Protein AF-A0A060ZEU7-F1 (afdb_monomer_lite)

Secondary structure (DSSP, 8-state):
----GGGTT-EEEE--EEEEEETTEEEEEEB----SSTT---EEEEE--GGG--TT-----------BPPPHHHHTT--STTHHHHHHHHHHHHHHHHHHHHHHHHHHGGGGS--HHHHHHHHHHHHHHHHHHTS-EEESSSEEE---S-SHHHHHHHHHHHHHHHHTT---SSS---TTTT--HHHHHHHHHHHHHHTT---GGGHHHHHHHTSPP---HHHHHHHHHHHHHHS-TTS-HHHHHHHHHHHHHHTT-GGGGGSHHHHHHHHTSS-TTPPPP--SS--HHHHTT-TT--PPTTHHHHTT-HHHHHHHHHHHHHTTHHHHH-TTHHHHHHHHH-GGGHHHHHTTSPPPHHHHHHHHHHHHHHHHTTSS-S--------

Radius of gyration: 28.47 Å; chains: 1; bounding box: 65×80×84 Å

Structure (mmCIF, N/CA/C/O backbone):
data_AF-A0A060ZEU7-F1
#
_entry.id   AF-A0A060ZEU7-F1
#
loop_
_atom_site.group_PDB
_atom_site.id
_atom_site.type_symbol
_atom_site.label_atom_id
_atom_site.label_alt_id
_atom_site.label_comp_id
_atom_site.label_asym_id
_atom_site.label_entity_id
_atom_site.label_seq_id
_atom_site.pdbx_PDB_ins_code
_atom_site.Cartn_x
_atom_site.Cartn_y
_atom_site.Cartn_z
_atom_site.occupancy
_atom_site.B_iso_or_equiv
_atom_site.auth_seq_id
_atom_site.auth_comp_id
_atom_site.auth_asym_id
_atom_site.auth_atom_id
_atom_site.pdbx_PDB_model_num
ATOM 1 N N . MET A 1 1 ? -24.480 -6.484 14.211 1.00 64.69 1 MET A N 1
ATOM 2 C CA . MET A 1 1 ? -25.674 -5.676 14.548 1.00 64.69 1 MET A CA 1
ATOM 3 C C . MET A 1 1 ? -26.291 -5.219 13.241 1.00 64.69 1 MET A C 1
ATOM 5 O O . MET A 1 1 ? -25.563 -4.674 12.428 1.00 64.69 1 MET A O 1
ATOM 9 N N . VAL A 1 2 ? -27.580 -5.465 13.013 1.00 76.12 2 VAL A N 1
ATOM 10 C CA . VAL A 1 2 ? -28.284 -4.910 11.846 1.00 76.12 2 VAL A CA 1
ATOM 11 C C . VAL A 1 2 ? -28.922 -3.600 12.283 1.00 76.12 2 VAL A C 1
ATOM 13 O O . VAL A 1 2 ? -29.631 -3.571 13.288 1.00 76.12 2 VAL A O 1
ATOM 16 N N . THR A 1 3 ? -28.646 -2.515 11.564 1.00 75.31 3 THR A N 1
ATOM 17 C CA . THR A 1 3 ? -29.233 -1.200 11.835 1.00 75.31 3 THR A CA 1
ATOM 18 C C . THR A 1 3 ? -29.981 -0.701 10.596 1.00 75.31 3 THR A C 1
ATOM 20 O O . THR A 1 3 ? -29.470 -0.839 9.484 1.00 75.31 3 THR A O 1
ATOM 23 N N . PRO A 1 4 ? -31.201 -0.154 10.736 1.00 83.44 4 PRO A N 1
ATOM 24 C CA . PRO A 1 4 ? -31.922 0.458 9.622 1.00 83.44 4 PRO A CA 1
ATOM 25 C C . PRO A 1 4 ? -31.134 1.596 8.956 1.00 83.44 4 PRO A C 1
ATOM 27 O O . PRO A 1 4 ? -30.493 2.379 9.652 1.00 83.44 4 PRO A O 1
ATOM 30 N N . LYS A 1 5 ? -31.281 1.785 7.634 1.00 84.50 5 LYS A N 1
ATOM 31 C CA . LYS A 1 5 ? -30.634 2.894 6.893 1.00 84.50 5 LYS A CA 1
ATOM 32 C C . LYS A 1 5 ? -30.878 4.282 7.497 1.00 84.50 5 LYS A C 1
ATOM 34 O O . LYS A 1 5 ? -29.985 5.114 7.473 1.00 84.50 5 LYS A O 1
ATOM 39 N N . LYS A 1 6 ? -32.048 4.520 8.104 1.00 88.69 6 LYS A N 1
ATOM 40 C CA . LYS A 1 6 ? -32.369 5.789 8.794 1.00 88.69 6 LYS A CA 1
ATOM 41 C C . LYS A 1 6 ? -31.418 6.145 9.950 1.00 88.69 6 LYS A C 1
ATOM 43 O O . LYS A 1 6 ? -31.461 7.266 10.435 1.00 88.69 6 LYS A O 1
ATOM 48 N N . ASN A 1 7 ? -30.618 5.188 10.416 1.00 89.19 7 ASN A N 1
ATOM 49 C CA . ASN A 1 7 ? -29.653 5.371 11.492 1.00 89.19 7 ASN A CA 1
ATOM 50 C C . ASN A 1 7 ? -28.231 5.676 10.981 1.00 89.19 7 ASN A C 1
ATOM 52 O O . ASN A 1 7 ? -27.319 5.854 11.788 1.00 89.19 7 ASN A O 1
ATOM 56 N N . VAL A 1 8 ? -28.014 5.714 9.664 1.00 91.25 8 VAL A N 1
ATOM 57 C CA . VAL A 1 8 ? -26.755 6.194 9.079 1.00 91.25 8 VAL A CA 1
ATOM 58 C C . VAL A 1 8 ? -26.611 7.689 9.374 1.00 91.25 8 VAL A C 1
ATOM 60 O O . VAL A 1 8 ? -27.589 8.431 9.322 1.00 91.25 8 VAL A O 1
ATOM 63 N N . GLY A 1 9 ? -25.410 8.126 9.760 1.00 91.50 9 GLY A N 1
ATOM 64 C CA . GLY A 1 9 ? -25.161 9.501 10.205 1.00 91.50 9 GLY A CA 1
ATOM 65 C C . GLY A 1 9 ? -25.761 9.851 11.573 1.00 91.50 9 GLY A C 1
ATOM 66 O O . GLY A 1 9 ? -25.706 11.010 11.983 1.00 91.50 9 GLY A O 1
ATOM 67 N N . VAL A 1 10 ? -26.314 8.874 12.299 1.00 93.19 10 VAL A N 1
ATOM 68 C CA . VAL A 1 10 ? -26.868 9.063 13.645 1.00 93.19 10 VAL A CA 1
ATOM 69 C C . VAL A 1 10 ? -25.928 8.452 14.681 1.00 93.19 10 VAL A C 1
ATOM 71 O O . VAL A 1 10 ? -25.426 7.343 14.517 1.00 93.19 10 VAL A O 1
ATOM 74 N N . SER A 1 11 ? -25.702 9.185 15.772 1.00 93.25 11 SER A N 1
ATOM 75 C CA . SER A 1 11 ? -24.952 8.709 16.936 1.00 93.25 11 SER A CA 1
ATOM 76 C C . SER A 1 11 ? -25.828 7.782 17.779 1.00 93.25 11 SER A C 1
ATOM 78 O O . SER A 1 11 ? -26.808 8.234 18.369 1.00 93.25 11 SER A O 1
ATOM 80 N N . ILE A 1 12 ? -25.464 6.502 17.863 1.00 93.25 12 ILE A N 1
ATOM 81 C CA . ILE A 1 12 ? -26.206 5.488 18.619 1.00 93.25 12 ILE A CA 1
ATOM 82 C C . ILE A 1 12 ? -25.380 5.028 19.832 1.00 93.25 12 ILE A C 1
ATOM 84 O O . ILE A 1 12 ? -24.279 4.499 19.647 1.00 93.25 12 ILE A O 1
ATOM 88 N N . PRO A 1 13 ? -25.887 5.186 21.070 1.00 94.94 13 PRO A N 1
ATOM 89 C CA . PRO A 1 13 ? -25.239 4.646 22.259 1.00 94.94 13 PRO A CA 1
ATOM 90 C C . PRO A 1 13 ? -25.407 3.125 22.351 1.00 94.94 13 PRO A C 1
ATOM 92 O O . PRO A 1 13 ? -26.502 2.605 22.148 1.00 94.94 13 PRO A O 1
ATOM 95 N N . TYR A 1 14 ? -24.347 2.415 22.735 1.00 94.00 14 TYR A N 1
ATOM 96 C CA . TYR A 1 14 ? -24.414 0.989 23.077 1.00 94.00 14 TYR A CA 1
ATOM 97 C C . TYR A 1 14 ? -23.328 0.588 24.087 1.00 94.00 14 TYR A C 1
ATOM 99 O O . TYR A 1 14 ? -22.384 1.339 24.340 1.00 94.00 14 TYR A O 1
ATOM 107 N N . LYS A 1 15 ? -23.462 -0.607 24.668 1.00 93.38 15 LYS A N 1
ATOM 108 C CA . LYS A 1 15 ? -22.473 -1.235 25.554 1.00 93.38 15 LYS A CA 1
ATOM 109 C C . LYS A 1 15 ? -22.391 -2.727 25.294 1.00 93.38 15 LYS A C 1
ATOM 111 O O . LYS A 1 15 ? -23.374 -3.341 24.880 1.00 93.38 15 LYS A O 1
ATOM 116 N N . TYR A 1 16 ? -21.235 -3.302 25.597 1.00 93.81 16 TYR A N 1
ATOM 117 C CA . TYR A 1 16 ? -21.082 -4.748 25.653 1.00 93.81 16 TYR A CA 1
ATOM 118 C C . TYR A 1 16 ? -21.463 -5.297 27.030 1.00 93.81 16 TYR A C 1
ATOM 120 O O . TYR A 1 16 ? -21.271 -4.642 28.054 1.00 93.81 16 TYR A O 1
ATOM 128 N N . VAL A 1 17 ? -21.952 -6.537 27.041 1.00 92.25 17 VAL A N 1
ATOM 129 C CA . VAL A 1 17 ? -22.127 -7.340 28.253 1.00 92.25 17 VAL A CA 1
ATOM 130 C C . VAL A 1 17 ? -21.084 -8.449 28.226 1.00 92.25 17 VAL A C 1
ATOM 132 O O . VAL A 1 17 ? -21.043 -9.258 27.299 1.00 92.25 17 VAL A O 1
ATOM 135 N N . VAL A 1 18 ? -20.227 -8.490 29.240 1.00 89.69 18 VAL A N 1
ATOM 136 C CA . VAL A 1 18 ? -19.214 -9.529 29.416 1.00 89.69 18 VAL A CA 1
ATOM 137 C C . VAL A 1 18 ? -19.847 -10.704 30.143 1.00 89.69 18 VAL A C 1
ATOM 139 O O . VAL A 1 18 ? -20.282 -10.584 31.287 1.00 89.69 18 VAL A O 1
ATOM 142 N N . CYS A 1 19 ? -19.879 -11.853 29.475 1.00 90.38 19 CYS A N 1
ATOM 143 C CA . CYS A 1 19 ? -20.367 -13.102 30.038 1.00 90.38 19 CYS A CA 1
ATOM 144 C C . CYS A 1 19 ? -19.181 -13.967 30.484 1.00 90.38 19 CYS A C 1
ATOM 146 O O . CYS A 1 19 ? -18.345 -14.355 29.666 1.00 90.38 19 CYS A O 1
ATOM 148 N N . LYS A 1 20 ? -19.102 -14.283 31.779 1.00 86.00 20 LYS A N 1
ATOM 149 C CA . LYS A 1 20 ? -18.091 -15.178 32.350 1.00 86.00 20 LYS A CA 1
ATOM 150 C C . LYS A 1 20 ? -18.757 -16.458 32.839 1.00 86.00 20 LYS A C 1
ATOM 152 O O . LYS A 1 20 ? -19.618 -16.419 33.715 1.00 86.00 20 LYS A O 1
ATOM 157 N N . ARG A 1 21 ? -18.330 -17.605 32.307 1.00 86.69 21 ARG A N 1
ATOM 158 C CA . ARG A 1 21 ? -18.752 -18.914 32.819 1.00 86.69 21 ARG A CA 1
ATOM 159 C C . ARG A 1 21 ? -18.134 -19.146 34.202 1.00 86.69 21 ARG A C 1
ATOM 161 O O . ARG A 1 21 ? -16.923 -19.003 34.369 1.00 86.69 21 ARG A O 1
ATOM 168 N N . LYS A 1 22 ? -18.965 -19.513 35.172 1.00 84.25 22 LYS A N 1
ATOM 169 C CA . LYS A 1 22 ? -18.578 -19.970 36.510 1.00 84.25 22 LYS A CA 1
ATOM 170 C C . LYS A 1 22 ? -19.196 -21.338 36.716 1.00 84.25 22 LYS A C 1
ATOM 172 O O . LYS A 1 22 ? -20.406 -21.412 36.851 1.00 84.25 22 LYS A O 1
ATOM 177 N N . ASP A 1 23 ? -18.393 -22.395 36.716 1.00 86.19 23 ASP A N 1
ATOM 178 C CA . ASP A 1 23 ? -18.834 -23.784 36.894 1.00 86.19 23 ASP A CA 1
ATOM 179 C C . ASP A 1 23 ? -20.121 -24.113 36.095 1.00 86.19 23 ASP A C 1
ATOM 181 O O . ASP A 1 23 ? -20.058 -24.330 34.877 1.00 86.19 23 ASP A O 1
ATOM 185 N N . ASN A 1 24 ? -21.281 -24.060 36.768 1.00 84.50 24 ASN A N 1
ATOM 186 C CA . ASN A 1 24 ? -22.624 -24.357 36.254 1.00 84.50 24 ASN A CA 1
ATOM 187 C C . ASN A 1 24 ? -23.519 -23.122 35.993 1.00 84.50 24 ASN A C 1
ATOM 189 O O . ASN A 1 24 ? -24.722 -23.273 35.790 1.00 84.50 24 ASN A O 1
ATOM 193 N N . SER A 1 25 ? -22.983 -21.902 36.017 1.00 86.44 25 SER A N 1
ATOM 194 C CA . SER A 1 25 ? -23.726 -20.662 35.771 1.00 86.44 25 SER A CA 1
ATOM 195 C C . SER A 1 25 ? -22.935 -19.649 34.935 1.00 86.44 25 SER A C 1
ATOM 197 O O . SER A 1 25 ? -21.752 -19.822 34.625 1.00 86.44 25 SER A O 1
ATOM 199 N N . TYR A 1 26 ? -23.622 -18.578 34.543 1.00 87.94 26 TYR A N 1
ATOM 200 C CA . TYR A 1 26 ? -23.045 -17.448 33.828 1.00 87.94 26 TYR A CA 1
ATOM 201 C C . TYR A 1 26 ? -23.180 -16.183 34.672 1.00 87.94 26 TYR A C 1
ATOM 203 O O . TYR A 1 26 ? -24.261 -15.857 35.159 1.00 87.94 26 TYR A O 1
ATOM 211 N N . GLU A 1 27 ? -22.074 -15.467 34.835 1.00 88.81 27 GLU A N 1
ATOM 212 C CA . GLU A 1 27 ? -22.042 -14.129 35.413 1.00 88.81 27 GLU A CA 1
ATOM 213 C C . GLU A 1 27 ? -22.002 -13.112 34.273 1.00 88.81 27 GLU A C 1
ATOM 215 O O . GLU A 1 27 ? -21.115 -13.165 33.419 1.00 88.81 27 GLU A O 1
ATOM 220 N N . TYR A 1 28 ? -22.962 -12.191 34.263 1.00 89.62 28 TYR A N 1
ATOM 221 C CA . TYR A 1 28 ? -23.043 -11.112 33.285 1.00 89.62 28 TYR A CA 1
ATOM 222 C C . TYR A 1 28 ? -22.639 -9.804 33.957 1.00 89.62 28 TYR A C 1
ATOM 224 O O . TYR A 1 28 ? -23.165 -9.461 35.015 1.00 89.62 28 TYR A O 1
ATOM 232 N N . LYS A 1 29 ? -21.694 -9.085 33.353 1.00 89.62 29 LYS A N 1
ATOM 233 C CA . LYS A 1 29 ? -21.277 -7.753 33.796 1.00 89.62 29 LYS A CA 1
ATOM 234 C C . LYS A 1 29 ? -21.305 -6.793 32.627 1.00 89.62 29 LYS A C 1
ATOM 236 O O . LYS A 1 29 ? -20.761 -7.104 31.570 1.00 89.62 29 LYS A O 1
ATOM 241 N N . ASP A 1 30 ? -21.878 -5.621 32.841 1.00 89.50 30 ASP A N 1
ATOM 242 C CA . ASP A 1 30 ? -21.797 -4.552 31.858 1.00 89.50 30 ASP A CA 1
ATOM 243 C C . ASP A 1 30 ? -20.356 -4.071 31.697 1.00 89.50 30 ASP A C 1
ATOM 245 O O . ASP A 1 30 ? -19.542 -4.070 32.629 1.00 89.50 30 ASP A O 1
ATOM 249 N N . GLU A 1 31 ? -20.055 -3.626 30.487 1.00 92.25 31 GLU A N 1
ATOM 250 C CA . GLU A 1 31 ? -18.825 -2.921 30.200 1.00 92.25 31 GLU A CA 1
ATOM 251 C C . GLU A 1 31 ? -18.691 -1.632 31.025 1.00 92.25 31 GLU A C 1
ATOM 253 O O . GLU A 1 31 ? -19.613 -0.807 31.152 1.00 92.25 31 GLU A O 1
ATOM 258 N N . HIS A 1 32 ? -17.471 -1.432 31.512 1.00 89.81 32 HIS A N 1
ATOM 259 C CA . HIS A 1 32 ? -17.011 -0.220 32.154 1.00 89.81 32 HIS A CA 1
ATOM 260 C C . HIS A 1 32 ? -16.075 0.561 31.223 1.00 89.81 32 HIS A C 1
ATOM 262 O O . HIS A 1 32 ? -15.017 0.072 30.822 1.00 89.81 32 HIS A O 1
ATOM 268 N N . ILE A 1 33 ? -16.455 1.804 30.919 1.00 90.56 33 ILE A N 1
ATOM 269 C CA . ILE A 1 33 ? -15.672 2.740 30.106 1.00 90.56 33 ILE A CA 1
ATOM 270 C C . ILE A 1 33 ? -15.039 3.774 31.035 1.00 90.56 33 ILE A C 1
ATOM 272 O O . ILE A 1 33 ? -15.743 4.499 31.737 1.00 90.56 33 ILE A O 1
ATOM 276 N N . TYR A 1 34 ? -13.711 3.863 31.018 1.00 87.56 34 TYR A N 1
ATOM 277 C CA . TYR A 1 34 ? -12.969 4.791 31.867 1.00 87.56 34 TYR A CA 1
ATOM 278 C C . TYR A 1 34 ? -13.044 6.229 31.329 1.00 87.56 34 TYR A C 1
ATOM 280 O O . TYR A 1 34 ? -12.693 6.505 30.180 1.00 87.56 34 TYR A O 1
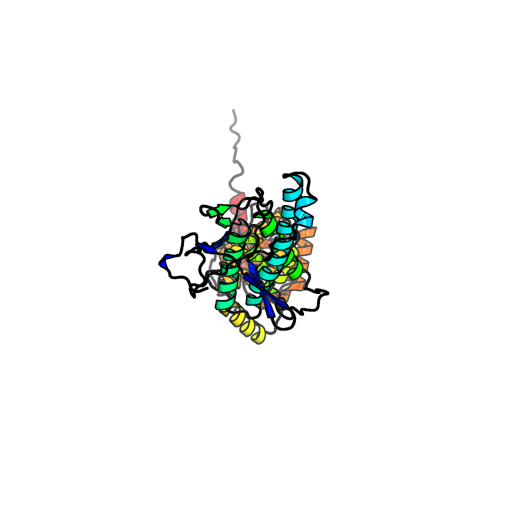ATOM 288 N N . LEU A 1 35 ? -13.438 7.165 32.191 1.00 85.81 35 LEU A N 1
ATOM 289 C CA . LEU A 1 35 ? -13.516 8.603 31.909 1.00 85.81 35 LEU A CA 1
ATOM 290 C C . LEU A 1 35 ? -12.639 9.395 32.876 1.00 85.81 35 LEU A C 1
ATOM 292 O O . LEU A 1 35 ? -12.253 8.876 33.905 1.00 85.81 35 LEU A O 1
ATOM 296 N N . LYS A 1 36 ? -12.376 10.678 32.616 1.00 83.00 36 LYS A N 1
ATOM 297 C CA . LYS A 1 36 ? -11.674 11.546 33.583 1.00 83.00 36 LYS A CA 1
ATOM 298 C C . LYS A 1 36 ? -12.494 11.843 34.845 1.00 83.00 36 LYS A C 1
ATOM 300 O O . LYS A 1 36 ? -11.922 12.142 35.892 1.00 83.00 36 LYS A O 1
ATOM 305 N N . ASP A 1 37 ? -13.822 11.774 34.761 1.00 80.62 37 ASP A N 1
ATOM 306 C CA . ASP A 1 37 ? -14.698 11.829 35.930 1.00 80.62 37 ASP A CA 1
ATOM 307 C C . ASP A 1 37 ? -15.328 10.458 36.181 1.00 80.62 37 ASP A C 1
ATOM 309 O O . ASP A 1 37 ? -16.213 10.034 35.445 1.00 80.62 37 ASP A O 1
ATOM 313 N N . ALA A 1 38 ? -14.883 9.777 37.241 1.00 71.38 38 ALA A N 1
ATOM 314 C CA . ALA A 1 38 ? -15.315 8.418 37.585 1.00 71.38 38 ALA A CA 1
ATOM 315 C C . ALA A 1 38 ? -16.822 8.295 37.865 1.00 71.38 38 ALA A C 1
ATOM 317 O O . ALA A 1 38 ? -17.357 7.193 37.855 1.00 71.38 38 ALA A O 1
ATOM 318 N N . LYS A 1 39 ? -17.500 9.413 38.157 1.00 73.25 39 LYS A N 1
ATOM 319 C CA . LYS A 1 39 ? -18.947 9.445 38.412 1.00 73.25 39 LYS A CA 1
ATOM 320 C C . LYS A 1 39 ? -19.781 9.511 37.135 1.00 73.25 39 LYS A C 1
ATOM 322 O O . LYS A 1 39 ? -20.988 9.303 37.193 1.00 73.25 39 LYS A O 1
ATOM 327 N N . GLN A 1 40 ? -19.167 9.861 36.008 1.00 80.06 40 GLN A N 1
ATOM 328 C CA . GLN A 1 40 ? -19.864 9.971 34.739 1.00 80.06 40 GLN A CA 1
ATOM 329 C C . GLN A 1 40 ? -19.981 8.581 34.110 1.00 80.06 40 GLN A C 1
ATOM 331 O O . GLN A 1 40 ? -19.019 7.816 34.075 1.00 80.06 40 GLN A O 1
ATOM 336 N N . HIS A 1 41 ? -21.162 8.257 33.595 1.00 84.62 41 HIS A N 1
ATOM 337 C CA . HIS A 1 41 ? -21.360 7.053 32.802 1.00 84.62 41 HIS A CA 1
ATOM 338 C C . HIS A 1 41 ? -21.219 7.396 31.318 1.00 84.62 41 HIS A C 1
ATOM 340 O O . HIS A 1 41 ? -21.709 8.426 30.862 1.00 84.62 41 HIS A O 1
ATOM 346 N N . ALA A 1 42 ? -20.550 6.527 30.566 1.00 91.25 42 ALA A N 1
ATOM 347 C CA . ALA A 1 42 ? -20.471 6.606 29.114 1.00 91.25 42 ALA A CA 1
ATOM 348 C C . ALA A 1 42 ? -20.898 5.283 28.486 1.00 91.25 42 ALA A C 1
ATOM 350 O O . ALA A 1 42 ? -20.689 4.210 29.058 1.00 91.25 42 ALA A O 1
ATOM 351 N N . ASN A 1 43 ? -21.442 5.394 27.283 1.00 94.19 43 ASN A N 1
ATOM 352 C CA . ASN A 1 43 ? -21.645 4.308 26.341 1.00 94.19 43 ASN A CA 1
ATOM 353 C C . ASN A 1 43 ? -20.629 4.436 25.200 1.00 94.19 43 ASN A C 1
ATOM 355 O O . ASN A 1 43 ? -20.075 5.515 24.954 1.00 94.19 43 ASN A O 1
ATOM 359 N N . ARG A 1 44 ? -20.411 3.347 24.468 1.00 94.38 44 ARG A N 1
ATOM 360 C CA . ARG A 1 44 ? -19.762 3.416 23.160 1.00 94.38 44 ARG A CA 1
ATOM 361 C C . ARG A 1 44 ? -20.671 4.165 22.191 1.00 94.38 44 ARG A C 1
ATOM 363 O O . ARG A 1 44 ? -21.886 4.226 22.387 1.00 94.38 44 ARG A O 1
ATOM 370 N N . CYS A 1 45 ? -20.074 4.766 21.171 1.00 94.06 45 CYS A N 1
ATOM 371 C CA . CYS A 1 45 ? -20.788 5.547 20.171 1.00 94.06 45 CYS A CA 1
ATOM 372 C C . CYS A 1 45 ? -20.638 4.887 18.802 1.00 94.06 45 CYS A C 1
ATOM 374 O O . CYS A 1 45 ? -19.542 4.850 18.239 1.00 94.06 45 CYS A O 1
ATOM 376 N N . LEU A 1 46 ? -21.739 4.358 18.272 1.00 93.44 46 LEU A N 1
ATOM 377 C CA . LEU A 1 46 ? -21.801 3.889 16.896 1.00 93.44 46 LEU A CA 1
ATOM 378 C C . LEU A 1 46 ? -22.180 5.082 16.028 1.00 93.44 46 LEU A C 1
ATOM 380 O O . LEU A 1 46 ? -23.205 5.719 16.264 1.00 93.44 46 LEU A O 1
ATOM 384 N N . PHE A 1 47 ? -21.365 5.357 15.018 1.00 92.38 47 PHE A N 1
ATOM 385 C CA . PHE A 1 47 ? -21.632 6.399 14.039 1.00 92.38 47 PHE A CA 1
ATOM 386 C C . PHE A 1 47 ? -21.256 5.887 12.652 1.00 92.38 47 PHE A C 1
ATOM 388 O O . PHE A 1 47 ? -20.082 5.864 12.286 1.00 92.38 47 PHE A O 1
ATOM 395 N N . VAL A 1 48 ? -22.259 5.441 11.899 1.00 93.38 48 VAL A N 1
ATOM 396 C CA . VAL A 1 48 ? -22.057 4.885 10.558 1.00 93.38 48 VAL A CA 1
ATOM 397 C C . VAL A 1 48 ? -21.928 6.025 9.556 1.00 93.38 48 VAL A C 1
ATOM 399 O O . VAL A 1 48 ? -22.834 6.851 9.438 1.00 93.38 48 VAL A O 1
ATOM 402 N N . LYS A 1 49 ? -20.810 6.051 8.830 1.00 92.38 49 LYS A N 1
ATOM 403 C CA . LYS A 1 49 ? -20.544 7.011 7.756 1.00 92.38 49 LYS A CA 1
ATOM 404 C C . LYS A 1 49 ? -20.904 6.393 6.414 1.00 92.38 49 LYS A C 1
ATOM 406 O O . LYS A 1 49 ? -20.328 5.374 6.047 1.00 92.38 49 LYS A O 1
ATOM 411 N N . GLU A 1 50 ? -21.868 6.990 5.718 1.00 91.94 50 GLU A N 1
ATOM 412 C CA . GLU A 1 50 ? -22.392 6.458 4.453 1.00 91.94 50 GLU A CA 1
ATOM 413 C C . GLU A 1 50 ? -21.310 6.356 3.374 1.00 91.94 50 GLU A C 1
ATOM 415 O O . GLU A 1 50 ? -21.221 5.349 2.682 1.00 91.94 50 GLU A O 1
ATOM 420 N N . ASP A 1 51 ? -20.441 7.365 3.301 1.00 92.19 51 ASP A N 1
ATOM 421 C CA . ASP A 1 51 ? -19.333 7.477 2.351 1.00 92.19 51 ASP A CA 1
ATOM 422 C C . ASP A 1 51 ? -18.215 6.449 2.575 1.00 92.19 51 ASP A C 1
ATOM 424 O O . ASP A 1 51 ? -17.328 6.319 1.736 1.00 92.19 51 ASP A O 1
ATOM 428 N N . LEU A 1 52 ? -18.254 5.719 3.693 1.00 93.00 52 LEU A N 1
ATOM 429 C CA . LEU A 1 52 ? -17.255 4.718 4.058 1.00 93.00 52 LEU A CA 1
ATOM 430 C C . LEU A 1 52 ? -17.820 3.300 4.130 1.00 93.00 52 LEU A C 1
ATOM 432 O O . LEU A 1 52 ? -17.118 2.410 4.604 1.00 93.00 52 LEU A O 1
ATOM 436 N N . LEU A 1 53 ? -19.072 3.066 3.735 1.00 93.12 53 LEU A N 1
ATOM 437 C CA . LEU A 1 53 ? -19.624 1.711 3.692 1.00 93.12 53 LEU A CA 1
ATOM 438 C C . LEU A 1 53 ? -18.891 0.857 2.650 1.00 93.12 53 LEU A C 1
ATOM 440 O O . LEU A 1 53 ? -18.449 1.363 1.619 1.00 93.12 53 LEU A O 1
ATOM 444 N N . THR A 1 54 ? -18.776 -0.448 2.910 1.00 89.94 54 THR A N 1
ATOM 445 C CA . THR A 1 54 ? -18.318 -1.390 1.875 1.00 89.94 54 THR A CA 1
ATOM 446 C C . THR A 1 54 ? -19.308 -1.418 0.710 1.00 89.94 54 THR A C 1
ATOM 448 O O . THR A 1 54 ? -20.440 -0.940 0.824 1.00 89.94 54 THR A O 1
ATOM 451 N N . HIS A 1 55 ? -18.906 -2.015 -0.413 1.00 85.12 55 HIS A N 1
ATOM 452 C CA . HIS A 1 55 ? -19.800 -2.217 -1.557 1.00 85.12 55 HIS A CA 1
ATOM 453 C C . HIS A 1 55 ? -21.100 -2.949 -1.163 1.00 85.12 55 HIS A C 1
ATOM 455 O O . HIS A 1 55 ? -22.172 -2.640 -1.680 1.00 85.12 55 HIS A O 1
ATOM 461 N N . ASP A 1 56 ? -21.016 -3.854 -0.185 1.00 87.50 56 ASP A N 1
ATOM 462 C CA . ASP A 1 56 ? -22.154 -4.618 0.335 1.00 87.50 56 ASP A CA 1
ATOM 463 C C . ASP A 1 56 ? -22.952 -3.855 1.415 1.00 87.50 56 ASP A C 1
ATOM 465 O O . ASP A 1 56 ? -23.903 -4.377 1.997 1.00 87.50 56 ASP A O 1
ATOM 469 N N . GLY A 1 57 ? -22.600 -2.592 1.675 1.00 89.69 57 GLY A N 1
ATOM 470 C CA . GLY A 1 57 ? -23.259 -1.734 2.658 1.00 89.69 57 GLY A CA 1
ATOM 471 C C . GLY A 1 57 ? -22.847 -2.021 4.102 1.00 89.69 57 GLY A C 1
ATOM 472 O O . GLY A 1 57 ? -23.581 -1.665 5.027 1.00 89.69 57 GLY A O 1
ATOM 473 N N . GLU A 1 58 ? -21.702 -2.671 4.316 1.00 92.25 58 GLU A N 1
ATOM 474 C CA . GLU A 1 58 ? -21.247 -3.077 5.642 1.00 92.25 58 GLU A CA 1
ATOM 475 C C . GLU A 1 58 ? -20.427 -1.985 6.334 1.00 92.25 58 GLU A C 1
ATOM 477 O O . GLU A 1 58 ? -19.645 -1.242 5.730 1.00 92.25 58 GLU A O 1
ATOM 482 N N . TRP A 1 59 ? -20.585 -1.929 7.654 1.00 93.75 59 TRP A N 1
ATOM 483 C CA . TRP A 1 59 ? -19.813 -1.078 8.545 1.00 93.75 59 TRP A CA 1
ATOM 484 C C . TRP A 1 59 ? -19.113 -1.933 9.593 1.00 93.75 59 TRP A C 1
ATOM 486 O O . TRP A 1 59 ? -19.771 -2.648 10.355 1.00 93.75 59 TRP A O 1
ATOM 496 N N . HIS A 1 60 ? -17.790 -1.807 9.679 1.00 92.81 60 HIS A N 1
ATOM 497 C CA . HIS A 1 60 ? -17.011 -2.428 10.741 1.00 92.81 60 HIS A CA 1
ATOM 498 C C . HIS A 1 60 ? -16.765 -1.412 11.858 1.00 92.81 60 HIS A C 1
ATOM 500 O O . HIS A 1 60 ? -16.215 -0.330 11.645 1.00 92.81 60 HIS A O 1
ATOM 506 N N . GLN A 1 61 ? -17.185 -1.767 13.072 1.00 90.81 61 GLN A N 1
ATOM 507 C CA . GLN A 1 61 ? -16.970 -0.954 14.263 1.00 90.81 61 GLN A CA 1
ATOM 508 C C . GLN A 1 61 ? -15.665 -1.368 14.953 1.00 90.81 61 GLN A C 1
ATOM 510 O O . GLN A 1 61 ? -15.470 -2.538 15.27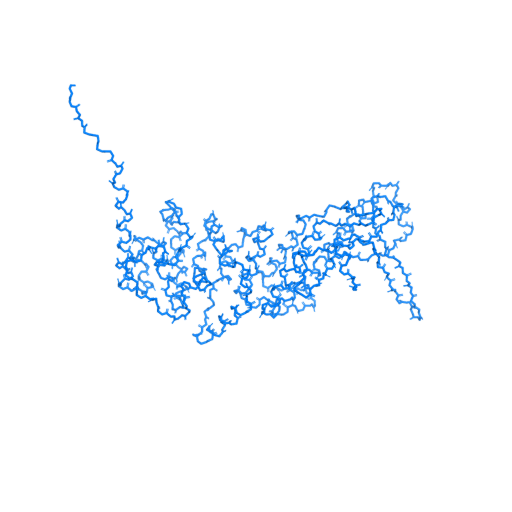7 1.00 90.81 61 GLN A O 1
ATOM 515 N N . TYR A 1 62 ? -14.781 -0.398 15.197 1.00 93.00 62 TYR A N 1
ATOM 516 C CA . TYR A 1 62 ? -13.432 -0.630 15.728 1.00 93.00 62 TYR A CA 1
ATOM 517 C C . TYR A 1 62 ? -13.327 -0.198 17.192 1.00 93.00 62 TYR A C 1
ATOM 519 O O . TYR A 1 62 ? -12.819 0.878 17.521 1.00 93.00 62 TYR A O 1
ATOM 527 N N . ASP A 1 63 ? -13.852 -1.053 18.064 1.00 91.00 63 ASP A N 1
ATOM 528 C CA . ASP A 1 63 ? -13.900 -0.868 19.514 1.00 91.00 63 ASP A CA 1
ATOM 529 C C . ASP A 1 63 ? -12.662 -1.413 20.228 1.00 91.00 63 ASP A C 1
ATOM 531 O O . ASP A 1 63 ? -12.216 -2.516 19.953 1.00 91.00 63 ASP A O 1
ATOM 535 N N . ASP A 1 64 ? -12.128 -0.685 21.203 1.00 90.06 64 ASP A N 1
ATOM 536 C CA . ASP A 1 64 ? -11.034 -1.181 22.048 1.00 90.06 64 ASP A CA 1
ATOM 537 C C . ASP A 1 64 ? -11.449 -2.302 23.023 1.00 90.06 64 ASP A C 1
ATOM 539 O O . ASP A 1 64 ? -12.567 -2.813 23.006 1.00 90.06 64 ASP A O 1
ATOM 543 N N . ILE A 1 65 ? -10.505 -2.722 23.870 1.00 91.38 65 ILE A N 1
ATOM 544 C CA . ILE A 1 65 ? -10.695 -3.824 24.816 1.00 91.38 65 ILE A CA 1
ATOM 545 C C . ILE A 1 65 ? -11.883 -3.550 25.740 1.00 91.38 65 ILE A C 1
ATOM 547 O O . ILE A 1 65 ? -11.876 -2.594 26.517 1.00 91.38 65 ILE A O 1
ATOM 551 N N . ILE A 1 66 ? -12.837 -4.476 25.716 1.00 91.69 66 ILE A N 1
ATOM 552 C CA . ILE A 1 66 ? -13.981 -4.508 26.622 1.00 91.69 66 ILE A CA 1
ATOM 553 C C . ILE A 1 66 ? -13.486 -4.861 28.024 1.00 91.69 66 ILE A C 1
ATOM 555 O O . ILE A 1 66 ? -12.809 -5.873 28.229 1.00 91.69 66 ILE A O 1
ATOM 559 N N . ARG A 1 67 ? -13.824 -4.025 29.006 1.00 88.06 67 ARG A N 1
ATOM 560 C CA . ARG A 1 67 ? -13.411 -4.200 30.404 1.00 88.06 67 ARG A CA 1
ATOM 561 C C . ARG A 1 67 ? -14.627 -4.202 31.312 1.00 88.06 67 ARG A C 1
ATOM 563 O O . ARG A 1 67 ? -15.562 -3.438 31.104 1.00 88.06 67 ARG A O 1
ATOM 570 N N . THR A 1 68 ? -14.605 -5.048 32.333 1.00 87.19 68 THR A N 1
ATOM 571 C CA . THR A 1 68 ? -15.564 -4.971 33.440 1.00 87.19 68 THR A CA 1
ATOM 572 C C . THR A 1 68 ? -15.079 -3.966 34.475 1.00 87.19 68 THR A C 1
ATOM 574 O O . THR A 1 68 ? -13.885 -3.666 34.536 1.00 87.19 68 THR A O 1
ATOM 577 N N . GLU A 1 69 ? -15.990 -3.478 35.314 1.00 81.25 69 GLU A N 1
ATOM 578 C CA . GLU A 1 69 ? -15.637 -2.574 36.408 1.00 81.25 69 GLU A CA 1
ATOM 579 C C . GLU A 1 69 ? -14.545 -3.196 37.302 1.00 81.25 69 GLU A C 1
ATOM 581 O O . GLU A 1 69 ? -14.635 -4.383 37.644 1.00 81.25 69 GLU A O 1
ATOM 586 N N . PRO A 1 70 ? -13.479 -2.444 37.631 1.00 71.25 70 PRO A N 1
ATOM 587 C CA . PRO A 1 70 ? -12.428 -2.944 38.502 1.00 71.25 70 PRO A CA 1
ATOM 588 C C . PRO A 1 70 ? -12.916 -2.994 39.957 1.00 71.25 70 PRO A C 1
ATOM 590 O O . PRO A 1 70 ? -13.771 -2.208 40.359 1.00 71.25 70 PRO A O 1
ATOM 593 N N . ASP A 1 71 ? -12.344 -3.886 40.770 1.00 68.19 71 ASP A N 1
ATOM 594 C CA . ASP A 1 71 ? -12.750 -4.025 42.173 1.00 68.19 71 ASP A CA 1
ATOM 595 C C . ASP A 1 71 ? -12.632 -2.691 42.937 1.00 68.19 71 ASP A C 1
ATOM 597 O O . ASP A 1 71 ? -11.640 -1.963 42.827 1.00 68.19 71 ASP A O 1
ATOM 601 N N . GLN A 1 72 ? -13.634 -2.384 43.770 1.00 61.06 72 GLN A N 1
ATOM 602 C CA . GLN A 1 72 ? -13.722 -1.125 44.531 1.00 61.06 72 GLN A CA 1
ATOM 603 C C . GLN A 1 72 ? -12.503 -0.866 45.441 1.00 61.06 72 GLN A C 1
ATOM 605 O O . GLN A 1 72 ? -12.184 0.284 45.760 1.00 61.06 72 GLN A O 1
ATOM 610 N N . SER A 1 73 ? -11.785 -1.923 45.838 1.00 59.84 73 SER A N 1
ATOM 611 C CA . SER A 1 73 ? -10.538 -1.855 46.617 1.00 59.84 73 SER A CA 1
ATOM 612 C C . SER A 1 73 ? -9.383 -1.173 45.868 1.00 59.84 73 SER A C 1
ATOM 614 O O . SER A 1 73 ? -8.487 -0.607 46.492 1.00 59.84 73 SER A O 1
ATOM 616 N N . TRP A 1 74 ? -9.396 -1.196 44.534 1.00 57.59 74 TRP A N 1
ATOM 617 C CA . TRP A 1 74 ? -8.416 -0.506 43.696 1.00 57.59 74 TRP A CA 1
ATOM 618 C C . TRP A 1 74 ? -8.732 0.996 43.601 1.00 57.59 74 TRP A C 1
ATOM 620 O O . TRP A 1 74 ? -7.840 1.825 43.775 1.00 57.59 74 TRP A O 1
ATOM 630 N N . ILE A 1 75 ? -10.011 1.351 43.426 1.00 58.34 75 ILE A N 1
ATOM 631 C CA . ILE A 1 75 ? -10.476 2.744 43.293 1.00 58.34 75 ILE A CA 1
ATOM 632 C C . ILE A 1 75 ? -10.190 3.527 44.583 1.00 58.34 75 ILE A C 1
ATOM 634 O O . ILE A 1 75 ? -9.725 4.664 44.549 1.00 58.34 75 ILE A O 1
ATOM 638 N N . SER A 1 76 ? -10.408 2.884 45.731 1.00 57.91 76 SER A N 1
ATOM 639 C CA . SER A 1 76 ? -10.177 3.443 47.070 1.00 57.91 76 SER A CA 1
ATOM 640 C C . SER A 1 76 ? -8.698 3.650 47.431 1.00 57.91 76 SER A C 1
ATOM 642 O O . SER A 1 76 ? -8.398 4.441 48.327 1.00 57.91 76 SER A O 1
ATOM 644 N N . ARG A 1 77 ? -7.754 2.996 46.736 1.00 59.53 77 ARG A N 1
ATOM 645 C CA . ARG A 1 77 ? -6.304 3.183 46.950 1.00 59.53 77 ARG A CA 1
ATOM 646 C C . ARG A 1 77 ? -5.759 4.449 46.284 1.00 59.53 77 ARG A C 1
ATOM 648 O O . ARG A 1 77 ? -4.738 4.979 46.723 1.00 59.53 77 ARG A O 1
ATOM 655 N N . CYS A 1 78 ? -6.438 4.969 45.264 1.00 59.59 78 CYS A N 1
ATOM 656 C CA . CYS A 1 78 ? -6.035 6.188 44.572 1.00 59.59 78 CYS A CA 1
ATOM 657 C C . CYS A 1 78 ? -6.580 7.429 45.299 1.00 59.59 78 CYS A C 1
ATOM 659 O O . CYS A 1 78 ? -7.720 7.838 45.106 1.00 59.59 78 CYS A O 1
ATOM 661 N N . LYS A 1 79 ? -5.741 8.071 46.123 1.00 57.59 79 LYS A N 1
ATOM 662 C CA . LYS A 1 79 ? -6.124 9.225 46.964 1.00 57.59 79 LYS A CA 1
ATOM 663 C C . LYS A 1 79 ? -6.452 10.526 46.199 1.00 57.59 79 LYS A C 1
ATOM 665 O O . LYS A 1 79 ? -6.885 11.486 46.828 1.00 57.59 79 LYS A O 1
ATOM 670 N N . ASN A 1 80 ? -6.254 10.599 44.876 1.00 69.75 80 ASN A N 1
ATOM 671 C CA . ASN A 1 80 ? -6.523 11.804 44.074 1.00 69.75 80 ASN A CA 1
ATOM 672 C C . ASN A 1 80 ? -7.142 11.475 42.695 1.00 69.75 80 ASN A C 1
ATOM 674 O O . ASN A 1 80 ? -6.666 10.586 41.986 1.00 69.75 80 ASN A O 1
ATOM 678 N N . LYS A 1 81 ? -8.153 12.271 42.299 1.00 66.94 81 LYS A N 1
ATOM 679 C CA . LYS A 1 81 ? -8.818 12.288 40.984 1.00 66.94 81 LYS A CA 1
ATOM 680 C C . LYS A 1 81 ? -7.890 12.554 39.778 1.00 66.94 81 LYS A C 1
ATOM 682 O O . LYS A 1 81 ? -8.303 12.325 38.649 1.00 66.94 81 LYS A O 1
ATOM 687 N N . LEU A 1 82 ? -6.666 13.033 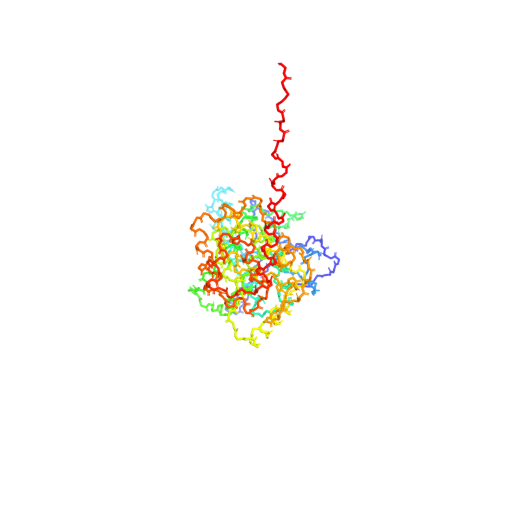39.961 1.00 69.56 82 LEU A N 1
ATOM 688 C CA . LEU A 1 82 ? -5.720 13.150 38.844 1.00 69.56 82 LEU A CA 1
ATOM 689 C C . LEU A 1 82 ? -4.933 11.845 38.638 1.00 69.56 82 LEU A C 1
ATOM 691 O O . LEU A 1 82 ? -4.937 11.283 37.549 1.00 69.56 82 LEU A O 1
ATOM 695 N N . ALA A 1 83 ? -4.381 11.302 39.726 1.00 74.69 83 ALA A N 1
ATOM 696 C CA . ALA A 1 83 ? -3.548 10.101 39.705 1.00 74.69 83 ALA A CA 1
ATOM 697 C C . ALA A 1 83 ? -4.289 8.846 39.207 1.00 74.69 83 ALA A C 1
ATOM 699 O O . ALA A 1 83 ? -3.705 8.037 38.494 1.00 74.69 83 ALA A O 1
ATOM 700 N N . TRP A 1 84 ? -5.576 8.673 39.541 1.00 75.94 84 TRP A N 1
ATOM 701 C CA . TRP A 1 84 ? -6.344 7.531 39.019 1.00 75.94 84 TRP A CA 1
ATOM 702 C C . TRP A 1 84 ? -6.555 7.624 37.500 1.00 75.94 84 TRP A C 1
ATOM 704 O O . TRP A 1 84 ? -6.497 6.605 36.815 1.00 75.94 84 TRP A O 1
ATOM 714 N N . TRP A 1 85 ? -6.792 8.833 36.969 1.00 82.69 85 TRP A N 1
ATOM 715 C CA . TRP A 1 85 ? -7.047 9.015 35.545 1.00 82.69 85 TRP A CA 1
ATOM 716 C C . TRP A 1 85 ? -5.789 8.716 34.750 1.00 82.69 85 TRP A C 1
ATOM 718 O O . TRP A 1 85 ? -5.883 8.079 33.711 1.00 82.69 85 TRP A O 1
ATOM 728 N N . ASP A 1 86 ? -4.618 9.106 35.251 1.00 81.12 86 ASP A N 1
ATOM 729 C CA . ASP A 1 86 ? -3.355 8.813 34.578 1.00 81.12 86 ASP A CA 1
ATOM 730 C C . ASP A 1 86 ? -3.086 7.301 34.481 1.00 81.12 86 ASP A C 1
ATOM 732 O O . ASP A 1 86 ? -2.774 6.819 33.392 1.00 81.12 86 ASP A O 1
ATOM 736 N N . VAL A 1 87 ? -3.344 6.528 35.544 1.00 79.38 87 VAL A N 1
ATOM 737 C CA . VAL A 1 87 ? -3.202 5.056 35.517 1.00 79.38 87 VAL A CA 1
ATOM 738 C C . VAL A 1 87 ? -4.235 4.388 34.595 1.00 79.38 87 VAL A C 1
ATOM 740 O O . VAL A 1 87 ? -3.902 3.508 33.793 1.00 79.38 87 VAL A O 1
ATOM 743 N N . CYS A 1 88 ? -5.504 4.802 34.672 1.00 83.06 88 CYS A N 1
ATOM 744 C CA . CYS A 1 88 ? -6.557 4.272 33.802 1.00 83.06 88 CYS A CA 1
ATOM 745 C C . CYS A 1 88 ? -6.283 4.589 32.330 1.00 83.06 88 CYS A C 1
ATOM 747 O O . CYS A 1 88 ? -6.423 3.721 31.472 1.00 83.06 88 CYS A O 1
ATOM 749 N N . LYS A 1 89 ? -5.869 5.822 32.037 1.00 87.81 89 LYS A N 1
ATOM 750 C CA . LYS A 1 89 ? -5.569 6.309 30.689 1.00 87.81 89 LYS A CA 1
ATOM 751 C C . LYS A 1 89 ? -4.462 5.491 30.038 1.00 87.81 89 LYS A C 1
ATOM 753 O O . LYS A 1 89 ? -4.640 5.060 28.904 1.00 87.81 89 LYS A O 1
ATOM 758 N N . GLU A 1 90 ? -3.370 5.214 30.747 1.00 87.44 90 GLU A N 1
ATOM 759 C CA . GLU A 1 90 ? -2.291 4.353 30.244 1.00 87.44 90 GLU A CA 1
ATOM 760 C C . GLU A 1 90 ? -2.790 2.933 29.928 1.00 87.44 90 GLU A C 1
ATOM 762 O O . GLU A 1 90 ? -2.498 2.370 28.869 1.00 87.44 90 GLU A O 1
ATOM 767 N N . THR A 1 91 ? -3.627 2.378 30.806 1.00 87.25 91 THR A N 1
ATOM 768 C CA . THR A 1 91 ? -4.233 1.049 30.630 1.00 87.25 91 THR A CA 1
ATOM 769 C C . THR A 1 91 ? -5.174 0.990 29.420 1.00 87.25 91 THR A C 1
ATOM 771 O O . THR A 1 91 ? -5.183 0.002 28.675 1.00 87.25 91 THR A O 1
ATOM 774 N N . VAL A 1 92 ? -5.973 2.040 29.206 1.00 90.56 92 VAL A N 1
ATOM 775 C CA . VAL A 1 92 ? -6.865 2.170 28.045 1.00 90.56 92 VAL A CA 1
ATOM 776 C C . VAL A 1 92 ? -6.050 2.325 26.766 1.00 90.56 92 VAL A C 1
ATOM 778 O O . VAL A 1 92 ? -6.300 1.600 25.810 1.00 90.56 92 VAL A O 1
ATOM 781 N N . VAL A 1 93 ? -5.037 3.194 26.757 1.00 92.31 93 VAL A N 1
ATOM 782 C CA . VAL A 1 93 ? -4.143 3.414 25.608 1.00 92.31 93 VAL A CA 1
ATOM 783 C C . VAL A 1 93 ? -3.419 2.129 25.212 1.00 92.31 93 VAL A C 1
ATOM 785 O O . VAL A 1 93 ? -3.426 1.760 24.040 1.00 92.31 93 VAL A O 1
ATOM 788 N N . THR A 1 94 ? -2.865 1.399 26.180 1.00 91.94 94 THR A N 1
ATOM 789 C CA . THR A 1 94 ? -2.186 0.117 25.934 1.00 91.94 94 THR A CA 1
ATOM 790 C C . THR A 1 94 ? -3.158 -0.929 25.395 1.00 91.94 94 THR A C 1
ATOM 792 O O . THR A 1 94 ? -2.859 -1.630 24.428 1.00 91.94 94 THR A O 1
ATOM 795 N N . GLY A 1 95 ? -4.358 -1.007 25.978 1.00 92.62 95 GLY A N 1
ATOM 796 C CA . GLY A 1 95 ? -5.400 -1.906 25.491 1.00 92.62 95 GLY A CA 1
ATOM 797 C C . GLY A 1 95 ? -5.840 -1.571 24.067 1.00 92.62 95 GLY A C 1
ATOM 798 O O . GLY A 1 95 ? -5.965 -2.459 23.227 1.00 92.62 95 GLY A O 1
ATOM 799 N N . ARG A 1 96 ? -5.999 -0.283 23.766 1.00 93.25 96 ARG A N 1
ATOM 800 C CA . ARG A 1 96 ? -6.316 0.222 22.431 1.00 93.25 96 ARG A CA 1
ATOM 801 C C . ARG A 1 96 ? -5.196 -0.086 21.436 1.00 93.25 96 ARG A C 1
ATOM 803 O O . ARG A 1 96 ? -5.481 -0.504 20.318 1.00 93.25 96 ARG A O 1
ATOM 810 N N . GLN A 1 97 ? -3.930 0.012 21.830 1.00 93.81 97 GLN A N 1
ATOM 811 C CA . GLN A 1 97 ? -2.820 -0.411 20.975 1.00 93.81 97 GLN A CA 1
ATOM 812 C C . GLN A 1 97 ? -2.916 -1.906 20.634 1.00 93.81 97 GLN A C 1
ATOM 814 O O . GLN A 1 97 ? -2.810 -2.273 19.466 1.00 93.81 97 GLN A O 1
ATOM 819 N N . LEU A 1 98 ? -3.173 -2.769 21.624 1.00 92.94 98 LEU A N 1
ATOM 820 C CA . LEU A 1 98 ? -3.296 -4.216 21.416 1.00 92.94 98 LEU A CA 1
ATOM 821 C C . LEU A 1 98 ? -4.494 -4.580 20.524 1.00 92.94 98 LEU A C 1
ATOM 823 O O . LEU A 1 98 ? -4.334 -5.334 19.565 1.00 92.94 98 LEU A O 1
ATOM 827 N N . ALA A 1 99 ? -5.672 -4.017 20.800 1.00 94.75 99 ALA A N 1
ATOM 828 C CA . ALA A 1 99 ? -6.868 -4.240 19.989 1.00 94.75 99 ALA A CA 1
ATOM 829 C C . ALA A 1 99 ? -6.664 -3.768 18.540 1.00 94.75 99 ALA A C 1
ATOM 831 O O . ALA A 1 99 ? -7.022 -4.479 17.604 1.00 94.75 99 ALA A O 1
ATOM 832 N N . GLY A 1 100 ? -5.990 -2.627 18.353 1.00 95.12 100 GLY A N 1
ATOM 833 C CA . GLY A 1 100 ? -5.644 -2.103 17.033 1.00 95.12 100 GLY A CA 1
ATOM 834 C C . GLY A 1 100 ? -4.756 -3.062 16.238 1.00 95.12 100 GLY A C 1
ATOM 835 O O . GLY A 1 100 ? -4.995 -3.262 15.051 1.00 95.12 100 GLY A O 1
ATOM 836 N N . LYS A 1 101 ? -3.791 -3.731 16.889 1.00 93.12 101 LYS A N 1
ATOM 837 C CA . LYS A 1 101 ? -2.974 -4.777 16.246 1.00 93.12 101 LYS A CA 1
ATOM 838 C C . LYS A 1 101 ? -3.820 -5.972 15.799 1.00 93.12 101 LYS A C 1
ATOM 840 O O . LYS A 1 101 ? -3.630 -6.472 14.695 1.00 93.12 101 LYS A O 1
ATOM 845 N N . VAL A 1 102 ? -4.769 -6.425 16.614 1.00 91.94 102 VAL A N 1
ATOM 846 C CA . VAL A 1 102 ? -5.659 -7.535 16.228 1.00 91.94 102 VAL A CA 1
ATOM 847 C C . VAL A 1 102 ? -6.534 -7.140 15.034 1.00 91.94 102 VAL A C 1
ATOM 849 O O . VAL A 1 102 ? -6.597 -7.871 14.049 1.00 91.94 102 VAL A O 1
ATOM 852 N N . MET A 1 103 ? -7.149 -5.955 15.076 1.00 94.75 103 MET A N 1
ATOM 853 C CA . MET A 1 103 ? -8.006 -5.456 13.993 1.00 94.75 103 MET A CA 1
ATOM 854 C C . MET A 1 103 ? -7.244 -5.261 12.691 1.00 94.75 103 MET A C 1
ATOM 856 O O . MET A 1 103 ? -7.706 -5.718 11.653 1.00 94.75 103 MET A O 1
ATOM 860 N N . LEU A 1 104 ? -6.066 -4.631 12.738 1.00 93.94 104 LEU A N 1
ATOM 861 C CA . LEU A 1 104 ? -5.211 -4.507 11.562 1.00 93.94 104 LEU A CA 1
ATOM 862 C C . LEU A 1 104 ? -4.778 -5.878 11.050 1.00 93.94 104 LEU A C 1
ATOM 864 O O . LEU A 1 104 ? -4.750 -6.072 9.845 1.00 93.94 104 LEU A O 1
ATOM 868 N N . GLY A 1 105 ? -4.514 -6.848 11.929 1.00 91.00 105 GLY A N 1
ATOM 869 C CA . GLY A 1 105 ? -4.302 -8.239 11.527 1.00 91.00 105 GLY A CA 1
ATOM 870 C C . GLY A 1 105 ? -5.454 -8.778 10.680 1.00 91.00 105 GLY A C 1
ATOM 871 O O . GLY A 1 105 ? -5.214 -9.285 9.592 1.00 91.00 105 GLY A O 1
ATOM 872 N N . ASN A 1 106 ? -6.694 -8.588 11.131 1.00 91.56 106 ASN A N 1
ATOM 873 C CA . ASN A 1 106 ? -7.888 -9.034 10.411 1.00 91.56 106 ASN A CA 1
ATOM 874 C C . ASN A 1 106 ? -8.128 -8.272 9.100 1.00 91.56 106 ASN A C 1
ATOM 876 O O . ASN A 1 106 ? -8.506 -8.884 8.108 1.00 91.56 106 ASN A O 1
ATOM 880 N N . ILE A 1 107 ? -7.896 -6.957 9.079 1.00 94.44 107 ILE A N 1
ATOM 881 C CA . ILE A 1 107 ? -8.019 -6.149 7.858 1.00 94.44 107 ILE A CA 1
ATOM 882 C C . ILE A 1 107 ? -6.985 -6.610 6.845 1.00 94.44 107 ILE A C 1
ATOM 884 O O . ILE A 1 107 ? -7.333 -6.883 5.700 1.00 94.44 107 ILE A O 1
ATOM 888 N N . PHE A 1 108 ? -5.724 -6.733 7.274 1.00 91.12 108 PHE A N 1
ATOM 889 C CA . PHE A 1 108 ? -4.682 -7.261 6.414 1.00 91.12 108 PHE A CA 1
ATOM 890 C C . PHE A 1 108 ? -5.106 -8.630 5.922 1.00 91.12 108 PHE A C 1
ATOM 892 O O . PHE A 1 108 ? -5.095 -8.749 4.713 1.00 91.12 108 PHE A O 1
ATOM 899 N N . ASN A 1 109 ? -5.638 -9.531 6.770 1.00 89.06 109 ASN A N 1
ATOM 900 C CA . ASN A 1 109 ? -6.113 -10.881 6.417 1.00 89.06 109 ASN A CA 1
ATOM 901 C C . ASN A 1 109 ? -7.053 -10.989 5.191 1.00 89.06 109 ASN A C 1
ATOM 903 O O . ASN A 1 109 ? -7.178 -12.070 4.623 1.00 89.06 109 ASN A O 1
ATOM 907 N N . LEU A 1 110 ? -7.609 -9.888 4.684 1.00 91.38 110 LEU A N 1
ATOM 908 C CA . LEU A 1 110 ? -8.336 -9.847 3.412 1.00 91.38 110 LEU A CA 1
ATOM 909 C C . LEU A 1 110 ? -7.451 -10.048 2.162 1.00 91.38 110 LEU A C 1
ATOM 911 O O . LEU A 1 110 ? -7.889 -10.693 1.214 1.00 91.38 110 LEU A O 1
ATOM 915 N N . LEU A 1 111 ? -6.198 -9.573 2.135 1.00 91.19 111 LEU A N 1
ATOM 916 C CA . LEU A 1 111 ? -5.293 -9.746 0.976 1.00 91.19 111 LEU A CA 1
ATOM 917 C C . LEU A 1 111 ? -4.699 -11.166 0.811 1.00 91.19 111 LEU A C 1
ATOM 919 O O . LEU A 1 111 ? -3.832 -11.361 -0.037 1.00 91.19 111 LEU A O 1
ATOM 923 N N . GLN A 1 112 ? -5.160 -12.165 1.577 1.00 87.50 112 GLN A N 1
ATOM 924 C CA . GLN A 1 112 ? -4.670 -13.555 1.532 1.00 87.50 112 GLN A CA 1
ATOM 925 C C . GLN A 1 112 ? -5.019 -14.171 0.182 1.00 87.50 112 GLN A C 1
ATOM 927 O O . GLN A 1 112 ? -4.327 -15.032 -0.347 1.00 87.50 112 GLN A O 1
ATOM 932 N N . THR A 1 113 ? -6.129 -13.694 -0.374 1.00 89.81 113 THR A N 1
ATOM 933 C CA . THR A 1 113 ? -6.577 -13.981 -1.723 1.00 89.81 113 THR A CA 1
ATOM 934 C C . THR A 1 113 ? -6.568 -12.675 -2.505 1.00 89.81 113 THR A C 1
ATOM 936 O O . THR A 1 113 ? -7.351 -11.766 -2.218 1.00 89.81 113 THR A O 1
ATOM 939 N N . TRP A 1 114 ? -5.683 -12.590 -3.497 1.00 93.06 114 TRP A N 1
ATOM 940 C CA . TRP A 1 114 ? -5.589 -11.450 -4.406 1.00 93.06 114 TRP A CA 1
ATOM 941 C C . TRP A 1 114 ? -6.794 -11.432 -5.349 1.00 93.06 114 TRP A C 1
ATOM 943 O O . TRP A 1 114 ? -6.861 -12.209 -6.296 1.00 93.06 114 TRP A O 1
ATOM 953 N N . SER A 1 115 ? -7.766 -10.570 -5.070 1.00 93.44 115 SER A N 1
ATOM 954 C CA . SER A 1 115 ? -8.950 -10.388 -5.906 1.00 93.44 115 SER A CA 1
ATOM 955 C C . SER A 1 115 ? -9.481 -8.969 -5.769 1.00 93.44 115 SER A C 1
ATOM 957 O O . SER A 1 115 ? -9.314 -8.342 -4.722 1.00 93.44 115 SER A O 1
ATOM 959 N N . ASP A 1 116 ? -10.173 -8.502 -6.804 1.00 94.25 116 ASP A N 1
ATOM 960 C CA . ASP A 1 116 ? -10.759 -7.165 -6.855 1.00 94.25 116 ASP A CA 1
ATOM 961 C C . ASP A 1 116 ? -11.604 -6.858 -5.602 1.00 94.25 116 ASP A C 1
ATOM 963 O O . ASP A 1 116 ? -11.370 -5.865 -4.910 1.00 94.25 116 ASP A O 1
ATOM 967 N N . VAL A 1 117 ? -12.493 -7.786 -5.233 1.00 93.94 117 VAL A N 1
ATOM 968 C CA . VAL A 1 117 ? -13.372 -7.681 -4.058 1.00 93.94 117 VAL A CA 1
ATOM 969 C C . VAL A 1 117 ? -12.571 -7.548 -2.763 1.00 93.94 117 VAL A C 1
ATOM 971 O O . VAL A 1 117 ? -12.824 -6.648 -1.961 1.00 93.94 117 VAL A O 1
ATOM 974 N N . ASN A 1 118 ? -11.573 -8.408 -2.555 1.00 94.25 118 ASN A N 1
ATOM 975 C CA . ASN A 1 118 ? -10.787 -8.387 -1.324 1.00 94.25 118 ASN A CA 1
ATOM 976 C C . ASN A 1 118 ? -9.923 -7.138 -1.201 1.00 94.25 118 ASN A C 1
ATOM 978 O O . ASN A 1 118 ? -9.785 -6.607 -0.100 1.00 94.25 118 ASN A O 1
ATOM 982 N N . ILE A 1 119 ? -9.361 -6.645 -2.306 1.00 95.06 119 ILE A N 1
ATOM 983 C CA . ILE A 1 119 ? -8.568 -5.418 -2.279 1.00 95.06 119 ILE A CA 1
ATOM 984 C C . ILE A 1 119 ? -9.465 -4.203 -1.994 1.00 95.06 119 ILE A C 1
ATOM 986 O O . ILE A 1 119 ? -9.100 -3.372 -1.158 1.00 95.06 119 ILE A O 1
ATOM 990 N N . ARG A 1 120 ? -10.658 -4.108 -2.602 1.00 95.06 120 ARG A N 1
ATOM 991 C CA . ARG A 1 120 ? -11.632 -3.048 -2.263 1.00 95.06 120 ARG A CA 1
ATOM 992 C C . ARG A 1 120 ? -12.019 -3.094 -0.790 1.00 95.06 120 ARG A C 1
ATOM 994 O O . ARG A 1 120 ? -12.010 -2.061 -0.117 1.00 95.06 120 ARG A O 1
ATOM 1001 N N . ASN A 1 121 ? -12.318 -4.288 -0.280 1.00 94.75 121 ASN A N 1
ATOM 1002 C CA . ASN A 1 121 ? -12.675 -4.481 1.121 1.00 94.75 121 ASN A CA 1
ATOM 1003 C C . ASN A 1 121 ? -11.514 -4.123 2.051 1.00 94.75 121 ASN A C 1
ATOM 1005 O O . ASN A 1 121 ? -11.739 -3.434 3.042 1.00 94.75 121 ASN A O 1
ATOM 1009 N N . PHE A 1 122 ? -10.276 -4.489 1.705 1.00 95.56 122 PHE A N 1
ATOM 1010 C CA . PHE A 1 122 ? -9.085 -4.082 2.448 1.00 95.56 122 PHE A CA 1
ATOM 1011 C C . PHE A 1 122 ? -8.983 -2.560 2.560 1.00 95.56 122 PHE A C 1
ATOM 1013 O O . PHE A 1 122 ? -8.904 -2.041 3.673 1.00 95.56 122 PHE A O 1
ATOM 1020 N N . PHE A 1 123 ? -9.015 -1.829 1.441 1.00 96.06 123 PHE A N 1
ATOM 1021 C CA . PHE A 1 123 ? -8.856 -0.373 1.482 1.00 96.06 123 PHE A CA 1
ATOM 1022 C C . PHE A 1 123 ? -10.023 0.322 2.185 1.00 96.06 123 PHE A C 1
ATOM 1024 O O . PHE A 1 123 ? -9.787 1.236 2.976 1.00 96.06 123 PHE A O 1
ATOM 1031 N N . THR A 1 124 ? -11.253 -0.151 1.974 1.00 95.81 124 THR A N 1
ATOM 1032 C CA . THR A 1 124 ? -12.440 0.403 2.638 1.00 95.81 124 THR A CA 1
ATOM 1033 C C . THR A 1 124 ? -12.384 0.173 4.146 1.00 95.81 124 THR A C 1
ATOM 1035 O O . THR A 1 124 ? -12.519 1.116 4.925 1.00 95.81 124 THR A O 1
ATOM 1038 N N . GLN A 1 125 ? -12.112 -1.057 4.590 1.00 97.12 125 GLN A N 1
ATOM 1039 C CA . GLN A 1 125 ? -12.013 -1.369 6.016 1.00 97.12 125 GLN A CA 1
ATOM 1040 C C . GLN A 1 125 ? -10.823 -0.665 6.670 1.00 97.12 125 GLN A C 1
ATOM 1042 O O . GLN A 1 125 ? -10.956 -0.152 7.780 1.00 97.12 125 GLN A O 1
ATOM 1047 N N . LEU A 1 126 ? -9.687 -0.545 5.979 1.00 97.44 126 LEU A N 1
ATOM 1048 C CA . LEU A 1 126 ? -8.546 0.226 6.467 1.00 97.44 126 LEU A CA 1
ATOM 1049 C C . LEU A 1 126 ? -8.899 1.711 6.641 1.00 97.44 126 LEU A C 1
ATOM 1051 O O . LEU A 1 126 ? -8.498 2.321 7.634 1.00 97.44 126 LEU A O 1
ATOM 1055 N N . GLN A 1 127 ? -9.690 2.284 5.729 1.00 96.50 127 GLN A N 1
ATOM 1056 C CA . GLN A 1 127 ? -10.163 3.665 5.823 1.00 96.50 127 GLN A CA 1
ATOM 1057 C C . GLN A 1 127 ? -11.170 3.849 6.964 1.00 96.50 127 GLN A C 1
ATOM 1059 O O . GLN A 1 127 ? -11.066 4.826 7.717 1.00 96.50 127 GLN A O 1
ATOM 1064 N N . GLN A 1 128 ? -12.107 2.910 7.137 1.00 96.31 128 GLN A N 1
ATOM 1065 C CA . GLN A 1 128 ? -13.019 2.885 8.283 1.00 96.31 128 GLN A CA 1
ATOM 1066 C C . GLN A 1 128 ? -12.223 2.807 9.599 1.00 96.31 128 GLN A C 1
ATOM 1068 O O . GLN A 1 128 ? -12.456 3.608 10.509 1.00 96.31 128 GLN A O 1
ATOM 1073 N N . PHE A 1 129 ? -11.236 1.904 9.678 1.00 97.06 129 PHE A N 1
ATOM 1074 C CA . PHE A 1 129 ? -10.343 1.764 10.827 1.00 97.06 129 PHE A CA 1
ATOM 1075 C C . PHE A 1 129 ? -9.617 3.072 11.102 1.00 97.06 129 PHE A C 1
ATOM 1077 O O . PHE A 1 129 ? -9.776 3.636 12.178 1.00 97.06 129 PHE A O 1
ATOM 1084 N N . PHE A 1 130 ? -8.881 3.615 10.132 1.00 96.69 130 PHE A N 1
ATOM 1085 C CA . PHE A 1 130 ? -8.107 4.835 10.332 1.00 96.69 130 PHE A CA 1
ATOM 1086 C C . PHE A 1 130 ? -8.986 5.999 10.800 1.00 96.69 130 PHE A C 1
ATOM 1088 O O . PHE A 1 130 ? -8.643 6.696 11.756 1.00 96.69 130 PHE A O 1
ATOM 1095 N N . THR A 1 131 ? -10.150 6.174 10.172 1.00 94.06 131 THR A N 1
ATOM 1096 C CA . THR A 1 131 ? -11.089 7.261 10.469 1.00 94.06 131 THR A CA 1
ATOM 1097 C C . THR A 1 131 ? -11.658 7.178 11.883 1.00 94.06 131 THR A C 1
ATOM 1099 O O . THR A 1 131 ? -11.694 8.193 12.582 1.00 94.06 131 THR A O 1
ATOM 1102 N N . ASN A 1 132 ? -12.087 5.991 12.314 1.00 92.25 132 ASN A N 1
ATOM 1103 C CA . ASN A 1 132 ? -12.699 5.799 13.630 1.00 92.25 132 ASN A CA 1
ATOM 1104 C C . ASN A 1 132 ? -11.647 5.704 14.735 1.00 92.25 132 ASN A C 1
ATOM 1106 O O . ASN A 1 132 ? -11.810 6.249 15.827 1.00 92.25 132 ASN A O 1
ATOM 1110 N N . TYR A 1 133 ? -10.536 5.024 14.460 1.00 94.75 133 TYR A N 1
ATOM 1111 C CA . TYR A 1 133 ? -9.556 4.700 15.483 1.00 94.75 133 TYR A CA 1
ATOM 1112 C C . TYR A 1 133 ? -8.720 5.911 15.896 1.00 94.75 133 TYR A C 1
ATOM 1114 O O . TYR A 1 133 ? -8.377 6.018 17.078 1.00 94.75 133 TYR A O 1
ATOM 1122 N N . LYS A 1 134 ? -8.476 6.852 14.964 1.00 94.00 134 LYS A N 1
ATOM 1123 C CA . LYS A 1 134 ? -7.734 8.101 15.217 1.00 94.00 134 LYS A CA 1
ATOM 1124 C C . LYS A 1 134 ? -8.504 9.133 16.034 1.00 94.00 134 LYS A C 1
ATOM 1126 O O . LYS A 1 134 ? -7.923 10.120 16.481 1.00 94.00 134 LYS A O 1
ATOM 1131 N N . SER A 1 135 ? -9.815 8.964 16.170 1.00 90.75 135 SER A N 1
ATOM 1132 C CA . SER A 1 135 ? -10.662 9.882 16.923 1.00 90.75 135 SER A CA 1
ATOM 1133 C C . SER A 1 135 ? -11.737 9.084 17.655 1.00 90.75 135 SER A C 1
ATOM 1135 O O . SER A 1 135 ? -12.855 8.974 17.160 1.00 90.75 135 SER A O 1
ATOM 1137 N N . PRO A 1 136 ? -11.413 8.487 18.815 1.00 90.19 136 PRO A N 1
ATOM 1138 C CA . PRO A 1 136 ? -12.390 7.739 19.594 1.00 90.19 136 PRO A CA 1
ATOM 1139 C C . PRO A 1 136 ? -13.524 8.647 20.080 1.00 90.19 136 PRO A C 1
ATOM 1141 O O . PRO A 1 136 ? -13.275 9.696 20.679 1.00 90.19 136 PRO A O 1
ATOM 1144 N N . PHE A 1 137 ? -14.767 8.216 19.871 1.00 92.38 137 PHE A N 1
ATOM 1145 C CA . PHE A 1 137 ? -15.965 8.872 20.391 1.00 92.38 137 PHE A CA 1
ATOM 1146 C C . PHE A 1 137 ? -16.708 7.963 21.366 1.00 92.38 137 PHE A C 1
ATOM 1148 O O . PHE A 1 137 ? -16.836 6.758 21.161 1.00 92.38 137 PHE A O 1
ATOM 1155 N N . LEU A 1 138 ? -17.234 8.585 22.411 1.00 93.75 138 LEU A N 1
ATOM 1156 C CA . LEU A 1 138 ? -18.145 7.999 23.380 1.00 93.75 138 LEU A CA 1
ATOM 1157 C C . LEU A 1 138 ? -19.490 8.712 23.308 1.00 93.75 138 LEU A C 1
ATOM 1159 O O . LEU A 1 138 ? -19.601 9.809 22.761 1.00 93.75 138 LEU A O 1
ATOM 1163 N N . HIS A 1 139 ? -20.508 8.093 23.888 1.00 94.12 139 HIS A N 1
ATOM 1164 C CA . HIS A 1 139 ? -21.816 8.693 24.059 1.00 94.12 139 HIS A CA 1
ATOM 1165 C C . HIS A 1 139 ? -22.082 8.908 25.546 1.00 94.12 139 HIS A C 1
ATOM 1167 O O . HIS A 1 139 ? -22.211 7.944 26.298 1.00 94.12 139 HIS A O 1
ATOM 1173 N N . VAL A 1 140 ? -22.175 10.169 25.966 1.00 89.56 140 VAL A N 1
ATOM 1174 C CA . VAL A 1 140 ? -22.559 10.521 27.342 1.00 89.56 140 VAL A CA 1
ATOM 1175 C C . VAL A 1 140 ? -23.947 11.147 27.317 1.00 89.56 140 VAL A C 1
ATOM 1177 O O . VAL A 1 140 ? -24.919 10.434 27.524 1.00 89.56 140 VAL A O 1
ATOM 1180 N N . ASP A 1 141 ? -24.039 12.393 26.853 1.00 88.62 141 ASP A N 1
ATOM 1181 C CA . ASP A 1 141 ? -25.291 13.118 26.567 1.00 88.62 141 ASP A CA 1
ATOM 1182 C C . ASP A 1 141 ? -25.379 13.475 25.070 1.00 88.62 141 ASP A C 1
ATOM 1184 O O . ASP A 1 141 ? -25.838 14.540 24.667 1.00 88.62 141 ASP A O 1
ATOM 1188 N N . GLY A 1 142 ? -24.825 12.591 24.240 1.00 90.06 142 GLY A N 1
ATOM 1189 C CA . GLY A 1 142 ? -24.523 12.813 22.829 1.00 90.06 142 GLY A CA 1
ATOM 1190 C C . GLY A 1 142 ? -23.083 12.406 22.496 1.00 90.06 142 GLY A C 1
ATOM 1191 O O . GLY A 1 142 ? -22.326 12.012 23.397 1.00 90.06 142 GLY A O 1
ATOM 1192 N N . PRO A 1 143 ? -22.687 12.480 21.212 1.00 91.88 143 PRO A N 1
ATOM 1193 C CA . PRO A 1 143 ? -21.350 12.109 20.772 1.00 91.88 143 PRO A CA 1
ATOM 1194 C C . PRO A 1 143 ? -20.309 13.072 21.348 1.00 91.88 143 PRO A C 1
ATOM 1196 O O . PRO A 1 143 ? -20.349 14.281 21.125 1.00 91.88 143 PRO A O 1
ATOM 1199 N N . LYS A 1 144 ? -19.336 12.523 22.071 1.00 92.62 144 LYS A N 1
ATOM 1200 C CA . LYS A 1 144 ? -18.245 13.265 22.701 1.00 92.62 144 LYS A CA 1
ATOM 1201 C C . LYS A 1 144 ? -16.920 12.570 22.426 1.00 92.62 144 LYS A C 1
ATOM 1203 O O . LYS A 1 144 ? -16.796 11.364 22.628 1.00 92.62 144 LYS A O 1
ATOM 1208 N N . LYS A 1 145 ? -15.908 13.330 22.003 1.00 91.62 145 LYS A N 1
ATOM 1209 C CA . LYS A 1 145 ? -14.554 12.797 21.820 1.00 91.62 145 LYS A CA 1
ATOM 1210 C C . LYS A 1 145 ? -14.011 12.284 23.156 1.00 91.62 145 LYS A C 1
ATOM 1212 O O . LYS A 1 145 ? -14.119 12.966 24.177 1.00 91.62 145 LYS A O 1
ATOM 1217 N N . TRP A 1 146 ? -13.428 11.092 23.146 1.00 91.12 146 TRP A N 1
ATOM 1218 C CA . TRP A 1 146 ? -12.790 10.516 24.322 1.00 91.12 146 TRP A CA 1
ATOM 1219 C C . TRP A 1 146 ? -11.452 11.220 24.577 1.00 91.12 146 TRP A C 1
ATOM 1221 O O . TRP A 1 146 ? -10.623 11.322 23.673 1.00 91.12 146 TRP A O 1
ATOM 1231 N N . ASP A 1 147 ? -11.251 11.718 25.799 1.00 88.50 147 ASP A N 1
ATOM 1232 C CA . ASP A 1 147 ? -10.042 12.430 26.248 1.00 88.50 147 ASP A CA 1
ATOM 1233 C C . ASP A 1 147 ? -8.831 11.486 26.421 1.00 88.50 147 ASP A C 1
ATOM 1235 O O . ASP A 1 147 ? -8.296 11.313 27.513 1.00 88.50 147 ASP A O 1
ATOM 1239 N N . LEU A 1 148 ? -8.427 10.814 25.341 1.00 88.94 148 LEU A N 1
ATOM 1240 C CA . LEU A 1 148 ? -7.280 9.911 25.303 1.00 88.94 148 LEU A CA 1
ATOM 1241 C C . LEU A 1 148 ? -6.128 10.538 24.507 1.00 88.94 148 LEU A C 1
ATOM 1243 O O . LEU A 1 148 ? -6.370 11.129 23.452 1.00 88.94 148 LEU A O 1
ATOM 1247 N N . PRO A 1 149 ? -4.863 10.340 24.926 1.00 90.75 149 PRO A N 1
ATOM 1248 C CA . PRO A 1 149 ? -3.686 10.686 24.132 1.00 90.75 149 PRO A CA 1
ATOM 1249 C C . PRO A 1 149 ? -3.470 9.632 23.031 1.00 90.75 149 PRO A C 1
ATOM 1251 O O . PRO A 1 149 ? -2.423 8.997 22.939 1.00 90.75 149 PRO A O 1
ATOM 1254 N N . TYR A 1 150 ? -4.511 9.393 22.236 1.00 92.12 150 TYR A N 1
ATOM 1255 C CA . TYR A 1 150 ? -4.547 8.399 21.176 1.00 92.12 150 TYR A CA 1
ATOM 1256 C C . TYR A 1 150 ? -5.245 9.001 19.963 1.00 92.12 150 TYR A C 1
ATOM 1258 O O . TYR A 1 150 ? -6.471 9.125 19.922 1.00 92.12 150 TYR A O 1
ATOM 1266 N N . GLY A 1 151 ? -4.440 9.428 19.000 1.00 93.50 151 GLY A N 1
ATOM 1267 C CA . GLY A 1 151 ? -4.881 10.147 17.822 1.00 93.50 151 GLY A CA 1
ATOM 1268 C C . GLY A 1 151 ? -4.281 9.592 16.540 1.00 93.50 151 GLY A C 1
ATOM 1269 O O . GLY A 1 151 ? -3.829 8.450 16.471 1.00 93.50 151 GLY A O 1
ATOM 1270 N N . GLU A 1 152 ? -4.264 10.436 15.515 1.00 95.69 152 GLU A N 1
ATOM 1271 C CA . GLU A 1 152 ? -3.770 10.088 14.183 1.00 95.69 152 GLU A CA 1
ATOM 1272 C C . GLU A 1 152 ? -2.340 9.541 14.192 1.00 95.69 152 GLU A C 1
ATOM 1274 O O . GLU A 1 152 ? -2.082 8.519 13.564 1.00 95.69 152 GLU A O 1
ATOM 1279 N N . GLU A 1 153 ? -1.434 10.147 14.957 1.00 95.00 153 GLU A N 1
ATOM 1280 C CA . GLU A 1 153 ? -0.033 9.718 15.003 1.00 95.00 153 GLU A CA 1
ATOM 1281 C C . GLU A 1 153 ? 0.145 8.323 15.619 1.00 95.00 153 GLU A C 1
ATOM 1283 O O . GLU A 1 153 ? 0.950 7.532 15.125 1.00 95.00 153 GLU A O 1
ATOM 1288 N N . GLN A 1 154 ? -0.648 7.958 16.634 1.00 95.12 154 GLN A N 1
ATOM 1289 C CA . GLN A 1 154 ? -0.637 6.596 17.185 1.00 95.12 154 GLN A CA 1
ATOM 1290 C C . GLN A 1 154 ? -1.144 5.578 16.154 1.00 95.12 154 GLN A C 1
ATOM 1292 O O . GLN A 1 154 ? -0.556 4.507 16.005 1.00 95.12 154 GLN A O 1
ATOM 1297 N N . VAL A 1 155 ? -2.183 5.925 15.387 1.00 96.12 155 VAL A N 1
ATOM 1298 C CA . VAL A 1 155 ? -2.709 5.050 14.326 1.00 96.12 155 VAL A CA 1
ATOM 1299 C C . VAL A 1 155 ? -1.716 4.916 13.170 1.00 96.12 155 VAL A C 1
ATOM 1301 O O . VAL A 1 155 ? -1.464 3.806 12.710 1.00 96.12 155 VAL A O 1
ATOM 1304 N N . LYS A 1 156 ? -1.084 6.011 12.730 1.00 96.38 156 LYS A N 1
ATOM 1305 C CA . LYS A 1 156 ? -0.002 5.963 11.734 1.00 96.38 156 LYS A CA 1
ATOM 1306 C C . LYS A 1 156 ? 1.174 5.118 12.217 1.00 96.38 156 LYS A C 1
ATOM 1308 O O . LYS A 1 156 ? 1.744 4.375 11.424 1.00 96.38 156 LYS A O 1
ATOM 1313 N N . THR A 1 157 ? 1.522 5.200 13.501 1.00 94.25 157 THR A N 1
ATOM 1314 C CA . THR A 1 157 ? 2.573 4.364 14.103 1.00 94.25 157 THR A CA 1
ATOM 1315 C C . THR A 1 157 ? 2.206 2.882 14.026 1.00 94.25 157 THR A C 1
ATOM 1317 O O . THR A 1 157 ? 3.024 2.087 13.573 1.00 94.25 157 THR A O 1
ATOM 1320 N N . LEU A 1 158 ? 0.960 2.512 14.347 1.00 93.75 158 LEU A N 1
ATOM 1321 C CA . LEU A 1 158 ? 0.466 1.144 14.148 1.00 93.75 158 LEU A CA 1
ATOM 1322 C C . LEU A 1 158 ? 0.587 0.688 12.688 1.00 93.75 158 LEU A C 1
ATOM 1324 O O . LEU A 1 158 ? 1.107 -0.393 12.429 1.00 93.75 158 LEU A O 1
ATOM 1328 N N . LEU A 1 159 ? 0.141 1.503 11.728 1.00 95.06 159 LEU A N 1
ATOM 1329 C CA . LEU A 1 159 ? 0.246 1.165 10.304 1.00 95.06 159 LEU A CA 1
ATOM 1330 C C . LEU A 1 159 ? 1.705 0.965 9.871 1.00 95.06 159 LEU A C 1
ATOM 1332 O O . LEU A 1 159 ? 2.008 -0.003 9.175 1.00 95.06 159 LEU A O 1
ATOM 1336 N N . LYS A 1 160 ? 2.616 1.836 10.323 1.00 92.38 160 LYS A N 1
ATOM 1337 C CA . LYS A 1 160 ? 4.061 1.708 10.079 1.00 92.38 160 LYS A CA 1
ATOM 1338 C C . LYS A 1 160 ? 4.625 0.408 10.644 1.00 92.38 160 LYS A C 1
ATOM 1340 O O . LYS A 1 160 ? 5.338 -0.279 9.924 1.00 92.38 160 LYS A O 1
ATOM 1345 N N . GLU A 1 161 ? 4.277 0.036 11.878 1.00 89.31 161 GLU A N 1
ATOM 1346 C CA . GLU A 1 161 ? 4.702 -1.241 12.472 1.00 89.31 161 GLU A CA 1
ATOM 1347 C C . GLU A 1 161 ? 4.265 -2.440 11.612 1.00 89.31 161 GLU A C 1
ATOM 1349 O O . GLU A 1 161 ? 5.053 -3.360 11.399 1.00 89.31 161 GLU A O 1
ATOM 1354 N N . PHE A 1 162 ? 3.035 -2.427 11.089 1.00 87.56 162 PHE A N 1
ATOM 1355 C CA . PHE A 1 162 ? 2.521 -3.497 10.226 1.00 87.56 162 PHE A CA 1
ATOM 1356 C C . PHE A 1 162 ? 3.247 -3.571 8.883 1.00 87.56 162 PHE A C 1
ATOM 1358 O O . PHE A 1 162 ? 3.644 -4.656 8.461 1.00 87.56 162 PHE A O 1
ATOM 1365 N N . MET A 1 163 ? 3.451 -2.428 8.224 1.00 87.25 163 MET A N 1
ATOM 1366 C CA . MET A 1 163 ? 4.200 -2.382 6.967 1.00 87.25 163 MET A CA 1
ATOM 1367 C C . MET A 1 163 ? 5.655 -2.811 7.168 1.00 87.25 163 MET A C 1
ATOM 1369 O O . MET A 1 163 ? 6.185 -3.552 6.349 1.00 87.25 163 MET A O 1
ATOM 1373 N N . GLN A 1 164 ? 6.286 -2.408 8.272 1.00 86.31 164 GLN A N 1
ATOM 1374 C CA . GLN A 1 164 ? 7.654 -2.808 8.587 1.00 86.31 164 GLN A CA 1
ATOM 1375 C C . GLN A 1 164 ? 7.771 -4.323 8.765 1.00 86.31 164 GLN A C 1
ATOM 1377 O O . GLN A 1 164 ? 8.620 -4.958 8.148 1.00 86.31 164 GLN A O 1
ATOM 1382 N N . GLN A 1 165 ? 6.867 -4.925 9.542 1.00 82.69 165 GLN A N 1
ATOM 1383 C CA . GLN A 1 165 ? 6.834 -6.379 9.729 1.00 82.69 165 GLN A CA 1
ATOM 1384 C C . GLN A 1 165 ? 6.646 -7.135 8.409 1.00 82.69 165 GLN A C 1
ATOM 1386 O O . GLN A 1 165 ? 7.222 -8.210 8.230 1.00 82.69 165 GLN A O 1
ATOM 1391 N N . ALA A 1 166 ? 5.857 -6.573 7.491 1.00 80.25 166 ALA A N 1
ATOM 1392 C CA . ALA A 1 166 ? 5.679 -7.119 6.155 1.00 80.25 166 ALA A CA 1
ATOM 1393 C C . ALA A 1 166 ? 6.970 -7.054 5.320 1.00 80.25 166 ALA A C 1
ATOM 1395 O O . ALA A 1 166 ? 7.332 -8.031 4.668 1.00 80.25 166 ALA A O 1
ATOM 1396 N N . LEU A 1 167 ? 7.685 -5.924 5.367 1.00 81.56 167 LEU A N 1
ATOM 1397 C CA . LEU A 1 167 ? 8.959 -5.726 4.664 1.00 81.56 167 LEU A CA 1
ATOM 1398 C C . LEU A 1 167 ? 10.075 -6.641 5.184 1.00 81.56 167 LEU A C 1
ATOM 1400 O O . LEU A 1 167 ? 10.898 -7.106 4.394 1.00 81.56 167 LEU A O 1
ATOM 1404 N N . ASP A 1 168 ? 10.084 -6.919 6.488 1.00 79.44 168 ASP A N 1
ATOM 1405 C CA . ASP A 1 168 ? 11.100 -7.743 7.153 1.00 79.44 168 ASP A CA 1
ATOM 1406 C C . ASP A 1 168 ? 10.893 -9.257 6.953 1.00 79.44 168 ASP A C 1
ATOM 1408 O O . ASP A 1 168 ? 11.673 -10.066 7.457 1.00 79.44 168 ASP A O 1
ATOM 1412 N N . GLY A 1 169 ? 9.860 -9.672 6.209 1.00 66.06 169 GLY A N 1
ATOM 1413 C CA . GLY A 1 169 ? 9.629 -11.082 5.878 1.00 66.06 169 GLY A CA 1
ATOM 1414 C C . GLY A 1 169 ? 9.049 -11.923 7.021 1.00 66.06 169 GLY A C 1
ATOM 1415 O O . GLY A 1 169 ? 9.155 -13.145 6.990 1.00 66.06 169 GLY A O 1
ATOM 1416 N N . GLY A 1 170 ? 8.426 -11.287 8.020 1.00 52.91 170 GLY A N 1
ATOM 1417 C CA . GLY A 1 170 ? 7.427 -11.910 8.893 1.00 52.91 170 GLY A CA 1
ATOM 1418 C C . GLY A 1 170 ? 7.808 -13.207 9.624 1.00 52.91 170 GLY A C 1
ATOM 1419 O O . GLY A 1 170 ? 7.016 -14.140 9.616 1.00 52.91 170 GLY A O 1
ATOM 1420 N N . ASN A 1 171 ? 8.937 -13.279 10.337 1.00 39.91 171 ASN A N 1
ATOM 1421 C CA . ASN A 1 171 ? 9.109 -14.306 11.379 1.00 39.91 171 ASN A CA 1
ATOM 1422 C C . ASN A 1 171 ? 8.560 -13.792 12.721 1.00 39.91 171 ASN A C 1
ATOM 1424 O O . ASN A 1 171 ? 9.301 -13.264 13.552 1.00 39.91 171 ASN A O 1
ATOM 1428 N N . GLN A 1 172 ? 7.257 -13.958 12.962 1.00 46.88 172 GLN A N 1
ATOM 1429 C CA . GLN A 1 172 ? 6.715 -13.813 14.315 1.00 46.88 172 GLN A CA 1
ATOM 1430 C C . GLN A 1 172 ? 6.999 -15.092 15.116 1.00 46.88 172 GLN A C 1
ATOM 1432 O O . GLN A 1 172 ? 6.480 -16.165 14.825 1.00 46.88 172 GLN A O 1
ATOM 1437 N N . LYS A 1 173 ? 7.818 -14.975 16.170 1.00 37.22 173 LYS A N 1
ATOM 1438 C CA . LYS A 1 173 ? 7.879 -15.961 17.261 1.00 37.22 173 LYS A CA 1
ATOM 1439 C C . LYS A 1 173 ? 6.590 -15.853 18.089 1.00 37.22 173 LYS A C 1
ATOM 1441 O O . LYS A 1 173 ? 6.564 -15.193 19.121 1.00 37.22 173 LYS A O 1
ATOM 1446 N N . GLY A 1 174 ? 5.516 -16.467 17.611 1.00 39.78 174 GLY A N 1
ATOM 1447 C CA . GLY A 1 174 ? 4.229 -16.573 18.296 1.00 39.78 174 GLY A CA 1
ATOM 1448 C C . GLY A 1 174 ? 3.288 -17.428 17.453 1.00 39.78 174 GLY A C 1
ATOM 1449 O O . GLY A 1 174 ? 3.262 -17.263 16.243 1.00 39.78 174 GLY A O 1
ATOM 1450 N N . ASN A 1 175 ? 2.580 -18.370 18.077 1.00 34.03 175 ASN A N 1
ATOM 1451 C CA . ASN A 1 175 ? 1.915 -19.545 17.479 1.00 34.03 175 ASN A CA 1
ATOM 1452 C C . ASN A 1 175 ? 0.867 -19.328 16.357 1.00 34.03 175 ASN A C 1
ATOM 1454 O O . ASN A 1 175 ? 0.206 -20.290 15.975 1.00 34.03 175 ASN A O 1
ATOM 1458 N N . GLU A 1 176 ? 0.708 -18.138 15.788 1.00 44.09 176 GLU A N 1
ATOM 1459 C CA . GLU A 1 176 ? -0.156 -17.918 14.628 1.00 44.09 176 GLU A CA 1
ATOM 1460 C C . GLU A 1 176 ? 0.708 -17.715 13.387 1.00 44.09 176 GLU A C 1
ATOM 1462 O O . GLU A 1 176 ? 1.154 -16.614 13.065 1.00 44.09 176 GLU A O 1
ATOM 1467 N N . LYS A 1 177 ? 0.955 -18.820 12.685 1.00 41.25 177 LYS A N 1
ATOM 1468 C CA . LYS A 1 177 ? 1.482 -18.822 11.323 1.00 41.25 177 LYS A CA 1
ATOM 1469 C C . LYS A 1 177 ? 0.562 -17.975 10.435 1.00 41.25 177 LYS A C 1
ATOM 1471 O O . LYS A 1 177 ? -0.415 -18.480 9.892 1.00 41.25 177 LYS A O 1
ATOM 1476 N N . ARG A 1 178 ? 0.877 -16.688 10.253 1.00 50.56 178 ARG A N 1
ATOM 1477 C CA . ARG A 1 178 ? 0.394 -15.890 9.111 1.00 50.56 178 ARG A CA 1
ATOM 1478 C C . ARG A 1 178 ? 1.154 -16.327 7.858 1.00 50.56 178 ARG A C 1
ATOM 1480 O O . ARG A 1 178 ? 1.873 -15.540 7.250 1.00 50.56 178 ARG A O 1
ATOM 1487 N N . GLU A 1 179 ? 1.084 -17.615 7.542 1.00 44.94 179 GLU A N 1
ATOM 1488 C CA . GLU A 1 179 ? 1.662 -18.158 6.319 1.00 44.94 179 GLU A CA 1
ATOM 1489 C C . GLU A 1 179 ? 0.890 -17.555 5.121 1.00 44.94 179 GLU A C 1
ATOM 1491 O O . GLU A 1 179 ? -0.330 -17.407 5.154 1.00 44.94 179 GLU A O 1
ATOM 1496 N N . ASP A 1 180 ? 1.637 -17.124 4.105 1.00 54.44 180 ASP A N 1
ATOM 1497 C CA . ASP A 1 180 ? 1.213 -16.744 2.745 1.00 54.44 180 ASP A CA 1
ATOM 1498 C C . ASP A 1 180 ? 0.686 -15.342 2.406 1.00 54.44 180 ASP A C 1
ATOM 1500 O O . ASP A 1 180 ? 0.550 -15.039 1.221 1.00 54.44 180 ASP A O 1
ATOM 1504 N N . PHE A 1 181 ? 0.548 -14.416 3.355 1.00 54.31 181 PHE A N 1
ATOM 1505 C CA . PHE A 1 181 ? 0.128 -13.039 3.029 1.00 54.31 181 PHE A CA 1
ATOM 1506 C C . PHE A 1 181 ? 1.105 -12.231 2.167 1.00 54.31 181 PHE A C 1
ATOM 1508 O O . PHE A 1 181 ? 0.726 -11.422 1.323 1.00 54.31 181 PHE A O 1
ATOM 1515 N N . PHE A 1 182 ? 2.388 -12.423 2.453 1.00 62.97 182 PHE A N 1
ATOM 1516 C CA . PHE A 1 182 ? 3.499 -11.600 1.981 1.00 62.97 182 PHE A CA 1
ATOM 1517 C C . PHE A 1 182 ? 4.369 -12.340 0.961 1.00 62.97 182 PHE A C 1
ATOM 1519 O O . PHE A 1 182 ? 5.510 -11.955 0.721 1.00 62.97 182 PHE A O 1
ATOM 1526 N N . SER A 1 183 ? 3.860 -13.439 0.398 1.00 71.62 183 SER A N 1
ATOM 1527 C CA . SER A 1 183 ? 4.648 -14.329 -0.457 1.00 71.62 183 SER A CA 1
ATOM 1528 C C . SER A 1 183 ? 4.944 -13.728 -1.832 1.00 71.62 183 SER A C 1
ATOM 1530 O O . SER A 1 183 ? 5.983 -14.040 -2.412 1.00 71.62 183 SER A O 1
ATOM 1532 N N . ASP A 1 184 ? 4.076 -12.844 -2.339 1.00 90.00 184 ASP A N 1
ATOM 1533 C CA . ASP A 1 184 ? 4.280 -12.140 -3.605 1.00 90.00 184 ASP A CA 1
ATOM 1534 C C . ASP A 1 184 ? 4.865 -10.729 -3.387 1.00 90.00 184 ASP A C 1
ATOM 1536 O O . ASP A 1 184 ? 4.166 -9.839 -2.886 1.00 90.00 184 ASP A O 1
ATOM 1540 N N . PRO A 1 185 ? 6.130 -10.490 -3.789 1.00 92.19 185 PRO A N 1
ATOM 1541 C CA . PRO A 1 185 ? 6.794 -9.206 -3.589 1.00 92.19 185 PRO A CA 1
ATOM 1542 C C . PRO A 1 185 ? 6.099 -8.026 -4.271 1.00 92.19 185 PRO A C 1
ATOM 1544 O O . PRO A 1 185 ? 6.028 -6.947 -3.686 1.00 92.19 185 PRO A O 1
ATOM 1547 N N . LEU A 1 186 ? 5.568 -8.220 -5.481 1.00 95.38 186 LEU A N 1
ATOM 1548 C CA . LEU A 1 186 ? 4.988 -7.141 -6.277 1.00 95.38 186 LEU A CA 1
ATOM 1549 C C . LEU A 1 186 ? 3.637 -6.711 -5.711 1.00 95.38 186 LEU A C 1
ATOM 1551 O O . LEU A 1 186 ? 3.405 -5.517 -5.512 1.00 95.38 186 LEU A O 1
ATOM 1555 N N . LYS A 1 187 ? 2.770 -7.679 -5.390 1.00 94.62 187 LYS A N 1
ATOM 1556 C CA . LYS A 1 187 ? 1.485 -7.421 -4.722 1.00 94.62 187 LYS A CA 1
ATOM 1557 C C . LYS A 1 187 ? 1.712 -6.691 -3.396 1.00 94.62 187 LYS A C 1
ATOM 1559 O O . LYS A 1 187 ? 1.060 -5.681 -3.132 1.00 94.62 187 LYS A O 1
ATOM 1564 N N . LEU A 1 188 ? 2.697 -7.130 -2.608 1.00 92.56 188 LEU A N 1
ATOM 1565 C CA . LEU A 1 188 ? 3.076 -6.461 -1.365 1.00 92.56 188 LEU A CA 1
ATOM 1566 C C . LEU A 1 188 ? 3.570 -5.026 -1.594 1.00 92.56 188 LEU A C 1
ATOM 1568 O O . LEU A 1 188 ? 3.110 -4.101 -0.922 1.00 92.56 188 LEU A O 1
ATOM 1572 N N . GLY A 1 189 ? 4.484 -4.832 -2.547 1.00 94.94 189 GLY A N 1
ATOM 1573 C CA . GLY A 1 189 ? 5.017 -3.516 -2.890 1.00 94.94 189 GLY A CA 1
ATOM 1574 C C . GLY A 1 189 ? 3.911 -2.526 -3.256 1.00 94.94 189 GLY A C 1
ATOM 1575 O O . GLY A 1 189 ? 3.916 -1.395 -2.772 1.00 94.94 189 GLY A O 1
ATOM 1576 N N . VAL A 1 190 ? 2.918 -2.960 -4.039 1.00 96.12 190 VAL A N 1
ATOM 1577 C CA . VAL A 1 190 ? 1.770 -2.122 -4.417 1.00 96.12 190 VAL A CA 1
ATOM 1578 C C . VAL A 1 190 ? 0.928 -1.739 -3.206 1.00 96.12 190 VAL A C 1
ATOM 1580 O O . VAL A 1 190 ? 0.618 -0.561 -3.035 1.00 96.12 190 VAL A O 1
ATOM 1583 N N . ILE A 1 191 ? 0.591 -2.695 -2.337 1.00 95.25 191 ILE A N 1
ATOM 1584 C CA . ILE A 1 191 ? -0.200 -2.405 -1.135 1.00 95.25 191 ILE A CA 1
ATOM 1585 C C . ILE A 1 191 ? 0.534 -1.416 -0.225 1.00 95.25 191 ILE A C 1
ATOM 1587 O O . ILE A 1 191 ? -0.058 -0.419 0.187 1.00 95.25 191 ILE A O 1
ATOM 1591 N N . ILE A 1 192 ? 1.826 -1.635 0.044 1.00 94.06 192 ILE A N 1
ATOM 1592 C CA . ILE A 1 192 ? 2.631 -0.728 0.877 1.00 94.06 192 ILE A CA 1
ATOM 1593 C C . ILE A 1 192 ? 2.679 0.670 0.265 1.00 94.06 192 ILE A C 1
ATOM 1595 O O . ILE A 1 192 ? 2.482 1.649 0.981 1.00 94.06 192 ILE A O 1
ATOM 1599 N N . LEU A 1 193 ? 2.905 0.775 -1.047 1.00 95.69 193 LEU A N 1
ATOM 1600 C CA . LEU A 1 193 ? 2.974 2.056 -1.742 1.00 95.69 193 LEU A CA 1
ATOM 1601 C C . LEU A 1 193 ? 1.653 2.836 -1.641 1.00 95.69 193 LEU A C 1
ATOM 1603 O O . LEU A 1 193 ? 1.655 4.021 -1.306 1.00 95.69 193 LEU A O 1
ATOM 1607 N N . VAL A 1 194 ? 0.522 2.178 -1.899 1.00 95.81 194 VAL A N 1
ATOM 1608 C CA . VAL A 1 194 ? -0.792 2.834 -1.858 1.00 95.81 194 VAL A CA 1
ATOM 1609 C C . VAL A 1 194 ? -1.163 3.226 -0.425 1.00 95.81 194 VAL A C 1
ATOM 1611 O O . VAL A 1 194 ? -1.629 4.341 -0.197 1.00 95.81 194 VAL A O 1
ATOM 1614 N N . VAL A 1 195 ? -0.914 2.360 0.563 1.00 95.31 195 VAL A N 1
ATOM 1615 C CA . VAL A 1 195 ? -1.144 2.678 1.985 1.00 95.31 195 VAL A CA 1
ATOM 1616 C C . VAL A 1 195 ? -0.255 3.841 2.432 1.00 95.31 195 VAL A C 1
ATOM 1618 O O . VAL A 1 195 ? -0.732 4.757 3.102 1.00 95.31 195 VAL A O 1
ATOM 1621 N N . HIS A 1 196 ? 1.014 3.853 2.025 1.00 92.75 196 HIS A N 1
ATOM 1622 C CA . HIS A 1 196 ? 1.933 4.956 2.290 1.00 92.75 196 HIS A CA 1
ATOM 1623 C C . HIS A 1 196 ? 1.359 6.300 1.825 1.00 92.75 196 HIS A C 1
ATOM 1625 O O . HIS A 1 196 ? 1.330 7.248 2.612 1.00 92.75 196 HIS A O 1
ATOM 1631 N N . ILE A 1 197 ? 0.865 6.359 0.587 1.00 92.81 197 ILE A N 1
ATOM 1632 C CA . ILE A 1 197 ? 0.330 7.585 -0.012 1.00 92.81 197 ILE A CA 1
ATOM 1633 C C . ILE A 1 197 ? -0.992 7.992 0.637 1.00 92.81 197 ILE A C 1
ATOM 1635 O O . ILE A 1 197 ? -1.152 9.150 1.014 1.00 92.81 197 ILE A O 1
ATOM 1639 N N . ASN A 1 198 ? -1.920 7.051 0.823 1.00 93.44 198 ASN A N 1
ATOM 1640 C CA . ASN A 1 198 ? -3.256 7.348 1.345 1.00 93.44 198 ASN A CA 1
ATOM 1641 C C . ASN A 1 198 ? -3.236 7.887 2.782 1.00 93.44 198 ASN A C 1
ATOM 1643 O O . ASN A 1 198 ? -4.126 8.646 3.165 1.00 93.44 198 ASN A O 1
ATOM 1647 N N . TYR A 1 199 ? -2.232 7.507 3.577 1.00 94.94 199 TYR A N 1
ATOM 1648 C CA . TYR A 1 199 ? -2.127 7.894 4.987 1.00 94.94 199 TYR A CA 1
ATOM 1649 C C . TYR A 1 199 ? -0.903 8.763 5.298 1.00 94.94 199 TYR A C 1
ATOM 1651 O O . TYR A 1 199 ? -0.615 9.010 6.473 1.00 94.94 199 TYR A O 1
ATOM 1659 N N . SER A 1 200 ? -0.191 9.236 4.268 1.00 92.81 200 SER A N 1
ATOM 1660 C CA . SER A 1 200 ? 1.015 10.069 4.385 1.00 92.81 200 SER A CA 1
ATOM 1661 C C . SER A 1 200 ? 2.031 9.498 5.381 1.00 92.81 200 SER A C 1
ATOM 1663 O O . SER A 1 200 ? 2.528 10.195 6.270 1.00 92.81 200 SER A O 1
ATOM 1665 N N . LEU A 1 201 ? 2.287 8.192 5.288 1.00 92.12 201 LEU A N 1
ATOM 1666 C CA . LEU A 1 201 ? 3.227 7.508 6.176 1.00 92.12 201 LEU A CA 1
ATOM 1667 C C . LEU A 1 201 ? 4.655 7.832 5.738 1.00 92.12 201 LEU A C 1
ATOM 1669 O O . LEU A 1 201 ? 4.912 8.027 4.565 1.00 92.12 201 LEU A O 1
ATOM 1673 N N . ASP A 1 202 ? 5.615 7.889 6.646 1.00 86.75 202 ASP A N 1
ATOM 1674 C CA . ASP A 1 202 ? 7.018 8.039 6.244 1.00 86.75 202 ASP A CA 1
ATOM 1675 C C . ASP A 1 202 ? 7.597 6.674 5.842 1.00 86.75 202 ASP A C 1
ATOM 1677 O O . ASP A 1 202 ? 7.577 5.749 6.655 1.00 86.75 202 ASP A O 1
ATOM 1681 N N . VAL A 1 203 ? 8.087 6.557 4.603 1.00 81.44 203 VAL A N 1
ATOM 1682 C CA . VAL A 1 203 ? 8.775 5.365 4.063 1.00 81.44 203 VAL A CA 1
ATOM 1683 C C . VAL A 1 203 ? 10.201 5.672 3.603 1.00 81.44 203 VAL A C 1
ATOM 1685 O O . VAL A 1 203 ? 10.803 4.861 2.901 1.00 81.44 203 VAL A O 1
ATOM 1688 N N . SER A 1 204 ? 10.759 6.826 3.983 1.00 81.69 204 SER A N 1
ATOM 1689 C CA . SER A 1 204 ? 12.100 7.271 3.571 1.00 81.69 204 SER A CA 1
ATOM 1690 C C . SER A 1 204 ? 13.187 6.213 3.802 1.00 81.69 204 SER A C 1
ATOM 1692 O O . SER A 1 204 ? 13.993 5.956 2.910 1.00 81.69 204 SER A O 1
ATOM 1694 N N . GLY A 1 205 ? 13.145 5.513 4.939 1.00 85.12 205 GLY A N 1
ATOM 1695 C CA . GLY A 1 205 ? 14.071 4.421 5.266 1.00 85.12 205 GLY A CA 1
ATOM 1696 C C . GLY A 1 205 ? 13.912 3.140 4.432 1.00 85.12 205 GLY A C 1
ATOM 1697 O O . GLY A 1 205 ? 14.780 2.272 4.480 1.00 85.12 205 GLY A O 1
ATOM 1698 N N . HIS A 1 206 ? 12.835 3.007 3.652 1.00 88.19 206 HIS A N 1
ATOM 1699 C CA . HIS A 1 206 ? 12.474 1.766 2.953 1.00 88.19 206 HIS A CA 1
ATOM 1700 C C . HIS A 1 206 ? 12.266 1.933 1.447 1.00 88.19 206 HIS A C 1
ATOM 1702 O O . HIS A 1 206 ? 11.967 0.947 0.776 1.00 88.19 206 HIS A O 1
ATOM 1708 N N . ILE A 1 207 ? 12.470 3.132 0.886 1.00 91.25 207 ILE A N 1
ATOM 1709 C CA . ILE A 1 207 ? 12.277 3.412 -0.551 1.00 91.25 207 ILE A CA 1
ATOM 1710 C C . ILE A 1 207 ? 13.032 2.398 -1.418 1.00 91.25 207 ILE A C 1
ATOM 1712 O O . ILE A 1 207 ? 12.472 1.839 -2.358 1.00 91.25 207 ILE A O 1
ATOM 1716 N N . SER A 1 208 ? 14.298 2.131 -1.081 1.00 92.38 208 SER A N 1
ATOM 1717 C CA . SER A 1 208 ? 15.152 1.193 -1.819 1.00 92.38 208 SER A CA 1
ATOM 1718 C C . SER A 1 208 ? 14.536 -0.208 -1.861 1.00 92.38 208 SER A C 1
ATOM 1720 O O . SER A 1 208 ? 14.448 -0.815 -2.926 1.00 92.38 208 SER A O 1
ATOM 1722 N N . LYS A 1 209 ? 14.036 -0.693 -0.716 1.00 92.88 209 LYS A N 1
ATOM 1723 C CA . LYS A 1 209 ? 13.378 -1.998 -0.608 1.00 92.88 209 LYS A CA 1
ATOM 1724 C C . LYS A 1 209 ? 12.037 -2.023 -1.338 1.00 92.88 209 LYS A C 1
ATOM 1726 O O . LYS A 1 209 ? 11.726 -3.000 -2.008 1.00 92.88 209 LYS A O 1
ATOM 1731 N N . LEU A 1 210 ? 11.267 -0.943 -1.246 1.00 94.19 210 LEU A N 1
ATOM 1732 C CA . LEU A 1 210 ? 9.998 -0.799 -1.950 1.00 94.19 210 LEU A CA 1
ATOM 1733 C C . LEU A 1 210 ? 10.192 -0.858 -3.474 1.00 94.19 210 LEU A C 1
ATOM 1735 O O . LEU A 1 210 ? 9.436 -1.542 -4.154 1.00 94.19 210 LEU A O 1
ATOM 1739 N N . CYS A 1 211 ? 11.243 -0.225 -4.003 1.00 96.00 211 CYS A N 1
ATOM 1740 C CA . CYS A 1 211 ? 11.584 -0.313 -5.425 1.00 96.00 211 CYS A CA 1
ATOM 1741 C C . CYS A 1 211 ? 11.950 -1.744 -5.856 1.00 96.00 211 CYS A C 1
ATOM 1743 O O . CYS A 1 211 ? 11.596 -2.160 -6.953 1.00 96.00 211 CYS A O 1
ATOM 1745 N N . GLU A 1 212 ? 12.628 -2.515 -4.998 1.00 95.00 212 GLU A N 1
ATOM 1746 C CA . GLU A 1 212 ? 12.909 -3.932 -5.272 1.00 95.00 212 GLU A CA 1
ATOM 1747 C C . GLU A 1 212 ? 11.638 -4.782 -5.293 1.00 95.00 212 GLU A C 1
ATOM 1749 O O . GLU A 1 212 ? 11.498 -5.638 -6.161 1.00 95.00 212 GLU A O 1
ATOM 1754 N N . LEU A 1 213 ? 10.720 -4.553 -4.348 1.00 95.31 213 LEU A N 1
ATOM 1755 C CA . LEU A 1 213 ? 9.436 -5.256 -4.295 1.00 95.31 213 LEU A CA 1
ATOM 1756 C C . LEU A 1 213 ? 8.588 -4.972 -5.538 1.00 95.31 213 LEU A C 1
ATOM 1758 O O . LEU A 1 213 ? 7.967 -5.879 -6.076 1.00 95.31 213 LEU A O 1
ATOM 1762 N N . LEU A 1 214 ? 8.610 -3.728 -6.019 1.00 97.12 214 LEU A N 1
ATOM 1763 C CA . LEU A 1 214 ? 7.883 -3.281 -7.209 1.00 97.12 214 LEU A CA 1
ATOM 1764 C C . LEU A 1 214 ? 8.572 -3.647 -8.537 1.00 97.12 214 LEU A C 1
ATOM 1766 O O . LEU A 1 214 ? 8.060 -3.316 -9.607 1.00 97.12 214 LEU A O 1
ATOM 1770 N N . CYS A 1 215 ? 9.721 -4.323 -8.499 1.00 97.31 215 CYS A N 1
ATOM 1771 C CA . CYS A 1 215 ? 10.370 -4.847 -9.696 1.00 97.31 215 CYS A CA 1
ATOM 1772 C C . CYS A 1 215 ? 9.547 -6.013 -10.266 1.00 97.31 215 CYS A C 1
ATOM 1774 O O . CYS A 1 215 ? 9.143 -6.920 -9.533 1.00 97.31 215 CYS A O 1
ATOM 1776 N N . LEU A 1 216 ? 9.312 -6.017 -11.582 1.00 97.31 216 LEU A N 1
ATOM 1777 C CA . LEU A 1 216 ? 8.584 -7.111 -12.228 1.00 97.31 216 LEU A CA 1
ATOM 1778 C C . LEU A 1 216 ? 9.321 -8.446 -12.019 1.00 97.31 216 LEU A C 1
ATOM 1780 O O . LEU A 1 216 ? 10.535 -8.521 -12.226 1.00 97.31 216 LEU A O 1
ATOM 1784 N N . PRO A 1 217 ? 8.617 -9.527 -11.639 1.00 95.06 217 PRO A N 1
ATOM 1785 C CA . PRO A 1 217 ? 9.276 -10.772 -11.288 1.00 95.06 217 PRO A CA 1
ATOM 1786 C C . PRO A 1 217 ? 9.854 -11.472 -12.519 1.00 95.06 217 PRO A C 1
ATOM 1788 O O . PRO A 1 217 ? 9.171 -11.687 -13.521 1.00 95.06 217 PRO A O 1
ATOM 1791 N N . LYS A 1 218 ? 11.096 -11.947 -12.405 1.00 94.75 218 LYS A N 1
ATOM 1792 C CA . LYS A 1 218 ? 11.732 -12.786 -13.425 1.00 94.75 218 LYS A CA 1
ATOM 1793 C C . LYS A 1 218 ? 11.056 -14.160 -13.488 1.00 94.75 218 LYS A C 1
ATOM 1795 O O . LYS A 1 218 ? 11.336 -15.035 -12.669 1.00 94.75 218 LYS A O 1
ATOM 1800 N N . LYS A 1 219 ? 10.183 -14.361 -14.476 1.00 94.19 219 LYS A N 1
ATOM 1801 C CA . LYS A 1 219 ? 9.464 -15.621 -14.728 1.00 94.19 219 LYS A CA 1
ATOM 1802 C C . LYS A 1 219 ? 9.542 -16.001 -16.218 1.00 94.19 219 LYS A C 1
ATOM 1804 O O . LYS A 1 219 ? 9.737 -15.115 -17.051 1.00 94.19 219 LYS A O 1
ATOM 1809 N N . PRO A 1 220 ? 9.394 -17.291 -16.582 1.00 95.56 220 PRO A N 1
ATOM 1810 C CA . PRO A 1 220 ? 9.212 -17.691 -17.979 1.00 95.56 220 PRO A CA 1
ATOM 1811 C C . PRO A 1 220 ? 7.999 -16.994 -18.610 1.00 95.56 220 PRO A C 1
ATOM 1813 O O . PRO A 1 220 ? 7.019 -16.750 -17.908 1.00 95.56 220 PRO A O 1
ATOM 1816 N N . ARG A 1 221 ? 8.041 -16.723 -19.923 1.00 95.25 221 ARG A N 1
ATOM 1817 C CA . ARG A 1 221 ? 7.035 -15.925 -20.655 1.00 95.25 221 ARG A CA 1
ATOM 1818 C C . ARG A 1 221 ? 5.589 -16.288 -20.316 1.00 95.25 221 ARG A C 1
ATOM 1820 O O . ARG A 1 221 ? 4.855 -15.447 -19.814 1.00 95.25 221 ARG A O 1
ATOM 1827 N N . GLU A 1 222 ? 5.198 -17.540 -20.538 1.00 96.44 222 GLU A N 1
ATOM 1828 C CA . GLU A 1 222 ? 3.810 -17.980 -20.324 1.00 96.44 222 GLU A CA 1
ATOM 1829 C C . GLU A 1 222 ? 3.388 -17.883 -18.850 1.00 96.44 222 GLU A C 1
ATOM 1831 O O . GLU A 1 222 ? 2.274 -17.468 -18.535 1.00 96.44 222 GLU A O 1
ATOM 1836 N N . VAL A 1 223 ? 4.313 -18.177 -17.931 1.00 97.06 223 VAL A N 1
ATOM 1837 C CA . VAL A 1 223 ? 4.080 -18.059 -16.484 1.00 97.06 223 VAL A CA 1
ATOM 1838 C C . VAL A 1 223 ? 3.905 -16.594 -16.085 1.00 97.06 223 VAL A C 1
ATOM 1840 O O . VAL A 1 223 ? 3.042 -16.278 -15.269 1.00 97.06 223 VAL A O 1
ATOM 1843 N N . PHE A 1 224 ? 4.698 -15.687 -16.661 1.00 97.00 224 PHE A N 1
ATOM 1844 C CA . PHE A 1 224 ? 4.554 -14.254 -16.435 1.00 97.00 224 PHE A CA 1
ATOM 1845 C C . PHE A 1 224 ? 3.238 -13.721 -17.007 1.00 97.00 224 PHE A C 1
ATOM 1847 O O . PHE A 1 224 ? 2.580 -12.930 -16.346 1.00 97.00 224 PHE A O 1
ATOM 1854 N N . LEU A 1 225 ? 2.828 -14.139 -18.207 1.00 97.56 225 LEU A N 1
ATOM 1855 C CA . LEU A 1 225 ? 1.578 -13.676 -18.821 1.00 97.56 225 LEU A CA 1
ATOM 1856 C C . LEU A 1 225 ? 0.350 -14.085 -17.996 1.00 97.56 225 LEU A C 1
ATOM 1858 O O . LEU A 1 225 ? -0.534 -13.256 -17.756 1.00 97.56 225 LEU A O 1
ATOM 1862 N N . ALA A 1 226 ? 0.323 -15.328 -17.507 1.00 97.56 226 ALA A N 1
ATOM 1863 C CA . ALA A 1 226 ? -0.706 -15.791 -16.579 1.00 97.56 226 ALA A CA 1
ATOM 1864 C C . ALA A 1 226 ? -0.681 -14.982 -15.272 1.00 97.56 226 ALA A C 1
ATOM 1866 O O . ALA A 1 226 ? -1.711 -14.469 -14.838 1.00 97.56 226 ALA A O 1
ATOM 1867 N N . TYR A 1 227 ? 0.510 -14.790 -14.698 1.00 96.81 227 TYR A N 1
ATOM 1868 C CA . TYR A 1 227 ? 0.717 -13.984 -13.497 1.00 96.81 227 TYR A CA 1
ATOM 1869 C C . TYR A 1 227 ? 0.245 -12.532 -13.656 1.00 96.81 227 TYR A C 1
ATOM 1871 O O . TYR A 1 227 ? -0.449 -12.008 -12.794 1.00 96.81 227 TYR A O 1
ATOM 1879 N N . TRP A 1 228 ? 0.596 -11.877 -14.761 1.00 97.19 228 TRP A N 1
ATOM 1880 C CA . TRP A 1 228 ? 0.223 -10.493 -15.038 1.00 97.19 228 TRP A CA 1
ATOM 1881 C C . TRP A 1 228 ? -1.287 -10.341 -15.235 1.00 97.19 228 TRP A C 1
ATOM 1883 O O . TRP A 1 228 ? -1.875 -9.337 -14.837 1.00 97.19 228 TRP A O 1
ATOM 1893 N N . THR A 1 229 ? -1.926 -11.352 -15.827 1.00 96.56 229 THR A N 1
ATOM 1894 C CA . THR A 1 229 ? -3.383 -11.392 -15.973 1.00 96.56 229 THR A CA 1
ATOM 1895 C C . THR A 1 229 ? -4.068 -11.487 -14.610 1.00 96.56 229 THR A C 1
ATOM 1897 O O . THR A 1 229 ? -4.936 -10.663 -14.334 1.00 96.56 229 THR A O 1
ATOM 1900 N N . ASP A 1 230 ? -3.631 -12.409 -13.743 1.00 95.38 230 ASP A N 1
ATOM 1901 C CA . ASP A 1 230 ? -4.103 -12.528 -12.350 1.00 95.38 230 ASP A CA 1
ATOM 1902 C C . ASP A 1 230 ? -3.876 -11.231 -11.560 1.00 95.38 230 ASP A C 1
ATOM 1904 O O . ASP A 1 230 ? -4.788 -10.696 -10.928 1.00 95.38 230 ASP A O 1
ATOM 1908 N N . PHE A 1 231 ? -2.670 -10.670 -11.666 1.00 96.12 231 PHE A N 1
ATOM 1909 C CA . PHE A 1 231 ? -2.300 -9.427 -11.007 1.00 96.12 231 PHE A CA 1
ATOM 1910 C C . PHE A 1 231 ? -3.258 -8.287 -11.378 1.00 96.12 231 PHE A C 1
ATOM 1912 O O . PHE A 1 231 ? -3.809 -7.648 -10.482 1.00 96.12 231 PHE A O 1
ATOM 1919 N N . LYS A 1 232 ? -3.514 -8.074 -12.677 1.00 95.38 232 LYS A N 1
ATOM 1920 C CA . LYS A 1 232 ? -4.434 -7.031 -13.154 1.00 95.38 232 LYS A CA 1
ATOM 1921 C C . LYS A 1 232 ? -5.890 -7.300 -12.788 1.00 95.38 232 LYS A C 1
ATOM 1923 O O . LYS A 1 232 ? -6.583 -6.364 -12.419 1.00 95.38 232 LYS A O 1
ATOM 1928 N N . GLN A 1 233 ? -6.363 -8.542 -12.901 1.00 94.50 233 GLN A N 1
ATOM 1929 C CA . GLN A 1 233 ? -7.748 -8.890 -12.556 1.00 94.50 233 GLN A CA 1
ATOM 1930 C C . GLN A 1 233 ? -8.040 -8.675 -11.074 1.00 94.50 233 GLN A C 1
ATOM 1932 O O . GLN A 1 233 ? -9.145 -8.280 -10.716 1.00 94.50 233 GLN A O 1
ATOM 1937 N N . GLY A 1 234 ? -7.056 -8.935 -10.215 1.00 93.38 234 GLY A N 1
ATOM 1938 C CA . GLY A 1 234 ? -7.208 -8.708 -8.790 1.00 93.38 234 GLY A CA 1
ATOM 1939 C C . GLY A 1 234 ? -7.066 -7.251 -8.368 1.00 93.38 234 GLY A C 1
ATOM 1940 O O . GLY A 1 234 ? -7.401 -6.970 -7.228 1.00 93.38 234 GLY A O 1
ATOM 1941 N N . LEU A 1 235 ? -6.592 -6.345 -9.235 1.00 93.81 235 LEU A N 1
ATOM 1942 C CA . LEU A 1 235 ? -6.332 -4.943 -8.905 1.00 93.81 235 LEU A CA 1
ATOM 1943 C C . LEU A 1 235 ? -7.469 -4.021 -9.397 1.00 93.81 235 LEU A C 1
ATOM 1945 O O . LEU A 1 235 ? -7.581 -3.772 -10.599 1.00 93.81 235 LEU A O 1
ATOM 1949 N N . PRO A 1 236 ? -8.271 -3.452 -8.483 1.00 92.69 236 PRO A N 1
ATOM 1950 C CA . PRO A 1 236 ? -9.299 -2.471 -8.812 1.00 92.69 236 PRO A CA 1
ATOM 1951 C C . PRO A 1 236 ? -8.763 -1.232 -9.546 1.00 92.69 236 PRO A C 1
ATOM 1953 O O . PRO A 1 236 ? -7.796 -0.613 -9.107 1.00 92.69 236 PRO A O 1
ATOM 1956 N N . GLY A 1 237 ? -9.422 -0.819 -10.636 1.00 87.94 237 GLY A N 1
ATOM 1957 C CA . GLY A 1 237 ? -8.988 0.328 -11.455 1.00 87.94 237 GLY A CA 1
ATOM 1958 C C . GLY A 1 237 ? -9.099 1.709 -10.786 1.00 87.94 237 GLY A C 1
ATOM 1959 O O . GLY A 1 237 ? -8.455 2.659 -11.217 1.00 87.94 237 GLY A O 1
ATOM 1960 N N . ASP A 1 238 ? -9.891 1.835 -9.724 1.00 87.88 238 ASP A N 1
ATOM 1961 C CA . ASP A 1 238 ? -9.993 3.019 -8.858 1.00 87.88 238 ASP A CA 1
ATOM 1962 C C . ASP A 1 238 ? -8.792 3.169 -7.910 1.00 87.88 238 ASP A C 1
ATOM 1964 O O . ASP A 1 238 ? -8.523 4.262 -7.401 1.00 87.88 238 ASP A O 1
ATOM 1968 N N . ILE A 1 239 ? -8.015 2.101 -7.716 1.00 87.75 239 ILE A N 1
ATOM 1969 C CA . ILE A 1 239 ? -6.739 2.151 -7.012 1.00 87.75 239 ILE A CA 1
ATOM 1970 C C . ILE A 1 239 ? -5.701 2.624 -8.025 1.00 87.75 239 ILE A C 1
ATOM 1972 O O . ILE A 1 239 ? -5.135 1.851 -8.790 1.00 87.75 239 ILE A O 1
ATOM 1976 N N . ARG A 1 240 ? -5.489 3.939 -8.044 1.00 90.75 240 ARG A N 1
ATOM 1977 C CA . ARG A 1 240 ? -4.584 4.686 -8.934 1.00 90.75 240 ARG A CA 1
ATOM 1978 C C . ARG A 1 240 ? -3.096 4.345 -8.724 1.00 90.75 240 ARG A C 1
ATOM 1980 O O . ARG A 1 240 ? -2.308 5.175 -8.267 1.00 90.75 240 ARG A O 1
ATOM 1987 N N . VAL A 1 241 ? -2.708 3.095 -8.994 1.00 95.25 241 VAL A N 1
ATOM 1988 C CA . VAL A 1 241 ? -1.347 2.577 -8.753 1.00 95.25 241 VAL A CA 1
ATOM 1989 C C . VAL A 1 241 ? -0.316 3.255 -9.657 1.00 95.25 241 VAL A C 1
ATOM 1991 O O . VAL A 1 241 ? 0.797 3.516 -9.210 1.00 95.25 241 VAL A O 1
ATOM 1994 N N . SER A 1 242 ? -0.667 3.594 -10.899 1.00 94.06 242 SER A N 1
ATOM 1995 C CA . SER A 1 242 ? 0.218 4.340 -11.806 1.00 94.06 242 SER A CA 1
ATOM 1996 C C . SER A 1 242 ? 0.654 5.682 -11.210 1.00 94.06 242 SER A C 1
ATOM 1998 O O . SER A 1 242 ? 1.843 5.977 -11.132 1.00 94.06 242 SER A O 1
ATOM 2000 N N . GLU A 1 243 ? -0.295 6.458 -10.697 1.00 93.00 243 GLU A N 1
ATOM 2001 C CA . GLU A 1 243 ? -0.063 7.761 -10.077 1.00 93.00 243 GLU A CA 1
ATOM 2002 C C . GLU A 1 243 ? 0.701 7.621 -8.755 1.00 93.00 243 GLU A C 1
ATOM 2004 O O . GLU A 1 243 ? 1.536 8.460 -8.395 1.00 93.00 243 GLU A O 1
ATOM 2009 N N . ALA A 1 244 ? 0.453 6.524 -8.036 1.00 94.56 244 ALA A N 1
ATOM 2010 C CA . ALA A 1 244 ? 1.210 6.174 -6.849 1.00 94.56 244 ALA A CA 1
ATOM 2011 C C . ALA A 1 244 ? 2.692 5.907 -7.170 1.00 94.56 244 ALA A C 1
ATOM 2013 O O . ALA A 1 244 ? 3.580 6.393 -6.466 1.00 94.56 244 ALA A O 1
ATOM 2014 N N . ILE A 1 245 ? 2.975 5.197 -8.264 1.00 95.38 245 ILE A N 1
ATOM 2015 C CA . ILE A 1 245 ? 4.341 4.937 -8.738 1.00 95.38 245 ILE A CA 1
ATOM 2016 C C . ILE A 1 245 ? 5.026 6.229 -9.199 1.00 95.38 245 ILE A C 1
ATOM 2018 O O . ILE A 1 245 ? 6.191 6.455 -8.876 1.00 95.38 245 ILE A O 1
ATOM 2022 N N . GLU A 1 246 ? 4.321 7.126 -9.886 1.00 92.19 246 GLU A N 1
ATOM 2023 C CA . GLU A 1 246 ? 4.873 8.440 -10.246 1.00 92.19 246 GLU A CA 1
ATOM 2024 C C . GLU A 1 246 ? 5.275 9.252 -9.005 1.00 92.19 246 GLU A C 1
ATOM 2026 O O . GLU A 1 246 ? 6.338 9.881 -8.966 1.00 92.19 246 GLU A O 1
ATOM 2031 N N . THR A 1 247 ? 4.452 9.196 -7.954 1.00 91.56 247 THR A N 1
ATOM 2032 C CA . THR A 1 247 ? 4.762 9.819 -6.661 1.00 91.56 247 THR A CA 1
ATOM 2033 C C . THR A 1 247 ? 6.006 9.189 -6.031 1.00 91.56 247 THR A C 1
ATOM 2035 O O . THR A 1 247 ? 6.889 9.917 -5.567 1.00 91.56 247 THR A O 1
ATOM 2038 N N . LEU A 1 248 ? 6.133 7.856 -6.088 1.00 93.12 248 LEU A N 1
ATOM 2039 C CA . LEU A 1 248 ? 7.336 7.141 -5.656 1.00 93.12 248 LEU A CA 1
ATOM 2040 C C . LEU A 1 248 ? 8.576 7.597 -6.429 1.00 93.12 248 LEU A C 1
ATOM 2042 O O . LEU A 1 248 ? 9.618 7.789 -5.811 1.00 93.12 248 LEU A O 1
ATOM 2046 N N . PHE A 1 249 ? 8.488 7.814 -7.743 1.00 90.88 249 PHE A N 1
ATOM 2047 C CA . PHE A 1 249 ? 9.635 8.275 -8.535 1.00 90.88 249 PHE A CA 1
ATOM 2048 C C . PHE A 1 249 ? 10.095 9.650 -8.078 1.00 90.88 249 PHE A C 1
ATOM 2050 O O . PHE A 1 249 ? 11.288 9.877 -7.904 1.00 90.88 249 PHE A O 1
ATOM 2057 N N . ASN A 1 250 ? 9.175 10.582 -7.840 1.00 87.19 250 ASN A N 1
ATOM 2058 C CA . ASN A 1 250 ? 9.532 11.901 -7.314 1.00 87.19 250 ASN A CA 1
ATOM 2059 C C . ASN A 1 250 ? 10.219 11.795 -5.947 1.00 87.19 250 ASN A C 1
ATOM 2061 O O . ASN A 1 250 ? 11.230 12.456 -5.705 1.00 87.19 250 ASN A O 1
ATOM 2065 N N . PHE A 1 251 ? 9.700 10.932 -5.075 1.00 87.75 251 PHE A N 1
ATOM 2066 C CA . PHE A 1 251 ? 10.236 10.735 -3.735 1.00 87.75 251 PHE A CA 1
ATOM 2067 C C . PHE A 1 251 ? 11.614 10.057 -3.752 1.00 87.75 251 PHE A C 1
ATOM 2069 O O . PHE A 1 251 ? 12.567 10.587 -3.188 1.00 87.75 251 PHE A O 1
ATOM 2076 N N . ALA A 1 252 ? 11.762 8.941 -4.465 1.00 89.56 252 ALA A N 1
ATOM 2077 C CA . ALA A 1 252 ? 13.022 8.214 -4.587 1.00 89.56 252 ALA A CA 1
ATOM 2078 C C . ALA A 1 252 ? 14.136 9.084 -5.171 1.00 89.56 252 ALA A C 1
ATOM 2080 O O . ALA A 1 252 ? 15.251 9.089 -4.656 1.00 89.56 252 ALA A O 1
ATOM 2081 N N . ARG A 1 253 ? 13.816 9.889 -6.189 1.00 84.06 253 ARG A N 1
ATOM 2082 C CA . ARG A 1 253 ? 14.764 10.825 -6.800 1.00 84.06 253 ARG A CA 1
ATOM 2083 C C . ARG A 1 253 ? 15.198 11.927 -5.840 1.00 84.06 253 ARG A C 1
ATOM 2085 O O . ARG A 1 253 ? 16.388 12.206 -5.752 1.00 84.06 253 ARG A O 1
ATOM 2092 N N . LYS A 1 254 ? 14.262 12.502 -5.076 1.00 84.50 254 LYS A N 1
ATOM 2093 C CA . LYS A 1 254 ? 14.568 13.490 -4.026 1.00 84.50 254 LYS A CA 1
ATOM 2094 C C . LYS A 1 254 ? 15.506 12.927 -2.951 1.00 84.50 254 LYS A C 1
ATOM 2096 O O . LYS A 1 254 ? 16.280 13.678 -2.369 1.00 84.50 254 LYS A O 1
ATOM 2101 N N . HIS A 1 255 ? 15.423 11.625 -2.691 1.00 85.50 255 HIS A N 1
ATOM 2102 C CA . HIS A 1 255 ? 16.225 10.926 -1.689 1.00 85.50 255 HIS A CA 1
ATOM 2103 C C . HIS A 1 255 ? 17.459 10.205 -2.262 1.00 85.50 255 HIS A C 1
ATOM 2105 O O . HIS A 1 255 ? 18.105 9.473 -1.519 1.00 85.50 255 HIS A O 1
ATOM 2111 N N . GLY A 1 256 ? 17.791 10.398 -3.546 1.00 84.44 256 GLY A N 1
ATOM 2112 C CA . GLY A 1 256 ? 18.972 9.787 -4.169 1.00 84.44 256 GLY A CA 1
ATOM 2113 C C . GLY A 1 256 ? 18.934 8.256 -4.205 1.00 84.44 256 GLY A C 1
ATOM 2114 O O . GLY A 1 256 ? 19.942 7.619 -3.948 1.00 84.44 256 GLY A O 1
ATOM 2115 N N . VAL A 1 257 ? 17.765 7.647 -4.442 1.00 88.56 257 VAL A N 1
ATOM 2116 C CA . VAL A 1 257 ? 17.604 6.181 -4.455 1.00 88.56 257 VAL A CA 1
ATOM 2117 C C . VAL A 1 257 ? 17.504 5.664 -5.884 1.00 88.56 257 VAL A C 1
ATOM 2119 O O . VAL A 1 257 ? 16.417 5.644 -6.442 1.00 88.56 257 VAL A O 1
ATOM 2122 N N . GLU A 1 258 ? 18.587 5.158 -6.463 1.00 89.00 258 GLU A N 1
ATOM 2123 C CA . GLU A 1 258 ? 18.696 4.768 -7.881 1.00 89.00 258 GLU A CA 1
ATOM 2124 C C . GLU A 1 258 ? 17.747 3.632 -8.282 1.00 89.00 258 GLU A C 1
ATOM 2126 O O . GLU A 1 258 ? 17.304 3.556 -9.427 1.00 89.00 258 GLU A O 1
ATOM 2131 N N . LYS A 1 259 ? 17.379 2.752 -7.340 1.00 92.44 259 LYS A N 1
ATOM 2132 C CA . LYS A 1 259 ? 16.555 1.558 -7.614 1.00 92.44 259 LYS A CA 1
ATOM 2133 C C . LYS A 1 259 ? 15.164 1.860 -8.173 1.00 92.44 259 LYS A C 1
ATOM 2135 O O . LYS A 1 259 ? 14.520 0.935 -8.662 1.00 92.44 259 LYS A O 1
ATOM 2140 N N . TRP A 1 260 ? 14.702 3.112 -8.155 1.00 92.75 260 TRP A N 1
ATOM 2141 C CA . TRP A 1 260 ? 13.436 3.495 -8.788 1.00 92.75 260 TRP A CA 1
ATOM 2142 C C . TRP A 1 260 ? 13.383 3.111 -10.279 1.00 92.75 260 TRP A C 1
ATOM 2144 O O . TRP A 1 260 ? 12.304 2.805 -10.784 1.00 92.75 260 TRP A O 1
ATOM 2154 N N . ILE A 1 261 ? 14.534 3.015 -10.963 1.00 92.25 261 ILE A N 1
ATOM 2155 C CA . ILE A 1 261 ? 14.622 2.583 -12.370 1.00 92.25 261 ILE A CA 1
ATOM 2156 C C . ILE A 1 261 ? 14.082 1.165 -12.619 1.00 92.25 261 ILE A C 1
ATOM 2158 O O . ILE A 1 261 ? 13.705 0.845 -13.746 1.00 92.25 261 ILE A O 1
ATOM 2162 N N . LEU A 1 262 ? 14.027 0.319 -11.581 1.00 95.88 262 LEU A N 1
ATOM 2163 C CA . LEU A 1 262 ? 13.487 -1.046 -11.645 1.00 95.88 262 LEU A CA 1
ATOM 2164 C C . LEU A 1 262 ? 11.966 -1.082 -11.798 1.00 95.88 262 LEU A C 1
ATOM 2166 O O . LEU A 1 262 ? 11.408 -2.082 -12.242 1.00 95.88 262 LEU A O 1
ATOM 2170 N N . VAL A 1 263 ? 11.302 0.003 -11.412 1.00 96.94 263 VAL A N 1
ATOM 2171 C CA . VAL A 1 263 ? 9.843 0.102 -11.343 1.00 96.94 263 VAL A CA 1
ATOM 2172 C C . VAL A 1 263 ? 9.263 0.677 -12.644 1.00 96.94 263 VAL A C 1
ATOM 2174 O O . VAL A 1 263 ? 8.066 0.571 -12.891 1.00 96.94 263 VAL A O 1
ATOM 2177 N N . ILE A 1 264 ? 10.104 1.245 -13.517 1.00 96.19 264 ILE A N 1
ATOM 2178 C CA . ILE A 1 264 ? 9.696 1.823 -14.808 1.00 96.19 264 ILE A CA 1
ATOM 2179 C C . ILE A 1 264 ? 8.864 0.837 -15.658 1.00 96.19 264 ILE A C 1
ATOM 2181 O O . ILE A 1 264 ? 7.762 1.214 -16.059 1.00 96.19 264 ILE A O 1
ATOM 2185 N N . PRO A 1 265 ? 9.280 -0.433 -15.863 1.00 97.06 265 PRO A N 1
ATOM 2186 C CA . PRO A 1 265 ? 8.475 -1.393 -16.621 1.00 97.06 265 PRO A CA 1
ATOM 2187 C C . PRO A 1 265 ? 7.080 -1.621 -16.040 1.00 97.06 265 PRO A C 1
ATOM 2189 O O . PRO A 1 265 ? 6.108 -1.733 -16.781 1.00 97.06 265 PRO A O 1
ATOM 2192 N N . LEU A 1 266 ? 6.958 -1.672 -14.708 1.00 97.69 266 LEU A N 1
ATOM 2193 C CA . LEU A 1 266 ? 5.661 -1.833 -14.052 1.00 97.69 266 LEU A CA 1
ATOM 2194 C C . LEU A 1 266 ? 4.730 -0.667 -14.405 1.00 97.69 266 LEU A C 1
ATOM 2196 O O . LEU A 1 266 ? 3.559 -0.893 -14.706 1.00 97.69 266 LEU A O 1
ATOM 2200 N N . LEU A 1 267 ? 5.250 0.565 -14.410 1.00 96.81 267 LEU A N 1
ATOM 2201 C CA . LEU A 1 267 ? 4.476 1.748 -14.777 1.00 96.81 267 LEU A CA 1
ATOM 2202 C C . LEU A 1 267 ? 3.970 1.678 -16.223 1.00 96.81 267 LEU A C 1
ATOM 2204 O O . LEU A 1 267 ? 2.785 1.924 -16.448 1.00 96.81 267 LEU A O 1
ATOM 2208 N N . HIS A 1 268 ? 4.826 1.312 -17.182 1.00 96.31 268 HIS A N 1
ATOM 2209 C CA . HIS A 1 268 ? 4.420 1.192 -18.587 1.00 96.31 268 HIS A CA 1
ATOM 2210 C C . HIS A 1 268 ? 3.297 0.171 -18.767 1.00 96.31 268 HIS A C 1
ATOM 2212 O O . HIS A 1 268 ? 2.294 0.453 -19.425 1.00 96.31 268 HIS A O 1
ATOM 2218 N N . LEU A 1 269 ? 3.431 -0.999 -18.133 1.00 96.25 269 LEU A N 1
ATOM 2219 C CA . LEU A 1 269 ? 2.428 -2.055 -18.229 1.00 96.25 269 LEU A CA 1
ATOM 2220 C C . LEU A 1 269 ? 1.102 -1.668 -17.557 1.00 96.25 269 LEU A C 1
ATOM 2222 O O . LEU A 1 269 ? 0.040 -2.043 -18.055 1.00 96.25 269 LEU A O 1
ATOM 2226 N N . LEU A 1 270 ? 1.144 -0.937 -16.436 1.00 95.38 270 LEU A N 1
ATOM 2227 C CA . LEU A 1 270 ? -0.054 -0.449 -15.741 1.00 95.38 270 LEU A CA 1
ATOM 2228 C C . LEU A 1 270 ? -0.796 0.621 -16.546 1.00 95.38 270 LEU A C 1
ATOM 2230 O O . LEU A 1 270 ? -2.023 0.598 -16.601 1.00 95.38 270 LEU A O 1
ATOM 2234 N N . ARG A 1 271 ? -0.064 1.532 -17.195 1.00 93.19 271 ARG A N 1
ATOM 2235 C CA . ARG A 1 271 ? -0.638 2.557 -18.081 1.00 93.19 271 ARG A CA 1
ATOM 2236 C C . ARG A 1 271 ? -1.121 1.995 -19.417 1.00 93.19 271 ARG A C 1
ATOM 2238 O O . ARG A 1 271 ? -1.928 2.628 -20.091 1.00 93.19 271 ARG A O 1
ATOM 2245 N N . GLY A 1 272 ? -0.632 0.816 -19.796 1.00 92.62 272 GLY A N 1
ATOM 2246 C CA . GLY A 1 272 ? -0.859 0.242 -21.118 1.00 92.62 272 GLY A CA 1
ATOM 2247 C C . GLY A 1 272 ? -0.023 0.904 -22.214 1.00 92.62 272 GLY A C 1
ATOM 2248 O O . GLY A 1 272 ? -0.361 0.759 -23.387 1.00 92.62 272 GLY A O 1
ATOM 2249 N N . ASP A 1 273 ? 1.058 1.602 -21.845 1.00 92.81 273 ASP A N 1
ATOM 2250 C CA . ASP A 1 273 ? 2.028 2.171 -22.792 1.00 92.81 273 ASP A CA 1
ATOM 2251 C C . ASP A 1 273 ? 2.733 1.049 -23.581 1.00 92.81 273 ASP A C 1
ATOM 2253 O O . ASP A 1 273 ? 3.072 1.208 -24.754 1.00 92.81 273 ASP A O 1
ATOM 2257 N N . SER A 1 274 ? 2.901 -0.115 -22.947 1.00 94.38 274 SER A N 1
ATOM 2258 C CA . SER A 1 274 ? 3.394 -1.347 -23.557 1.00 94.38 274 SER A CA 1
ATOM 2259 C C . SER A 1 274 ? 2.649 -2.574 -23.022 1.00 94.38 274 SER A C 1
ATOM 2261 O O . SER A 1 274 ? 1.857 -2.504 -22.075 1.00 94.38 274 SER A O 1
ATOM 2263 N N . LYS A 1 275 ? 2.889 -3.728 -23.652 1.00 94.81 275 LYS A N 1
ATOM 2264 C CA . LYS A 1 275 ? 2.381 -5.031 -23.210 1.00 94.81 275 LYS A CA 1
ATOM 2265 C C . LYS A 1 275 ? 3.535 -6.014 -23.019 1.00 94.81 275 LYS A C 1
ATOM 2267 O O . LYS A 1 275 ? 4.531 -5.916 -23.739 1.00 94.81 275 LYS A O 1
ATOM 2272 N N . PRO A 1 276 ? 3.411 -6.982 -22.090 1.00 95.81 276 PRO A N 1
ATOM 2273 C CA . PRO A 1 276 ? 4.513 -7.879 -21.786 1.00 95.81 276 PRO A CA 1
ATOM 2274 C C . PRO A 1 276 ? 4.917 -8.726 -22.993 1.00 95.81 276 PRO A C 1
ATOM 2276 O O . PRO A 1 276 ? 4.072 -9.398 -23.583 1.00 95.81 276 PRO A O 1
ATOM 2279 N N . PHE A 1 277 ? 6.212 -8.753 -23.304 1.00 94.50 277 PHE A N 1
ATOM 2280 C CA . PHE A 1 277 ? 6.801 -9.520 -24.409 1.00 94.50 277 PHE A CA 1
ATOM 2281 C C . PHE A 1 277 ? 6.248 -9.165 -25.800 1.00 94.50 277 PHE A C 1
ATOM 2283 O O . PHE A 1 277 ? 6.344 -9.981 -26.721 1.00 94.50 277 PHE A O 1
ATOM 2290 N N . GLU A 1 278 ? 5.659 -7.979 -25.962 1.00 92.44 278 GLU A N 1
ATOM 2291 C CA . GLU A 1 278 ? 5.260 -7.448 -27.265 1.00 92.44 278 GLU A CA 1
ATOM 2292 C C . GLU A 1 278 ? 6.300 -6.446 -27.775 1.00 92.44 278 GLU A C 1
ATOM 2294 O O . GLU A 1 278 ? 6.874 -5.667 -27.011 1.00 92.44 278 GLU A O 1
ATOM 2299 N N . ALA A 1 279 ? 6.547 -6.465 -29.085 1.00 86.19 279 ALA A N 1
ATOM 2300 C CA . ALA A 1 279 ? 7.443 -5.508 -29.720 1.00 86.19 279 ALA A CA 1
ATOM 2301 C C . ALA A 1 279 ? 6.842 -4.096 -29.679 1.00 86.19 279 ALA A C 1
ATOM 2303 O O . ALA A 1 279 ? 5.628 -3.921 -29.810 1.00 86.19 279 ALA A O 1
ATOM 2304 N N . ALA A 1 280 ? 7.698 -3.083 -29.541 1.00 81.06 280 ALA A N 1
ATOM 2305 C CA . ALA A 1 280 ? 7.251 -1.701 -29.614 1.00 81.06 280 ALA A CA 1
ATOM 2306 C C . ALA A 1 280 ? 6.724 -1.394 -31.029 1.00 81.06 280 ALA A C 1
ATOM 2308 O O . ALA A 1 280 ? 7.373 -1.760 -32.015 1.00 81.06 280 ALA A O 1
ATOM 2309 N N . PRO A 1 281 ? 5.582 -0.700 -31.165 1.00 76.94 281 PRO A N 1
ATOM 2310 C CA . PRO A 1 281 ? 5.093 -0.294 -32.471 1.00 76.94 281 PRO A CA 1
ATOM 2311 C C . PRO A 1 281 ? 6.064 0.700 -33.117 1.00 76.94 281 PRO A C 1
ATOM 2313 O O . PRO A 1 281 ? 6.561 1.633 -32.474 1.00 76.94 281 PRO A O 1
ATOM 2316 N N . LEU A 1 282 ? 6.304 0.523 -34.417 1.00 78.31 282 LEU A N 1
ATOM 2317 C CA . LEU A 1 282 ? 7.071 1.475 -35.213 1.00 78.31 282 LEU A CA 1
ATOM 2318 C C . LEU A 1 282 ? 6.322 2.807 -35.252 1.00 78.31 282 LEU A C 1
ATOM 2320 O O . LEU A 1 282 ? 5.245 2.911 -35.837 1.00 78.31 282 LEU A O 1
ATOM 2324 N N . THR A 1 283 ? 6.902 3.826 -34.623 1.00 75.75 283 THR A N 1
ATOM 2325 C CA . THR A 1 283 ? 6.330 5.173 -34.583 1.00 75.75 283 THR A CA 1
ATOM 2326 C C . THR A 1 283 ? 7.270 6.133 -35.298 1.00 75.75 283 THR A C 1
ATOM 2328 O O . THR A 1 283 ? 8.448 6.232 -34.953 1.00 75.75 283 THR A O 1
ATOM 2331 N N . MET A 1 284 ? 6.752 6.833 -36.307 1.00 74.88 284 MET A N 1
ATOM 2332 C CA . MET A 1 284 ? 7.484 7.871 -37.034 1.00 74.88 284 MET A CA 1
ATOM 2333 C C . MET A 1 284 ? 7.375 9.197 -36.277 1.00 74.88 284 MET A C 1
ATOM 2335 O O . MET A 1 284 ? 6.272 9.635 -35.960 1.00 74.88 284 MET A O 1
ATOM 2339 N N . ASN A 1 285 ? 8.518 9.830 -36.001 1.00 76.62 285 ASN A N 1
ATOM 2340 C CA . ASN A 1 285 ? 8.631 11.123 -35.312 1.00 76.62 285 ASN A CA 1
ATOM 2341 C C . ASN A 1 285 ? 7.879 11.230 -33.961 1.00 76.62 285 ASN A C 1
ATOM 2343 O O . ASN A 1 285 ? 7.122 12.185 -33.760 1.00 76.62 285 ASN A O 1
ATOM 2347 N N . PRO A 1 286 ? 8.051 10.283 -33.017 1.00 83.50 286 PRO A N 1
ATOM 2348 C CA . PRO A 1 286 ? 7.443 10.411 -31.699 1.00 83.50 286 PRO A CA 1
ATOM 2349 C C . PRO A 1 286 ? 8.103 11.541 -30.897 1.00 83.50 286 PRO A C 1
ATOM 2351 O O . PRO A 1 286 ? 9.271 11.868 -31.099 1.00 83.50 286 PRO A O 1
ATOM 2354 N N . LYS A 1 287 ? 7.373 12.116 -29.936 1.00 86.56 287 LYS A N 1
ATOM 2355 C CA . LYS A 1 287 ? 7.999 12.940 -28.891 1.00 86.56 287 LYS A CA 1
ATOM 2356 C C . LYS A 1 287 ? 8.842 12.045 -27.978 1.00 86.56 287 LYS A C 1
ATOM 2358 O O . LYS A 1 287 ? 8.443 10.912 -27.716 1.00 86.56 287 LYS A O 1
ATOM 2363 N N . CYS A 1 288 ? 9.969 12.557 -27.481 1.00 85.25 288 CYS A N 1
ATOM 2364 C CA . CYS A 1 288 ? 10.929 11.796 -26.667 1.00 85.25 288 CYS A CA 1
ATOM 2365 C C . CYS A 1 288 ? 10.282 11.138 -25.430 1.00 85.25 288 CYS A C 1
ATOM 2367 O O . CYS A 1 288 ? 10.501 9.960 -25.166 1.00 85.25 288 CYS A O 1
ATOM 2369 N N . ASP A 1 289 ? 9.415 11.862 -24.718 1.00 85.81 289 ASP A N 1
ATOM 2370 C CA . ASP A 1 289 ? 8.709 11.368 -23.530 1.00 85.81 289 ASP A CA 1
ATOM 2371 C C . ASP A 1 289 ? 7.734 10.222 -23.841 1.00 85.81 289 ASP A C 1
ATOM 2373 O O . ASP A 1 289 ? 7.647 9.260 -23.081 1.00 85.81 289 ASP A O 1
ATOM 2377 N N . ILE A 1 290 ? 7.030 10.301 -24.973 1.00 88.25 290 ILE A N 1
ATOM 2378 C CA . ILE A 1 290 ? 6.135 9.244 -25.462 1.00 88.25 290 ILE A CA 1
ATOM 2379 C C . ILE A 1 290 ? 6.951 8.037 -25.937 1.00 88.25 290 ILE A C 1
ATOM 2381 O O . ILE A 1 290 ? 6.635 6.905 -25.584 1.00 88.25 290 ILE A O 1
ATOM 2385 N N . TRP A 1 291 ? 8.012 8.275 -26.710 1.00 90.56 291 TRP A N 1
ATOM 2386 C CA . TRP A 1 291 ? 8.900 7.232 -27.229 1.00 90.56 291 TRP A CA 1
ATOM 2387 C C . TRP A 1 291 ? 9.538 6.402 -26.112 1.00 90.56 291 TRP A C 1
ATOM 2389 O O . TRP A 1 291 ? 9.600 5.178 -26.215 1.00 90.56 291 TRP A O 1
ATOM 2399 N N . ALA A 1 292 ? 9.967 7.067 -25.039 1.00 90.19 292 ALA A N 1
ATOM 2400 C CA . ALA A 1 292 ? 10.618 6.443 -23.899 1.00 90.19 292 ALA A CA 1
ATOM 2401 C C . ALA A 1 292 ? 9.648 5.889 -22.843 1.00 90.19 292 ALA A C 1
ATOM 2403 O O . ALA A 1 292 ? 10.119 5.379 -21.834 1.00 90.19 292 ALA A O 1
ATOM 2404 N N . GLY A 1 293 ? 8.326 6.037 -23.000 1.00 90.50 293 GLY A N 1
ATOM 2405 C CA . GLY A 1 293 ? 7.353 5.668 -21.956 1.00 90.50 293 GLY A CA 1
ATOM 2406 C C . GLY A 1 293 ? 7.428 6.536 -20.686 1.00 90.50 293 GLY A C 1
ATOM 2407 O O . GLY A 1 293 ? 6.791 6.254 -19.674 1.00 90.50 293 GLY A O 1
ATOM 2408 N N . LEU A 1 294 ? 8.167 7.649 -20.729 1.00 89.12 294 LEU A N 1
ATOM 2409 C CA . LEU A 1 294 ? 8.433 8.523 -19.583 1.00 89.12 294 LEU A CA 1
ATOM 2410 C C . LEU A 1 294 ? 7.422 9.673 -19.442 1.00 89.12 294 LEU A C 1
ATOM 2412 O O . LEU A 1 294 ? 7.659 10.635 -18.709 1.00 89.12 294 LEU A O 1
ATOM 2416 N N . LYS A 1 295 ? 6.269 9.597 -20.115 1.00 85.31 295 LYS A N 1
ATOM 2417 C CA . LYS A 1 295 ? 5.215 10.617 -20.022 1.00 85.31 295 LYS A CA 1
ATOM 2418 C C . LYS A 1 295 ? 4.845 10.891 -18.557 1.00 85.31 295 LYS A C 1
ATOM 2420 O O . LYS A 1 295 ? 4.612 9.969 -17.775 1.00 85.31 295 LYS A O 1
ATOM 2425 N N . GLY A 1 296 ? 4.800 12.167 -18.172 1.00 73.25 296 GLY A N 1
ATOM 2426 C CA . GLY A 1 296 ? 4.494 12.597 -16.798 1.00 73.25 296 GLY A CA 1
ATOM 2427 C C . GLY A 1 296 ? 5.662 12.478 -15.808 1.00 73.25 296 GLY A C 1
ATOM 2428 O O . GLY A 1 296 ? 5.648 13.145 -14.774 1.00 73.25 296 GLY A O 1
ATOM 2429 N N . ILE A 1 297 ? 6.722 11.738 -16.147 1.00 75.25 297 ILE A N 1
ATOM 2430 C CA . ILE A 1 297 ? 7.959 11.692 -15.365 1.00 75.25 297 ILE A CA 1
ATOM 2431 C C . ILE A 1 297 ? 8.795 12.900 -15.769 1.00 75.25 297 ILE A C 1
ATOM 2433 O O . ILE A 1 297 ? 9.639 12.846 -16.658 1.00 75.25 297 ILE A O 1
ATOM 2437 N N . LYS A 1 298 ? 8.546 14.034 -15.113 1.00 64.62 298 LYS A N 1
ATOM 2438 C CA . LYS A 1 298 ? 9.389 15.217 -15.293 1.00 64.62 298 LYS A CA 1
ATOM 2439 C C . LYS A 1 298 ? 10.778 14.901 -14.753 1.00 64.62 298 LYS A C 1
ATOM 2441 O O . LYS A 1 298 ? 10.927 14.698 -13.546 1.00 64.62 298 LYS A O 1
ATOM 2446 N N . THR A 1 299 ? 11.787 14.841 -15.611 1.00 59.69 299 THR A N 1
ATOM 2447 C CA . THR A 1 299 ? 13.190 14.980 -15.210 1.00 59.69 299 THR A CA 1
ATOM 2448 C C . THR A 1 299 ? 13.423 16.460 -14.908 1.00 59.69 299 THR A C 1
ATOM 2450 O O . THR A 1 299 ? 13.230 17.272 -15.813 1.00 59.69 299 THR A O 1
ATOM 2453 N N . PRO A 1 300 ? 13.748 16.850 -13.661 1.00 54.34 300 PRO A N 1
ATOM 2454 C CA . PRO A 1 300 ? 14.118 18.233 -13.377 1.00 54.34 300 PRO A CA 1
ATOM 2455 C C . PRO A 1 300 ? 15.260 18.676 -14.301 1.00 54.34 300 PRO A C 1
ATOM 2457 O O . PRO A 1 300 ? 16.115 17.867 -14.665 1.00 54.34 300 PRO A O 1
ATOM 2460 N N . GLU A 1 301 ? 15.275 19.942 -14.702 1.00 50.03 301 GLU A N 1
ATOM 2461 C CA . GLU A 1 301 ? 16.383 20.495 -15.487 1.00 50.03 301 GLU A CA 1
ATOM 2462 C C . GLU A 1 301 ? 17.703 20.332 -14.714 1.00 50.03 301 GLU A C 1
ATOM 2464 O O . GLU A 1 301 ? 17.749 20.544 -13.502 1.00 50.03 301 GLU A O 1
ATOM 2469 N N . GLY A 1 302 ? 18.759 19.868 -15.390 1.00 50.22 302 GLY A N 1
ATOM 2470 C CA . GLY A 1 302 ? 20.047 19.539 -14.761 1.00 50.22 302 GLY A CA 1
ATOM 2471 C C . GLY A 1 302 ? 20.051 18.255 -13.920 1.00 50.22 302 GLY A C 1
ATOM 2472 O O . GLY A 1 302 ? 21.083 17.902 -13.350 1.00 50.22 302 GLY A O 1
ATOM 2473 N N . TYR A 1 303 ? 18.931 17.524 -13.842 1.00 52.94 303 TYR A N 1
ATOM 2474 C CA . TYR A 1 303 ? 18.871 16.261 -13.109 1.00 52.94 303 TYR A CA 1
ATOM 2475 C C . TYR A 1 303 ? 19.763 15.203 -13.751 1.00 52.94 303 TYR A C 1
ATOM 2477 O O . TYR A 1 303 ? 20.520 14.594 -13.030 1.00 52.94 303 TYR A O 1
ATOM 2485 N N . THR A 1 304 ? 19.790 15.013 -15.072 1.00 52.94 304 THR A N 1
ATOM 2486 C CA . THR A 1 304 ? 20.690 14.018 -15.704 1.00 52.94 304 THR A CA 1
ATOM 2487 C C . THR A 1 304 ? 22.175 14.289 -15.439 1.00 52.94 304 THR A C 1
ATOM 2489 O O . THR A 1 304 ? 22.939 13.346 -15.258 1.00 52.94 304 THR A O 1
ATOM 2492 N N . ASP A 1 305 ? 22.560 15.564 -15.340 1.00 48.53 305 ASP A N 1
ATOM 2493 C CA . ASP A 1 305 ? 23.953 15.989 -15.147 1.00 48.53 305 ASP A CA 1
ATOM 2494 C C . ASP A 1 305 ? 24.393 15.923 -13.667 1.00 48.53 305 ASP A C 1
ATOM 2496 O O . ASP A 1 305 ? 25.584 15.838 -13.383 1.00 48.53 305 ASP A O 1
ATOM 2500 N N . SER A 1 306 ? 23.440 15.934 -12.720 1.00 48.38 306 SER A N 1
ATOM 2501 C CA . SER A 1 306 ? 23.679 15.904 -11.259 1.00 48.38 306 SER A CA 1
ATOM 2502 C C . SER A 1 306 ? 23.236 14.609 -10.559 1.00 48.38 306 SER A C 1
ATOM 2504 O O . SER A 1 306 ? 23.766 14.261 -9.509 1.00 48.38 306 SER A O 1
ATOM 2506 N N . MET A 1 307 ? 22.290 13.864 -11.140 1.00 50.38 307 MET A N 1
ATOM 2507 C CA . MET A 1 307 ? 21.784 12.553 -10.689 1.00 50.38 307 MET A CA 1
ATOM 2508 C C . MET A 1 307 ? 22.878 11.490 -10.727 1.00 50.38 307 MET A C 1
ATOM 2510 O O . MET A 1 307 ? 22.834 10.496 -10.006 1.00 50.38 307 MET A O 1
ATOM 2514 N N . PHE A 1 308 ? 23.854 11.718 -11.593 1.00 54.00 308 PHE A N 1
ATOM 2515 C CA . PHE A 1 308 ? 24.909 10.802 -11.943 1.00 54.00 308 PHE A CA 1
ATOM 2516 C C . PHE A 1 308 ? 26.260 11.468 -11.713 1.00 54.00 308 PHE A C 1
ATOM 2518 O O . PHE A 1 308 ? 27.124 11.488 -12.588 1.00 54.00 308 PHE A O 1
ATOM 2525 N N . GLU A 1 309 ? 26.492 11.923 -10.476 1.00 55.31 309 GLU A N 1
ATOM 2526 C CA . GLU A 1 309 ? 27.855 11.850 -9.951 1.00 55.31 309 GLU A CA 1
ATOM 2527 C C . GLU A 1 309 ? 28.414 10.451 -10.271 1.00 55.31 309 GLU A C 1
ATOM 2529 O O . GLU A 1 309 ? 27.667 9.466 -10.325 1.00 55.31 309 GLU A O 1
ATOM 2534 N N . THR A 1 310 ? 29.719 10.334 -10.530 1.00 61.19 310 THR A N 1
ATOM 2535 C CA . THR A 1 310 ? 30.304 9.142 -11.175 1.00 61.19 310 THR A CA 1
ATOM 2536 C C . THR A 1 310 ? 29.981 7.817 -10.469 1.00 61.19 310 THR A C 1
ATOM 2538 O O . THR A 1 310 ? 30.173 6.763 -11.072 1.00 61.19 310 THR A O 1
ATOM 2541 N N . GLN A 1 311 ? 29.537 7.848 -9.206 1.00 65.12 311 GLN A N 1
ATOM 2542 C CA . GLN A 1 311 ? 29.103 6.689 -8.431 1.00 65.12 311 GLN A CA 1
ATOM 2543 C C . GLN A 1 311 ? 27.644 6.270 -8.706 1.00 65.12 311 GLN A C 1
ATOM 2545 O O . GLN A 1 311 ? 27.433 5.126 -9.102 1.00 65.12 311 GLN A O 1
ATOM 2550 N N . GLY A 1 312 ? 26.656 7.169 -8.601 1.00 70.88 312 GLY A N 1
ATOM 2551 C CA . GLY A 1 312 ? 25.235 6.828 -8.819 1.00 70.88 312 GLY A CA 1
ATOM 2552 C C . GLY A 1 312 ? 24.947 6.315 -10.238 1.00 70.88 312 GLY A C 1
ATOM 2553 O O . GLY A 1 312 ? 24.070 5.476 -10.465 1.00 70.88 312 GLY A O 1
ATOM 2554 N N . LEU A 1 313 ? 25.757 6.755 -11.207 1.00 72.25 313 LEU A N 1
ATOM 2555 C CA . LEU A 1 313 ? 25.725 6.254 -12.581 1.00 72.25 313 LEU A CA 1
ATOM 2556 C C . LEU A 1 313 ? 26.174 4.799 -12.679 1.00 72.25 313 LEU A C 1
ATOM 2558 O O . LEU A 1 313 ? 25.517 3.984 -13.327 1.00 72.25 313 LEU A O 1
ATOM 2562 N N . ARG A 1 314 ? 27.306 4.475 -12.042 1.00 75.62 314 ARG A N 1
ATOM 2563 C CA . ARG A 1 314 ? 27.841 3.109 -12.012 1.00 75.62 314 ARG A CA 1
ATOM 2564 C C . ARG A 1 314 ? 26.858 2.177 -11.326 1.00 75.62 314 ARG A C 1
ATOM 2566 O O . ARG A 1 314 ? 26.595 1.098 -11.850 1.00 75.62 314 ARG A O 1
ATOM 2573 N N . ASP A 1 315 ? 26.275 2.627 -10.220 1.00 80.81 315 ASP A N 1
ATOM 2574 C CA . ASP A 1 315 ? 25.288 1.861 -9.467 1.00 80.81 315 ASP A CA 1
ATOM 2575 C C . ASP A 1 315 ? 24.045 1.593 -10.328 1.00 80.81 315 ASP A C 1
ATOM 2577 O O . ASP A 1 315 ? 23.571 0.459 -10.403 1.00 80.81 315 ASP A O 1
ATOM 2581 N N . SER A 1 316 ? 23.570 2.591 -11.078 1.00 85.00 316 SER A N 1
ATOM 2582 C CA . SER A 1 316 ? 22.440 2.432 -12.003 1.00 85.00 316 SER A CA 1
ATOM 2583 C C . SER A 1 316 ? 22.737 1.463 -13.146 1.00 85.00 316 SER A C 1
ATOM 2585 O O . SER A 1 316 ? 21.930 0.572 -13.408 1.00 85.00 316 SER A O 1
ATOM 2587 N N . ILE A 1 317 ? 23.904 1.569 -13.791 1.00 85.62 317 ILE A N 1
ATOM 2588 C CA . ILE A 1 317 ? 24.324 0.637 -14.849 1.00 85.62 317 ILE A CA 1
ATOM 2589 C C . ILE A 1 317 ? 24.417 -0.797 -14.301 1.00 85.62 317 ILE A C 1
ATOM 2591 O O . ILE A 1 317 ? 23.909 -1.730 -14.925 1.00 85.62 317 ILE A O 1
ATOM 2595 N N . GLN A 1 318 ? 24.981 -0.982 -13.104 1.00 88.94 318 GLN A N 1
ATOM 2596 C CA . GLN A 1 318 ? 25.062 -2.289 -12.448 1.00 88.94 318 GLN A CA 1
ATOM 2597 C C . GLN A 1 318 ? 23.670 -2.849 -12.105 1.00 88.94 318 GLN A C 1
ATOM 2599 O O . GLN A 1 318 ? 23.412 -4.050 -12.254 1.00 88.94 318 GLN A O 1
ATOM 2604 N N . ILE A 1 319 ? 22.745 -1.991 -11.660 1.00 91.62 319 ILE A N 1
ATOM 2605 C CA . ILE A 1 319 ? 21.348 -2.364 -11.420 1.00 91.62 319 ILE A CA 1
ATOM 2606 C C . ILE A 1 319 ? 20.695 -2.828 -12.730 1.00 91.62 319 ILE A C 1
ATOM 2608 O O . ILE A 1 319 ? 20.070 -3.893 -12.735 1.00 91.62 319 ILE A O 1
ATOM 2612 N N . MET A 1 320 ? 20.858 -2.082 -13.826 1.00 92.56 320 MET A N 1
ATOM 2613 C CA . MET A 1 320 ? 20.316 -2.428 -15.147 1.00 92.56 320 MET A CA 1
ATOM 2614 C C . MET A 1 320 ? 20.881 -3.759 -15.657 1.00 92.56 320 MET A C 1
ATOM 2616 O O . MET A 1 320 ? 20.116 -4.624 -16.082 1.00 92.56 320 MET A O 1
ATOM 2620 N N . GLU A 1 321 ? 22.193 -3.982 -15.529 1.00 92.31 321 GLU A N 1
ATOM 2621 C CA . GLU A 1 321 ? 22.849 -5.244 -15.890 1.00 92.31 321 GLU A CA 1
ATOM 2622 C C . GLU A 1 321 ? 22.242 -6.437 -15.143 1.00 92.31 321 GLU A C 1
ATOM 2624 O O . GLU A 1 321 ? 21.813 -7.429 -15.748 1.00 92.31 321 GLU A O 1
ATOM 2629 N N . LYS A 1 322 ? 22.144 -6.319 -13.813 1.00 94.19 322 LYS A N 1
ATOM 2630 C CA . LYS A 1 322 ? 21.575 -7.355 -12.945 1.00 94.19 322 LYS A CA 1
ATOM 2631 C C . LYS A 1 322 ? 20.113 -7.655 -13.294 1.00 94.19 322 LYS A C 1
ATOM 2633 O O . LYS A 1 322 ? 19.667 -8.798 -13.158 1.00 94.19 322 LYS A O 1
ATOM 2638 N N . HIS A 1 323 ? 19.372 -6.656 -13.775 1.00 94.69 323 HIS A N 1
ATOM 2639 C CA . HIS A 1 323 ? 17.948 -6.757 -14.091 1.00 94.69 323 HIS A CA 1
ATOM 2640 C C . HIS A 1 323 ? 17.645 -6.726 -15.596 1.00 94.69 323 HIS A C 1
ATOM 2642 O O . HIS A 1 323 ? 16.504 -6.497 -15.981 1.00 94.69 323 HIS A O 1
ATOM 2648 N N . LYS A 1 324 ? 18.602 -7.089 -16.461 1.00 92.81 324 LYS A N 1
ATOM 2649 C CA . LYS A 1 324 ? 18.423 -7.102 -17.929 1.00 92.81 324 LYS A CA 1
ATOM 2650 C C . LYS A 1 324 ? 17.260 -7.952 -18.453 1.00 92.81 324 LYS A C 1
ATOM 2652 O O . LYS A 1 324 ? 16.831 -7.789 -19.586 1.00 92.81 324 LYS A O 1
ATOM 2657 N N . HIS A 1 325 ? 16.722 -8.859 -17.636 1.00 92.38 325 HIS A N 1
ATOM 2658 C CA . HIS A 1 325 ? 15.505 -9.605 -17.963 1.00 92.38 325 HIS A CA 1
ATOM 2659 C C . HIS A 1 325 ? 14.284 -8.694 -18.187 1.00 92.38 325 HIS A C 1
ATOM 2661 O O . HIS A 1 325 ? 13.390 -9.078 -18.935 1.00 92.38 325 HIS A O 1
ATOM 2667 N N . LEU A 1 326 ? 14.262 -7.495 -17.588 1.00 95.62 326 LEU A N 1
ATOM 2668 C CA . LEU A 1 326 ? 13.217 -6.488 -17.786 1.00 95.62 326 LEU A CA 1
ATOM 2669 C C . LEU A 1 326 ? 13.111 -6.051 -19.257 1.00 95.62 326 LEU A C 1
ATOM 2671 O O . LEU A 1 326 ? 12.004 -5.845 -19.740 1.00 95.62 326 LEU A O 1
ATOM 2675 N N . VAL A 1 327 ? 14.233 -6.013 -19.987 1.00 93.12 327 VAL A N 1
ATOM 2676 C CA . VAL A 1 327 ? 14.300 -5.622 -21.411 1.00 93.12 327 VAL A CA 1
ATOM 2677 C C . VAL A 1 327 ? 13.512 -6.566 -22.314 1.00 93.12 327 VAL A C 1
ATOM 2679 O O . VAL A 1 327 ? 12.906 -6.143 -23.290 1.00 93.12 327 VAL A O 1
ATOM 2682 N N . ALA A 1 328 ? 13.490 -7.858 -21.984 1.00 89.56 328 ALA A N 1
ATOM 2683 C CA . ALA A 1 328 ? 12.700 -8.826 -22.738 1.00 89.56 328 ALA A CA 1
ATOM 2684 C C . ALA A 1 328 ? 11.199 -8.738 -22.413 1.00 89.56 328 ALA A C 1
ATOM 2686 O O . ALA A 1 328 ? 10.377 -9.191 -23.207 1.00 89.56 328 ALA A O 1
ATOM 2687 N N . MET A 1 329 ? 10.843 -8.210 -21.236 1.00 92.31 329 MET A N 1
ATOM 2688 C CA . MET A 1 329 ? 9.456 -8.123 -20.775 1.00 92.31 329 MET A CA 1
ATOM 2689 C C . MET A 1 329 ? 8.772 -6.851 -21.257 1.00 92.31 329 MET A C 1
ATOM 2691 O O . MET A 1 329 ? 7.613 -6.913 -21.644 1.00 92.31 329 MET A O 1
ATOM 2695 N N . ASP A 1 330 ? 9.465 -5.721 -21.241 1.00 95.12 330 ASP A N 1
ATOM 2696 C CA . ASP A 1 330 ? 8.920 -4.430 -21.634 1.00 95.12 330 ASP A CA 1
ATOM 2697 C C . ASP A 1 330 ? 9.789 -3.802 -22.722 1.00 95.12 330 ASP A C 1
ATOM 2699 O O . ASP A 1 330 ? 10.958 -3.494 -22.505 1.00 95.12 330 ASP A O 1
ATOM 2703 N N . CYS A 1 331 ? 9.201 -3.586 -23.895 1.00 92.06 331 CYS A N 1
ATOM 2704 C CA . CYS A 1 331 ? 9.904 -3.037 -25.048 1.00 92.06 331 CYS A CA 1
ATOM 2705 C C . CYS A 1 331 ? 10.284 -1.556 -24.901 1.00 92.06 331 CYS A C 1
ATOM 2707 O O . CYS A 1 331 ? 11.131 -1.079 -25.654 1.00 92.06 331 CYS A O 1
ATOM 2709 N N . LEU A 1 332 ? 9.692 -0.825 -23.950 1.00 94.12 332 LEU A N 1
ATOM 2710 C CA . LEU A 1 332 ? 9.997 0.591 -23.735 1.00 94.12 332 LEU A CA 1
ATOM 2711 C C . LEU A 1 332 ? 11.136 0.816 -22.737 1.00 94.12 332 LEU A C 1
ATOM 2713 O O . LEU A 1 332 ? 11.780 1.861 -22.798 1.00 94.12 332 LEU A O 1
ATOM 2717 N N . VAL A 1 333 ? 11.442 -0.151 -21.863 1.00 94.25 333 VAL A N 1
ATOM 2718 C CA . VAL A 1 333 ? 12.418 0.048 -20.778 1.00 94.25 333 VAL A CA 1
ATOM 2719 C C . VAL A 1 333 ? 13.809 0.434 -21.282 1.00 94.25 333 VAL A C 1
ATOM 2721 O O . VAL A 1 333 ? 14.457 1.290 -20.682 1.00 94.25 333 VAL A O 1
ATOM 2724 N N . THR A 1 334 ? 14.260 -0.135 -22.405 1.00 92.69 334 THR A N 1
ATOM 2725 C CA . THR A 1 334 ? 15.554 0.220 -23.008 1.00 92.69 334 THR A CA 1
ATOM 2726 C C . THR A 1 334 ? 15.584 1.699 -23.376 1.00 92.69 334 THR A C 1
ATOM 2728 O O . THR A 1 334 ? 16.542 2.394 -23.049 1.00 92.69 334 THR A O 1
ATOM 2731 N N . ARG A 1 335 ? 14.500 2.206 -23.974 1.00 91.69 335 ARG A N 1
ATOM 2732 C CA . ARG A 1 335 ? 14.356 3.612 -24.372 1.00 91.69 335 ARG A CA 1
ATOM 2733 C C . ARG A 1 335 ? 14.325 4.530 -23.156 1.00 91.69 335 ARG A C 1
ATOM 2735 O O . ARG A 1 335 ? 14.997 5.558 -23.145 1.00 91.69 335 ARG A O 1
ATOM 2742 N N . SER A 1 336 ? 13.611 4.133 -22.102 1.00 92.12 336 SER A N 1
ATOM 2743 C CA . SER A 1 336 ? 13.599 4.859 -20.830 1.00 92.12 336 SER A CA 1
ATOM 2744 C C . SER A 1 336 ? 14.991 4.955 -20.221 1.00 92.12 336 SER A C 1
ATOM 2746 O O . SER A 1 336 ? 15.424 6.040 -19.847 1.00 92.12 336 SER A O 1
ATOM 2748 N N . TRP A 1 337 ? 15.711 3.835 -20.134 1.00 91.00 337 TRP A N 1
ATOM 2749 C CA . TRP A 1 337 ? 17.057 3.796 -19.568 1.00 91.00 337 TRP A CA 1
ATOM 2750 C C . TRP A 1 337 ? 18.051 4.613 -20.402 1.00 91.00 337 TRP A C 1
ATOM 2752 O O . TRP A 1 337 ? 18.832 5.362 -19.818 1.00 91.00 337 TRP A O 1
ATOM 2762 N N . MET A 1 338 ? 17.963 4.575 -21.738 1.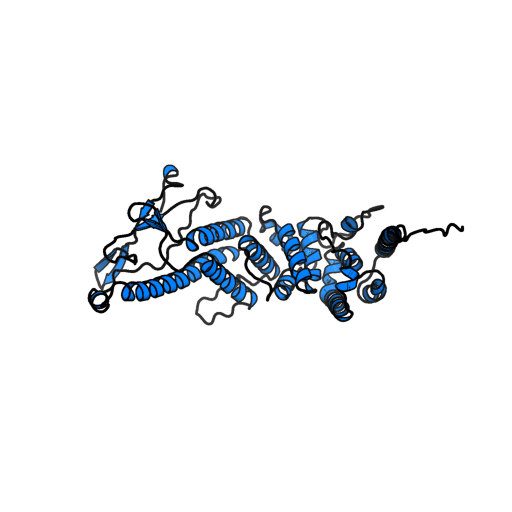00 87.56 338 MET A N 1
ATOM 2763 C CA . MET A 1 338 ? 18.749 5.450 -22.623 1.00 87.56 338 MET A CA 1
ATOM 2764 C C . MET A 1 338 ? 18.498 6.934 -22.325 1.00 87.56 338 MET A C 1
ATOM 2766 O O . MET A 1 338 ? 19.443 7.694 -22.130 1.00 87.56 338 MET A O 1
ATOM 2770 N N . CYS A 1 339 ? 17.229 7.345 -22.231 1.00 86.00 339 CYS A N 1
ATOM 2771 C CA . CYS A 1 339 ? 16.860 8.722 -21.891 1.00 86.00 339 CYS A CA 1
ATOM 2772 C C . CYS A 1 339 ? 17.389 9.175 -20.529 1.00 86.00 339 CYS A C 1
ATOM 2774 O O . CYS A 1 339 ? 17.713 10.350 -20.374 1.00 86.00 339 CYS A O 1
ATOM 2776 N N . LEU A 1 340 ? 17.471 8.270 -19.553 1.00 81.88 340 LEU A N 1
ATOM 2777 C CA . LEU A 1 340 ? 17.952 8.600 -18.215 1.00 81.88 340 LEU A CA 1
ATOM 2778 C C . LEU A 1 340 ? 19.478 8.729 -18.164 1.00 81.88 340 LEU A C 1
ATOM 2780 O O . LEU A 1 340 ? 19.965 9.680 -17.566 1.00 81.88 340 LEU A O 1
ATOM 2784 N N . LEU A 1 341 ? 20.229 7.822 -18.796 1.00 78.94 341 LEU A N 1
ATOM 2785 C CA . LEU A 1 341 ? 21.699 7.794 -18.727 1.00 78.94 341 LEU A CA 1
ATOM 2786 C C . LEU A 1 341 ? 22.389 8.942 -19.482 1.00 78.94 341 LEU A C 1
ATOM 2788 O O . LEU A 1 341 ? 23.537 9.270 -19.172 1.00 78.94 341 LEU A O 1
ATOM 2792 N N . GLY A 1 342 ? 21.713 9.526 -20.473 1.00 74.12 342 GLY A N 1
ATOM 2793 C CA . GLY A 1 342 ? 22.286 10.538 -21.358 1.00 74.12 342 GLY A CA 1
ATOM 2794 C C . GLY A 1 342 ? 23.286 9.968 -22.376 1.00 74.12 342 GLY A C 1
ATOM 2795 O O . GLY A 1 342 ? 23.746 8.828 -22.276 1.00 74.12 342 GLY A O 1
ATOM 2796 N N . LEU A 1 343 ? 23.633 10.783 -23.380 1.00 74.81 343 LEU A N 1
ATOM 2797 C CA . LEU A 1 343 ? 24.449 10.351 -24.524 1.00 74.81 343 LEU A CA 1
ATOM 2798 C C . LEU A 1 343 ? 25.844 9.848 -24.140 1.00 74.81 343 LEU A C 1
ATOM 2800 O O . LEU A 1 343 ? 26.314 8.868 -24.717 1.00 74.81 343 LEU A O 1
ATOM 2804 N N . ASP A 1 344 ? 26.496 10.493 -23.173 1.00 75.62 344 ASP A N 1
ATOM 2805 C CA . ASP A 1 344 ? 27.894 10.208 -22.823 1.00 75.62 344 ASP A CA 1
ATOM 2806 C C . ASP A 1 344 ? 28.077 8.788 -22.257 1.00 75.62 344 ASP A C 1
ATOM 2808 O O . ASP A 1 344 ? 29.158 8.205 -22.330 1.00 75.62 344 ASP A O 1
ATOM 2812 N N . ASN A 1 345 ? 26.991 8.191 -21.758 1.00 77.31 345 ASN A N 1
ATOM 2813 C CA . ASN A 1 345 ? 26.981 6.868 -21.139 1.00 77.31 345 ASN A CA 1
ATOM 2814 C C . ASN A 1 345 ? 26.362 5.788 -22.028 1.00 77.31 345 ASN A C 1
ATOM 2816 O O . ASN A 1 345 ? 26.346 4.612 -21.652 1.00 77.31 345 ASN A O 1
ATOM 2820 N N . LEU A 1 346 ? 25.890 6.160 -23.222 1.00 80.00 346 LEU A N 1
ATOM 2821 C CA . LEU A 1 346 ? 25.215 5.249 -24.139 1.00 80.00 346 LEU A CA 1
ATOM 2822 C C . LEU A 1 346 ? 26.123 4.093 -24.574 1.00 80.00 346 LEU A C 1
ATOM 2824 O O . LEU A 1 346 ? 25.661 2.963 -24.694 1.00 80.00 346 LEU A O 1
ATOM 2828 N N . PHE A 1 347 ? 27.423 4.349 -24.752 1.00 80.81 347 PHE A N 1
ATOM 2829 C CA . PHE A 1 347 ? 28.392 3.313 -25.119 1.00 80.81 347 PHE A CA 1
ATOM 2830 C C . PHE A 1 347 ? 28.544 2.246 -24.024 1.00 80.81 347 PHE A C 1
ATOM 2832 O O . PHE A 1 347 ? 28.488 1.049 -24.304 1.00 80.81 347 PHE A O 1
ATOM 2839 N N . ASN A 1 348 ? 28.672 2.673 -22.763 1.00 81.06 348 ASN A N 1
ATOM 2840 C CA . ASN A 1 348 ? 28.756 1.757 -21.624 1.00 81.06 348 ASN A CA 1
ATOM 2841 C C . ASN A 1 348 ? 27.464 0.945 -21.486 1.00 81.06 348 ASN A C 1
ATOM 2843 O O . ASN A 1 348 ? 27.507 -0.262 -21.259 1.00 81.06 348 ASN A O 1
ATOM 2847 N N . PHE A 1 349 ? 26.316 1.584 -21.695 1.00 83.81 349 PHE A N 1
ATOM 2848 C CA . PHE A 1 349 ? 25.020 0.916 -21.678 1.00 83.81 349 PHE A CA 1
ATOM 2849 C C . PHE A 1 349 ? 24.878 -0.134 -22.792 1.00 83.81 349 PHE A C 1
ATOM 2851 O O . PHE A 1 349 ? 24.506 -1.276 -22.516 1.00 83.81 349 PHE A O 1
ATOM 2858 N N . ALA A 1 350 ? 25.262 0.212 -24.025 1.00 87.31 350 ALA A N 1
ATOM 2859 C CA . ALA A 1 350 ? 25.227 -0.680 -25.186 1.00 87.31 350 ALA A CA 1
ATOM 2860 C C . ALA A 1 350 ? 26.111 -1.930 -25.026 1.00 87.31 350 ALA A C 1
ATOM 2862 O O . ALA A 1 350 ? 25.853 -2.958 -25.650 1.00 87.31 350 ALA A O 1
ATOM 2863 N N . SER A 1 351 ? 27.146 -1.860 -24.180 1.00 86.19 351 SER A N 1
ATOM 2864 C CA . SER A 1 351 ? 28.010 -3.010 -23.878 1.00 86.19 351 SER A CA 1
ATOM 2865 C C . SER A 1 351 ? 27.320 -4.089 -23.029 1.00 86.19 351 SER A C 1
ATOM 2867 O O . SER A 1 351 ? 27.748 -5.242 -23.024 1.00 86.19 351 SER A O 1
ATOM 2869 N N . ILE A 1 352 ? 26.232 -3.731 -22.340 1.00 87.38 352 ILE A N 1
ATOM 2870 C CA . ILE A 1 352 ? 25.504 -4.601 -21.407 1.00 87.38 352 ILE A CA 1
ATOM 2871 C C . ILE A 1 352 ? 24.119 -4.961 -21.953 1.00 87.38 352 ILE A C 1
ATOM 2873 O O . ILE A 1 352 ? 23.637 -6.083 -21.754 1.00 87.38 352 ILE A O 1
ATOM 2877 N N . ILE A 1 353 ? 23.467 -4.012 -22.627 1.00 87.06 353 ILE A N 1
ATOM 2878 C CA . ILE A 1 353 ? 22.104 -4.143 -23.134 1.00 87.06 353 ILE A CA 1
ATOM 2879 C C . ILE A 1 353 ? 22.113 -3.950 -24.650 1.00 87.06 353 ILE A C 1
ATOM 2881 O O . ILE A 1 353 ? 22.519 -2.886 -25.115 1.00 87.06 353 ILE A O 1
ATOM 2885 N N . PRO A 1 354 ? 21.654 -4.946 -25.432 1.00 84.81 354 PRO A N 1
ATOM 2886 C CA . PRO A 1 354 ? 21.538 -4.799 -26.875 1.00 84.81 354 PRO A CA 1
ATOM 2887 C C . PRO A 1 354 ? 20.608 -3.637 -27.225 1.00 84.81 354 PRO A C 1
ATOM 2889 O O . PRO A 1 354 ? 19.463 -3.600 -26.769 1.00 84.81 354 PRO A O 1
ATOM 2892 N N . LEU A 1 355 ? 21.103 -2.707 -28.040 1.00 86.75 355 LEU A N 1
ATOM 2893 C CA . LEU A 1 355 ? 20.326 -1.569 -28.519 1.00 86.75 355 LEU A CA 1
ATOM 2894 C C . LEU A 1 355 ? 19.841 -1.820 -29.937 1.00 86.75 355 LEU A C 1
ATOM 2896 O O . LEU A 1 355 ? 20.595 -2.290 -30.791 1.00 86.75 355 LEU A O 1
ATOM 2900 N N . ASP A 1 356 ? 18.588 -1.460 -30.189 1.00 87.69 356 ASP A N 1
ATOM 2901 C CA . ASP A 1 356 ? 18.076 -1.382 -31.545 1.00 87.69 356 ASP A CA 1
ATOM 2902 C C . ASP A 1 356 ? 18.684 -0.165 -32.269 1.00 87.69 356 ASP A C 1
ATOM 2904 O O . ASP A 1 356 ? 18.896 0.907 -31.686 1.00 87.69 356 ASP A O 1
ATOM 2908 N N . VAL A 1 357 ? 19.006 -0.340 -33.552 1.00 88.31 357 VAL A N 1
ATOM 2909 C CA . VAL A 1 357 ? 19.649 0.705 -34.362 1.00 88.31 357 VAL A CA 1
ATOM 2910 C C . VAL A 1 357 ? 18.725 1.911 -34.521 1.00 88.31 357 VAL A C 1
ATOM 2912 O O . VAL A 1 357 ? 19.187 3.047 -34.410 1.00 88.31 357 VAL A O 1
ATOM 2915 N N . LEU A 1 358 ? 17.428 1.687 -34.747 1.00 88.75 358 LEU A N 1
ATOM 2916 C CA . LEU A 1 358 ? 16.455 2.766 -34.880 1.00 88.75 358 LEU A CA 1
ATOM 2917 C C . LEU A 1 358 ? 16.306 3.518 -33.558 1.00 88.75 358 LEU A C 1
ATOM 2919 O O . LEU A 1 358 ? 16.349 4.746 -33.565 1.00 88.75 358 LEU A O 1
ATOM 2923 N N . ASP A 1 359 ? 16.211 2.802 -32.437 1.00 89.19 359 ASP A N 1
ATOM 2924 C CA . ASP A 1 359 ? 16.121 3.429 -31.113 1.00 89.19 359 ASP A CA 1
ATOM 2925 C C . ASP A 1 359 ? 17.365 4.286 -30.810 1.00 89.19 359 ASP A C 1
ATOM 2927 O O . ASP A 1 359 ? 17.252 5.400 -30.293 1.00 89.19 359 ASP A O 1
ATOM 2931 N N . THR A 1 360 ? 18.552 3.818 -31.206 1.00 88.81 360 THR A N 1
ATOM 2932 C CA . THR A 1 360 ? 19.812 4.567 -31.071 1.00 88.81 360 THR A CA 1
ATOM 2933 C C . THR A 1 360 ? 19.799 5.857 -31.896 1.00 88.81 360 THR A C 1
ATOM 2935 O O . THR A 1 360 ? 20.149 6.925 -31.390 1.00 88.81 360 THR A O 1
ATOM 2938 N N . LEU A 1 361 ? 19.3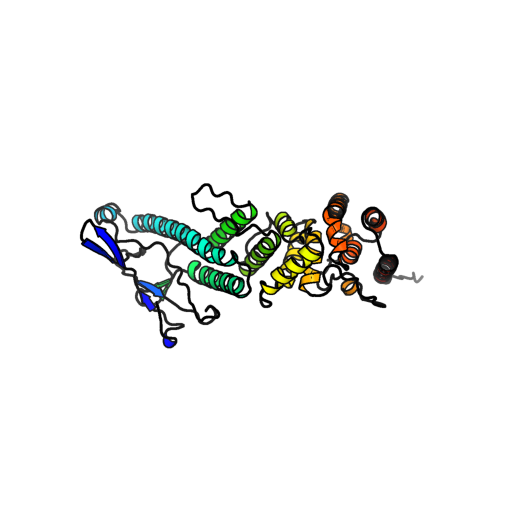63 5.784 -33.157 1.00 89.31 361 LEU A N 1
ATOM 2939 C CA . LEU A 1 361 ? 19.268 6.947 -34.045 1.00 89.31 361 LEU A CA 1
ATOM 2940 C C . LEU A 1 361 ? 18.223 7.960 -33.557 1.00 89.31 361 LEU A C 1
ATOM 2942 O O . LEU A 1 361 ? 18.481 9.164 -33.583 1.00 89.31 361 LEU A O 1
ATOM 2946 N N . GLN A 1 362 ? 17.071 7.487 -33.076 1.00 89.50 362 GLN A N 1
ATOM 2947 C CA . GLN A 1 362 ? 16.020 8.340 -32.516 1.00 89.50 362 GLN A CA 1
ATOM 2948 C C . GLN A 1 362 ? 16.497 9.050 -31.247 1.00 89.50 362 GLN A C 1
ATOM 2950 O O . GLN A 1 362 ? 16.316 10.260 -31.118 1.00 89.50 362 GLN A O 1
ATOM 2955 N N . HIS A 1 363 ? 17.182 8.341 -30.347 1.00 87.25 363 HIS A N 1
ATOM 2956 C CA . HIS A 1 363 ? 17.760 8.951 -29.152 1.00 87.25 363 HIS A CA 1
ATOM 2957 C C . HIS A 1 363 ? 18.769 10.058 -29.497 1.00 87.25 363 HIS A C 1
ATOM 2959 O O . HIS A 1 363 ? 18.670 11.165 -28.966 1.00 87.25 363 HIS A O 1
ATOM 2965 N N . LEU A 1 364 ? 19.676 9.805 -30.451 1.00 87.31 364 LEU A N 1
ATOM 2966 C CA . LEU A 1 364 ? 20.620 10.814 -30.948 1.00 87.31 364 LEU A CA 1
ATOM 2967 C C . LEU A 1 364 ? 19.900 12.040 -31.524 1.00 87.31 364 LEU A C 1
ATOM 2969 O O . LEU A 1 364 ? 20.271 13.172 -31.213 1.00 87.31 364 LEU A O 1
ATOM 2973 N N . GLN A 1 365 ? 18.846 11.832 -32.319 1.00 88.00 365 GLN A N 1
ATOM 2974 C CA . GLN A 1 365 ? 18.030 12.917 -32.865 1.00 88.00 365 GLN A CA 1
ATOM 2975 C C . GLN A 1 365 ? 17.401 13.772 -31.752 1.00 88.00 365 GLN A C 1
ATOM 2977 O O . GLN A 1 365 ? 17.451 15.005 -31.819 1.00 88.00 365 GLN A O 1
ATOM 2982 N N . PHE A 1 366 ? 16.843 13.147 -30.709 1.00 86.12 366 PHE A N 1
ATOM 2983 C CA . PHE A 1 366 ? 16.260 13.869 -29.572 1.00 86.12 366 PHE A CA 1
ATOM 2984 C C . PHE A 1 366 ? 17.302 14.689 -28.816 1.00 86.12 366 PHE A C 1
ATOM 2986 O O . PHE A 1 366 ? 17.059 15.851 -28.503 1.00 86.12 366 PHE A O 1
ATOM 2993 N N . SER A 1 367 ? 18.479 14.121 -28.563 1.00 80.06 367 SER A N 1
ATOM 2994 C CA . SER A 1 367 ? 19.540 14.813 -27.833 1.00 80.06 367 SER A CA 1
ATOM 2995 C C . SER A 1 367 ? 20.165 15.974 -28.615 1.00 80.06 367 SER A C 1
ATOM 2997 O O . SER A 1 367 ? 20.570 16.974 -28.018 1.00 80.06 367 SER A O 1
ATOM 2999 N N . LEU A 1 368 ? 20.250 15.870 -29.945 1.00 81.38 368 LEU A N 1
ATOM 3000 C CA . LEU A 1 368 ? 20.726 16.962 -30.802 1.00 81.38 368 LEU A CA 1
ATOM 3001 C C . LEU A 1 368 ? 19.715 18.114 -30.846 1.00 81.38 368 LEU A C 1
ATOM 3003 O O . LEU A 1 368 ? 20.090 19.267 -30.639 1.00 81.38 368 LEU A O 1
ATOM 3007 N N . THR A 1 369 ? 18.430 17.799 -31.018 1.00 75.25 369 THR A N 1
ATOM 3008 C CA . THR A 1 369 ? 17.356 18.808 -31.068 1.00 75.25 369 THR A CA 1
ATOM 3009 C C . THR A 1 369 ? 17.111 19.487 -29.718 1.00 75.25 369 THR A C 1
ATOM 3011 O O . THR A 1 369 ? 16.782 20.670 -29.678 1.00 75.25 369 THR A O 1
ATOM 3014 N N . SER A 1 370 ? 17.344 18.803 -28.592 1.00 67.44 370 SER A N 1
ATOM 3015 C CA . SER A 1 370 ? 17.292 19.436 -27.268 1.00 67.44 370 SER A CA 1
ATOM 3016 C C . SER A 1 370 ? 18.481 20.367 -26.999 1.00 67.44 370 SER A C 1
ATOM 3018 O O . SER A 1 370 ? 18.315 21.371 -26.312 1.00 67.44 370 SER A O 1
ATOM 3020 N N . ARG A 1 371 ? 19.677 20.069 -27.537 1.00 53.25 371 ARG A N 1
ATOM 3021 C CA . ARG A 1 371 ? 20.884 20.911 -27.386 1.00 53.25 371 ARG A CA 1
ATOM 3022 C C . ARG A 1 371 ? 20.846 22.184 -28.241 1.00 53.25 371 ARG A C 1
ATOM 3024 O O . ARG A 1 371 ? 21.458 23.177 -27.856 1.00 53.25 371 ARG A O 1
ATOM 3031 N N . GLU A 1 372 ? 20.125 22.194 -29.361 1.00 37.00 372 GLU A N 1
ATOM 3032 C CA . GLU A 1 372 ? 19.957 23.399 -30.192 1.00 37.00 372 GLU A CA 1
ATOM 3033 C C . GLU A 1 372 ? 19.141 24.501 -29.494 1.00 37.00 372 GLU A C 1
ATOM 3035 O O . GLU A 1 372 ? 19.441 25.682 -29.676 1.00 37.00 372 GLU A O 1
ATOM 3040 N N . ASN A 1 373 ? 18.222 24.147 -28.587 1.00 33.88 373 ASN A N 1
ATOM 3041 C CA . ASN A 1 373 ? 17.491 25.126 -27.769 1.00 33.88 373 ASN A CA 1
ATOM 3042 C C . ASN A 1 373 ? 18.376 25.859 -26.739 1.00 33.88 373 ASN A C 1
ATOM 3044 O O . ASN A 1 373 ? 17.998 26.930 -26.278 1.00 33.88 373 ASN A O 1
ATOM 3048 N N . TYR A 1 374 ? 19.567 25.340 -26.413 1.00 34.12 374 TYR A N 1
ATOM 3049 C CA . TYR A 1 374 ? 20.514 25.988 -25.492 1.00 34.12 374 TYR A CA 1
ATOM 3050 C C . TYR A 1 374 ? 21.502 26.944 -26.183 1.00 34.12 374 TYR A C 1
ATOM 3052 O O . TYR A 1 374 ? 22.223 27.669 -25.500 1.00 34.12 374 TYR A O 1
ATOM 3060 N N . LYS A 1 375 ? 21.574 26.970 -27.524 1.00 32.81 375 LYS A N 1
ATOM 3061 C CA . LYS A 1 375 ? 22.580 27.770 -28.254 1.00 32.81 375 LYS A CA 1
ATOM 3062 C C . LYS A 1 375 ? 22.106 29.140 -28.751 1.00 32.81 375 LYS A C 1
ATOM 3064 O O . LYS A 1 375 ? 22.938 29.884 -29.262 1.00 32.81 375 LYS A O 1
ATOM 3069 N N . TYR A 1 376 ? 20.837 29.514 -28.565 1.00 32.50 376 TYR A N 1
ATOM 3070 C CA . TYR A 1 376 ? 20.303 30.793 -29.066 1.00 32.50 376 TYR A CA 1
ATOM 3071 C C . TYR A 1 376 ? 20.094 31.903 -28.017 1.00 32.50 376 TYR A C 1
ATOM 3073 O O . TYR A 1 376 ? 19.687 32.997 -28.396 1.00 32.50 376 TYR A O 1
ATOM 3081 N N . GLU A 1 377 ? 20.449 31.700 -26.742 1.00 34.56 377 GLU A N 1
ATOM 3082 C CA . GLU A 1 377 ? 20.392 32.761 -25.708 1.00 34.56 377 GLU A CA 1
ATOM 3083 C C . GLU A 1 377 ? 21.759 33.320 -25.270 1.00 34.56 377 GLU A C 1
ATOM 3085 O O . GLU A 1 377 ? 21.851 34.082 -24.309 1.00 34.56 377 GLU A O 1
ATOM 3090 N N . VAL A 1 378 ? 22.844 33.034 -25.998 1.00 34.53 378 VAL A N 1
ATOM 3091 C CA . VAL A 1 378 ? 24.124 33.725 -25.766 1.00 34.53 378 VAL A CA 1
ATOM 3092 C C . VAL A 1 378 ? 24.223 34.944 -26.685 1.00 34.53 378 VAL A C 1
ATOM 3094 O O . VAL A 1 378 ? 24.585 34.837 -27.853 1.00 34.53 378 VAL A O 1
ATOM 3097 N N . HIS A 1 379 ? 23.853 36.095 -26.119 1.00 35.41 379 HIS A N 1
ATOM 3098 C CA . HIS A 1 379 ? 24.182 37.470 -26.513 1.00 35.41 379 HIS A CA 1
ATOM 3099 C C . HIS A 1 379 ? 25.091 37.643 -27.749 1.00 35.41 379 HIS A C 1
ATOM 3101 O O . HIS A 1 379 ? 26.313 37.523 -27.664 1.00 35.41 379 HIS A O 1
ATOM 3107 N N . ILE A 1 380 ? 24.509 38.107 -28.860 1.00 34.66 380 ILE A N 1
ATOM 3108 C CA . ILE A 1 380 ? 25.241 38.917 -29.842 1.00 34.66 380 ILE A CA 1
ATOM 3109 C C . ILE A 1 380 ? 25.209 40.361 -29.335 1.00 34.66 380 ILE A C 1
ATOM 3111 O O . ILE A 1 380 ? 24.311 41.137 -29.655 1.00 34.66 380 ILE A O 1
ATOM 3115 N N . SER A 1 381 ? 26.190 40.716 -28.510 1.00 37.00 381 SER A N 1
ATOM 3116 C CA . SER A 1 381 ? 26.543 42.112 -28.256 1.00 37.00 381 SER A CA 1
ATOM 3117 C C . SER A 1 381 ? 27.610 42.498 -29.278 1.00 37.00 381 SER A C 1
ATOM 3119 O O . SER A 1 381 ? 28.794 42.235 -29.078 1.00 37.00 381 SER A O 1
ATOM 3121 N N . LEU A 1 382 ? 27.190 43.072 -30.406 1.00 35.22 382 LEU A N 1
ATOM 3122 C CA . LEU A 1 382 ? 28.107 43.739 -31.332 1.00 35.22 382 LEU A CA 1
ATOM 3123 C C . LEU A 1 382 ? 28.681 44.992 -30.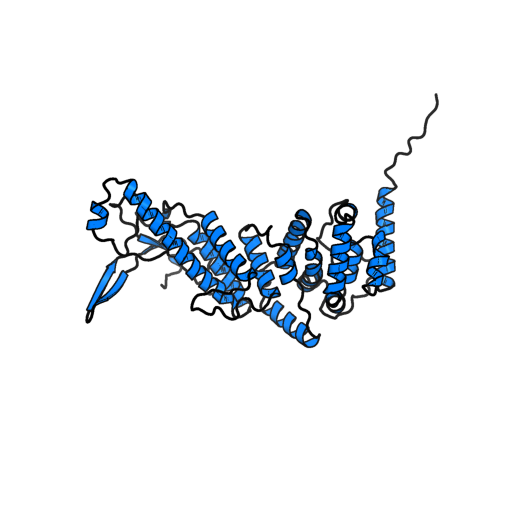646 1.00 35.22 382 LEU A C 1
ATOM 3125 O O . LEU A 1 382 ? 27.902 45.772 -30.091 1.00 35.22 382 LEU A O 1
ATOM 3129 N N . PRO A 1 383 ? 30.003 45.228 -30.685 1.00 40.84 383 PRO A N 1
ATOM 3130 C CA . PRO A 1 383 ? 30.564 46.475 -30.200 1.00 40.84 383 PRO A CA 1
ATOM 3131 C C . PRO A 1 383 ? 30.291 47.559 -31.246 1.00 40.84 383 PRO A C 1
ATOM 3133 O O . PRO A 1 383 ? 30.797 47.496 -32.364 1.00 40.84 383 PRO A O 1
ATOM 3136 N N . PHE A 1 384 ? 29.475 48.551 -30.892 1.00 37.19 384 PHE A N 1
ATOM 3137 C CA . PHE A 1 384 ? 29.449 49.812 -31.624 1.00 37.19 384 PHE A CA 1
ATOM 3138 C C . PHE A 1 384 ? 30.552 50.716 -31.078 1.00 37.19 384 PHE A C 1
ATOM 3140 O O . PHE A 1 384 ? 30.535 51.102 -29.910 1.00 37.19 384 PHE A O 1
ATOM 3147 N N . GLU A 1 385 ? 31.502 51.029 -31.954 1.00 38.31 385 GLU A N 1
ATOM 3148 C CA . GLU A 1 385 ? 32.436 52.140 -31.822 1.00 38.31 385 GLU A CA 1
ATOM 3149 C C . GLU A 1 385 ? 31.684 53.469 -31.661 1.00 38.31 385 GLU A C 1
ATOM 3151 O O . GLU A 1 385 ? 30.747 53.764 -32.414 1.00 38.31 385 GLU A O 1
ATOM 3156 N N . LYS A 1 386 ? 32.162 54.299 -30.732 1.00 39.19 386 LYS A N 1
ATOM 3157 C CA . LYS A 1 386 ? 32.468 55.710 -30.985 1.00 39.19 386 LYS A CA 1
ATOM 3158 C C . LYS A 1 386 ? 33.476 56.237 -29.978 1.00 39.19 386 LYS A C 1
ATOM 3160 O O . LYS A 1 386 ? 33.312 55.924 -28.779 1.00 39.19 386 LYS A O 1
#

InterPro domains:
  IPR031248 E3 ubiquitin-protein ligase RNF213 [PTHR22605] (4-372)

Foldseek 3Di:
DDDDPVCAQPKDFDWDWDWDDDPPDIDTAIFDDDALDNPADWGFIDHHHQVLAAPVRDADDQDFDTDGDDDPVVVVVPPDSVVVSVVVLVVRQVRLLVSLLVQLVVLLVLLLPQAQRSVSSSVSSLCSCLVDQQWGWIGRPHTDTGPHPRHNVNNLVSVVVVLVCLLVPHPDPDPDPPPRSNPQLQSSLLVSLLVCVVSVHDCLVCLLSSLVSLAQDDDPQVVSVVVVVSNVRSDDPVSPSLVSLLVSLVSCLVSLRLSNLRNLLVNCCNVVLWFFQDAHDDDDDDDLCSQLVNPPNDQPVCCLVVSCPPVSLVVNLVSCLVSVSSCSTTVNSLSNSDVSNDDVCVVVSCVRHPDDPVSVVVSVVNNVVVVVVVPPPPDPPDDDDD

pLDDT: mean 83.84, std 15.86, range [32.5, 97.69]

Sequence (386 aa):
MVTPKKNVGVSIPYKYVVCKRKDNSYEYKDEHIYLKDAKQHANRCLFVKEDLLTHDGEWHQYDDIIRTEPDQSWISRCKNKLAWWDVCKETVVTGRQLAGKVMLGNIFNLLQTWSDVNIRNFFTQLQQFFTNYKSPFLHVDGPKKWDLPYGEEQVKTLLKEFMQQALDGGNQKGNEKREDFFSDPLKLGVIILVVHINYSLDVSGHISKLCELLCLPKKPREVFLAYWTDFKQGLPGDIRVSEAIETLFNFARKHGVEKWILVIPLLHLLRGDSKPFEAAPLTMNPKCDIWAGLKGIKTPEGYTDSMFETQGLRDSIQIMEKHKHLVAMDCLVTRSWMCLLGLDNLFNFASIIPLDVLDTLQHLQFSLTSRENYKYEVHISLPFEK

Organism: Oncorhynchus mykiss (NCBI:txid8022)